Protein AF-0000000079771159 (afdb_homodimer)

Organism: Taenia asiatica (NCBI:txid60517)

Sequence (748 aa):
MLDTFNSPEKELNPPTFSMPVYAADVISSLQNLLVHDVRRKKVIKGAELDALKEFLTVVSKYLDLGQHYNSEIAWLKRKVDEKSEIQRQEWLDLLAEMTLSTDNVHYIACHGSKPHLRGYPCGLWIMFHAMTVNRYIQGEKPGRSSSIKWYIYLLFPFIADGTAPIAHALNRFVPRFFSCGFCAFHFAKMTSNVRLAGEDVYPDRPSDEPPFPLEVPDPSTLPAAPKSAREEVLWLNTAHNIVNKRLSGNPSEDPAAPKIVFPSPEQCRACWSEAARQKVAVDKFAATPDKTEELLAYLVHHYRPSSWRWDGVCVSFEDIFHVNLGVDTFSTTDMILVGVICVCCSAALAVLVALICCRWRRSRRGHLPLPTNAMLDTFNSPEKELNPPTFSMPVYAADVISSLQNLLVHDVRRKKVIKGAELDALKEFLTVVSKYLDLGQHYNSEIAWLKRKVDEKSEIQRQEWLDLLAEMTLSTDNVHYIACHGSKPHLRGYPCGLWIMFHAMTVNRYIQGEKPGRSSSIKWYIYLLFPFIADGTAPIAHALNRFVPRFFSCGFCAFHFAKMTSNVRLAGEDVYPDRPSDEPPFPLEVPDPSTLPAAPKSAREEVLWLNTAHNIVNKRLSGNPSEDPAAPKIVFPSPEQCRACWSEAARQKVAVDKFAATPDKTEELLAYLVHHYRPSSWRWDGVCVSFEDIFHVNLGVDTFSTTDMILVGVICVCCSAALAVLVALICCRWRRSRRGHLPLPTNA

pLDDT: mean 83.15, std 20.52, range [23.69, 98.81]

Secondary structure (DSSP, 8-state):
----------------PPPPPBHHHHHHHHHHIIIIIGGG-SEEEHHHHHHHHHHHHHHHHH---HHHHHHHHHHHHHHHHT-SEEEHHHHHHHHHT-HHHH-----STT--SSTTSSHHHHHHHHHHHHHHHHHHHHHH-TTS-HHHHHHHHHH-TTS-TT--HHHHHHHHHHHHH-S-HHHHHHHHHHTGGGPPTT--SS---TTS--SS---PPPGGGSPPPP-SHHHHHHHHHHHHHHHHHHHTTSTTS-TTS----SS-TTT-GGGS-HHHHHHHHH-TTS-----HHHHHHHHHHHH-GGG-B-TTS---HHHHHHHHHHTTS--HHHHHHHHHHHHHHHHHHHHHHHHHHHHHHHHHHT--------/----------------PPPPPBHHHHHHHHHHIIIIIGGG-SEEEHHHHHHHHHHHHHHHHH---HHHHHHHHHHHHHHHHT-SEEEHHHHHHHHHT-GGGT-----STT--SSTTSSHHHHHHHHHHHHHHHHHHHHHH-TTS-HHHHHHHHHH-TTS-TT--HHHHHHHHHHHHH-S-HHHHHHHHHHTGGGPPTT--SS---TTS--SS---PPPGGGSPPPP-SHHHHHHHHHHHHHHHHHHHTTSTTS-TTS----SS-TTT-GGGS-HHHHHHHHH-TTS-----HHHHHHHHHHHH-GGG-B-TTS---HHHHHHHHHHTTS--HHHHHHHHHHHHHHHHHHHHHHHHHHHHHHHHHHT--------

Nearest PDB structures (foldseek):
  3llk-assembly3_C  TM=8.743E-01  e=4.444E-15  Homo sapiens
  3llk-assembly2_B  TM=8.724E-01  e=1.607E-14  Homo sapiens
  4p2l-assembly1_A  TM=8.942E-01  e=4.766E-14  Rattus norvegicus
  4p2l-assembly1_B  TM=8.830E-01  e=6.103E-14  Rattus norvegicus
  3t58-assembly2_B  TM=8.802E-01  e=1.561E-13  Mus musculus

Foldseek 3Di:
DPPPPPPPPPPCPVPDADDFAALLLLLQLVLCLQVPQQLVDQKQADLRLVLVLLQLVLCLVQPPSDDQQSVLSVVLSVVSVVDRMAGSVNSVVSLVPHCSNVDDGDDDSQDFPDPLARRNVVSVLLRLLLRLLSVVVVVPQCVVPPVVVVVCCVVVVVVPLQALSSLASCLSHCLAGPPDVAVSLVSLQQSVQNYDPPDASHDDDPPDDYPDPDDRDDPVVHQHHGRHSLRSSVNSLVSVLVVLVVCFVPPSAGPVDGRARPPQCSHPVVQADPVQNVQCVVPRSRHHRDNSVSVSVSSSVRSHPLRYHHPPHDDDVVSSVCVVVPSVPCPPVNVVVVVVVVVVVVVVVVVVVVVVVVVVVVVVVPPPDDPPDD/DPPPPPPPPPPCPVPDADDFAALLLLLQLVLCLLVPQQLVDQKQADLRLVLVLLQLVLCLVQPPSDDQQSVLSVVLSVVSVPDRMAGSVNSVVSLVPHPSNVADGDDDSQDFPDPLARRNVVSVLLRLLLRLLSVVVVVPQCVVPPVVVVVCCVVVVVVPLQALSSLASCLSHCLAGPPDVAVSLVSLQQSVQNDDPPDASHDDDPPDDYPDPDDRDDPVVHPHHGRHSLRSSVNSLVSVLVVLVVCFVPPSAGPVDGRARPPQCSNPVVQADPVQNVQCVVPRSRHHRDNSVSVSVSSSVRSHPLRYHHPSHDDDVVSSVCVVVPSVPCPPVNVVVVVVVVVVVVVVVVVVVVVVVVVVVVVVVPPPDDPPDD

Structure (mmCIF, N/CA/C/O backbone):
data_AF-0000000079771159-model_v1
#
loop_
_entity.id
_entity.type
_entity.pdbx_description
1 polymer 'Sulfhydryl oxidase'
#
loop_
_atom_site.group_PDB
_atom_site.id
_atom_site.type_symbol
_atom_site.label_atom_id
_atom_site.label_alt_id
_atom_site.label_comp_id
_atom_site.label_asym_id
_atom_site.label_entity_id
_atom_site.label_seq_id
_atom_site.pdbx_PDB_ins_code
_atom_site.Cartn_x
_atom_site.Cartn_y
_atom_site.Cartn_z
_atom_site.occupancy
_atom_site.B_iso_or_equiv
_atom_site.auth_seq_id
_atom_site.auth_comp_id
_atom_site.auth_asym_id
_atom_site.auth_atom_id
_atom_site.pdbx_PDB_model_num
ATOM 1 N N . MET A 1 1 ? 36.312 -20.797 37.656 1 24.28 1 MET A N 1
ATOM 2 C CA . MET A 1 1 ? 36.031 -19.406 37.344 1 24.28 1 MET A CA 1
ATOM 3 C C . MET A 1 1 ? 35.219 -19.281 36.062 1 24.28 1 MET A C 1
ATOM 5 O O . MET A 1 1 ? 35.75 -19.391 34.969 1 24.28 1 MET A O 1
ATOM 9 N N . LEU A 1 2 ? 33.969 -19.766 35.969 1 25.58 2 LEU A N 1
ATOM 10 C CA . LEU A 1 2 ? 33 -20.141 34.938 1 25.58 2 LEU A CA 1
ATOM 11 C C . LEU A 1 2 ? 32.469 -18.922 34.219 1 25.58 2 LEU A C 1
ATOM 13 O O . LEU A 1 2 ? 31.797 -18.078 34.844 1 25.58 2 LEU A O 1
ATOM 17 N N . ASP A 1 3 ? 33.281 -18.297 33.281 1 25.89 3 ASP A N 1
ATOM 18 C CA . ASP A 1 3 ? 33.031 -17.094 32.5 1 25.89 3 ASP A CA 1
ATOM 19 C C . ASP A 1 3 ? 31.672 -17.141 31.828 1 25.89 3 ASP A C 1
ATOM 21 O O . ASP A 1 3 ? 31.391 -18.031 31.016 1 25.89 3 ASP A O 1
ATOM 25 N N . THR A 1 4 ? 30.609 -16.734 32.5 1 28.3 4 THR A N 1
ATOM 26 C CA . THR A 1 4 ? 29.219 -16.594 32.094 1 28.3 4 THR A CA 1
ATOM 27 C C . THR A 1 4 ? 29.094 -15.781 30.828 1 28.3 4 THR A C 1
ATOM 29 O O . THR A 1 4 ? 29.453 -14.602 30.797 1 28.3 4 THR A O 1
ATOM 32 N N . PHE A 1 5 ? 29.25 -16.375 29.625 1 27.58 5 PHE A N 1
ATOM 33 C CA . PHE A 1 5 ? 29.062 -15.812 28.281 1 27.58 5 PHE A CA 1
ATOM 34 C C . PHE A 1 5 ? 27.781 -14.977 28.219 1 27.58 5 PHE A C 1
ATOM 36 O O . PHE A 1 5 ? 26.672 -15.516 28.281 1 27.58 5 PHE A O 1
ATOM 43 N N . ASN A 1 6 ? 27.781 -13.75 28.812 1 28.94 6 ASN A N 1
ATOM 44 C CA . ASN A 1 6 ? 26.734 -12.742 28.672 1 28.94 6 ASN A CA 1
ATOM 45 C C . ASN A 1 6 ? 26.297 -12.594 27.219 1 28.94 6 ASN A C 1
ATOM 47 O O . ASN A 1 6 ? 27.109 -12.273 26.344 1 28.94 6 ASN A O 1
ATOM 51 N N . SER A 1 7 ? 25.391 -13.359 26.734 1 30.42 7 SER A N 1
ATOM 52 C CA . SER A 1 7 ? 24.75 -13.289 25.422 1 30.42 7 SER A CA 1
ATOM 53 C C . SER A 1 7 ? 24.453 -11.852 25.031 1 30.42 7 SER A C 1
ATOM 55 O O . SER A 1 7 ? 23.906 -11.086 25.812 1 30.42 7 SER A O 1
ATOM 57 N N . PRO A 1 8 ? 25.297 -11.211 24.156 1 30.75 8 PRO A N 1
ATOM 58 C CA . PRO A 1 8 ? 25 -9.836 23.75 1 30.75 8 PRO A CA 1
ATOM 59 C C . PRO A 1 8 ? 23.5 -9.578 23.562 1 30.75 8 PRO A C 1
ATOM 61 O O . PRO A 1 8 ? 22.766 -10.492 23.172 1 30.75 8 PRO A O 1
ATOM 64 N N . GLU A 1 9 ? 22.875 -8.883 24.375 1 30.31 9 GLU A N 1
ATOM 65 C CA . GLU A 1 9 ? 21.547 -8.32 24.125 1 30.31 9 GLU A CA 1
ATOM 66 C C . GLU A 1 9 ? 21.391 -7.918 22.672 1 30.31 9 GLU A C 1
ATOM 68 O O . GLU A 1 9 ? 22.062 -7 22.188 1 30.31 9 GLU A O 1
ATOM 73 N N . LYS A 1 10 ? 21.281 -8.891 21.734 1 32.94 10 LYS A N 1
ATOM 74 C CA . LYS A 1 10 ? 20.891 -8.539 20.375 1 32.94 10 LYS A CA 1
ATOM 75 C C . LYS A 1 10 ? 20.016 -7.289 20.359 1 32.94 10 LYS A C 1
ATOM 77 O O . LYS A 1 10 ? 18.906 -7.293 20.906 1 32.94 10 LYS A O 1
ATOM 82 N N . GLU A 1 11 ? 20.547 -6.164 20.594 1 35.03 11 GLU A N 1
ATOM 83 C CA . GLU A 1 11 ? 19.859 -4.91 20.281 1 35.03 11 GLU A CA 1
ATOM 84 C C . GLU A 1 11 ? 18.922 -5.082 19.078 1 35.03 11 GLU A C 1
ATOM 86 O O . GLU A 1 11 ? 19.359 -5.434 17.984 1 35.03 11 GLU A O 1
ATOM 91 N N . LEU A 1 12 ? 17.828 -5.672 19.172 1 34.78 12 LEU A N 1
ATOM 92 C CA . LEU A 1 12 ? 16.719 -5.75 18.219 1 34.78 12 LEU A CA 1
ATOM 93 C C . LEU A 1 12 ? 16.594 -4.445 17.438 1 34.78 12 LEU A C 1
ATOM 95 O O . LEU A 1 12 ? 15.945 -3.502 17.891 1 34.78 12 LEU A O 1
ATOM 99 N N . ASN A 1 13 ? 17.641 -3.799 17.047 1 37.81 13 ASN A N 1
ATOM 100 C CA . ASN A 1 13 ? 17.234 -2.762 16.109 1 37.81 13 ASN A CA 1
ATOM 101 C C . ASN A 1 13 ? 16.172 -3.271 15.141 1 37.81 13 ASN A C 1
ATOM 103 O O . ASN A 1 13 ? 16.453 -4.113 14.289 1 37.81 13 ASN A O 1
ATOM 107 N N . PRO A 1 14 ? 15.031 -3.609 15.555 1 43.16 14 PRO A N 1
ATOM 108 C CA . PRO A 1 14 ? 14.039 -4.105 14.602 1 43.16 14 PRO A CA 1
ATOM 109 C C . PRO A 1 14 ? 14.062 -3.348 13.273 1 43.16 14 PRO A C 1
ATOM 111 O O . PRO A 1 14 ? 14.078 -2.113 13.266 1 43.16 14 PRO A O 1
ATOM 114 N N . PRO A 1 15 ? 14.891 -3.756 12.273 1 51.75 15 PRO A N 1
ATOM 115 C CA . PRO A 1 15 ? 14.703 -3.09 10.984 1 51.75 15 PRO A CA 1
ATOM 116 C C . PRO A 1 15 ? 13.258 -2.664 10.75 1 51.75 15 PRO A C 1
ATOM 118 O O . PRO A 1 15 ? 12.336 -3.479 10.875 1 51.75 15 PRO A O 1
ATOM 121 N N . THR A 1 16 ? 12.852 -1.406 11.094 1 67.81 16 THR A N 1
ATOM 122 C CA . THR A 1 16 ? 11.469 -0.954 11.047 1 67.81 16 THR A CA 1
ATOM 123 C C . THR A 1 16 ? 10.992 -0.805 9.602 1 67.81 16 THR A C 1
ATOM 125 O O . THR A 1 16 ? 11.625 -0.101 8.805 1 67.81 16 THR A O 1
ATOM 128 N N . PHE A 1 17 ? 10.375 -1.832 8.984 1 82.88 17 PHE A N 1
ATOM 129 C CA . PHE A 1 17 ? 9.727 -1.731 7.68 1 82.88 17 PHE A CA 1
ATOM 130 C C . PHE A 1 17 ? 8.57 -0.74 7.723 1 82.88 17 PHE A C 1
ATOM 132 O O . PHE A 1 17 ? 7.996 -0.496 8.781 1 82.88 17 PHE A O 1
ATOM 139 N N . SER A 1 18 ? 8.43 -0.165 6.605 1 88.25 18 SER A N 1
ATOM 140 C CA . SER A 1 18 ? 7.402 0.867 6.531 1 88.25 18 SER A CA 1
ATOM 141 C C . SER A 1 18 ? 6.004 0.254 6.469 1 88.25 18 SER A C 1
ATOM 143 O O . SER A 1 18 ? 5.793 -0.747 5.781 1 88.25 18 SER A O 1
ATOM 145 N N . MET A 1 19 ? 5.172 0.746 7.254 1 91.31 19 MET A N 1
ATOM 146 C CA . MET A 1 19 ? 3.756 0.413 7.133 1 91.31 19 MET A CA 1
ATOM 147 C C . MET A 1 19 ? 3.068 1.319 6.117 1 91.31 19 MET A C 1
ATOM 149 O O . MET A 1 19 ? 3.461 2.475 5.945 1 91.31 19 MET A O 1
ATOM 153 N N . PRO A 1 20 ? 2.109 0.79 5.453 1 94.12 20 PRO A N 1
ATOM 154 C CA . PRO A 1 20 ? 1.35 1.646 4.539 1 94.12 20 PRO A CA 1
ATOM 155 C C . PRO A 1 20 ? 0.5 2.684 5.27 1 94.12 20 PRO A C 1
ATOM 157 O O . PRO A 1 20 ? 0.446 2.684 6.504 1 94.12 20 PRO A O 1
ATOM 160 N N . VAL A 1 21 ? -0.019 3.582 4.492 1 96.5 21 VAL A N 1
ATOM 161 C CA . VAL A 1 21 ? -1.002 4.5 5.055 1 96.5 21 VAL A CA 1
ATOM 162 C C . VAL A 1 21 ? -2.35 3.797 5.195 1 96.5 21 VAL A C 1
ATOM 164 O O . VAL A 1 21 ? -2.891 3.279 4.215 1 96.5 21 VAL A O 1
ATOM 167 N N . TYR A 1 22 ? -2.832 3.713 6.359 1 96 22 TYR A N 1
ATOM 168 C CA . TYR A 1 22 ? -4.191 3.242 6.609 1 96 22 TYR A CA 1
ATOM 169 C C . TYR A 1 22 ? -5.152 4.414 6.762 1 96 22 TYR A C 1
ATOM 171 O O . TYR A 1 22 ? -4.941 5.297 7.598 1 96 22 TYR A O 1
ATOM 179 N N . ALA A 1 23 ? -6.199 4.383 6.027 1 95.5 23 ALA A N 1
ATOM 180 C CA . ALA A 1 23 ? -7.219 5.426 6.121 1 95.5 23 ALA A CA 1
ATOM 181 C C . ALA A 1 23 ? -7.75 5.547 7.547 1 95.5 23 ALA A C 1
ATOM 183 O O . ALA A 1 23 ? -8.086 6.645 8 1 95.5 23 ALA A O 1
ATOM 184 N N . ALA A 1 24 ? -7.809 4.457 8.227 1 95.19 24 ALA A N 1
ATOM 185 C CA . ALA A 1 24 ? -8.297 4.434 9.602 1 95.19 24 ALA A CA 1
ATOM 186 C C . ALA A 1 24 ? -7.488 5.383 10.484 1 95.19 24 ALA A C 1
ATOM 188 O O . ALA A 1 24 ? -8.047 6.043 11.367 1 95.19 24 ALA A O 1
ATOM 189 N N . ASP A 1 25 ? -6.188 5.445 10.289 1 96.75 25 ASP A N 1
ATOM 190 C CA . ASP A 1 25 ? -5.324 6.324 11.07 1 96.75 25 ASP A CA 1
ATOM 191 C C . ASP A 1 25 ? -5.641 7.793 10.789 1 96.75 25 ASP A C 1
ATOM 193 O O . ASP A 1 25 ? -5.672 8.617 11.711 1 96.75 25 ASP A O 1
ATOM 197 N N . VAL A 1 26 ? -5.852 8.094 9.562 1 97.5 26 VAL A N 1
ATOM 198 C CA . VAL A 1 26 ? -6.148 9.461 9.133 1 97.5 26 VAL A CA 1
ATOM 199 C C . VAL A 1 26 ? -7.52 9.875 9.664 1 97.5 26 VAL A C 1
ATOM 201 O O . VAL A 1 26 ? -7.66 10.953 10.258 1 97.5 26 VAL A O 1
ATOM 204 N N . ILE A 1 27 ? -8.484 9 9.531 1 96.25 27 ILE A N 1
ATOM 205 C CA . ILE A 1 27 ? -9.852 9.297 9.945 1 96.25 27 ILE A CA 1
ATOM 206 C C . ILE A 1 27 ? -9.906 9.469 11.461 1 96.25 27 ILE A C 1
ATOM 208 O O . ILE A 1 27 ? -10.484 10.43 11.969 1 96.25 27 ILE A O 1
ATOM 212 N N . SER A 1 28 ? -9.289 8.531 12.156 1 96 28 SER A N 1
ATOM 213 C CA . SER A 1 28 ? -9.266 8.609 13.609 1 96 28 SER A CA 1
ATOM 214 C C . SER A 1 28 ? -8.633 9.906 14.094 1 96 28 SER A C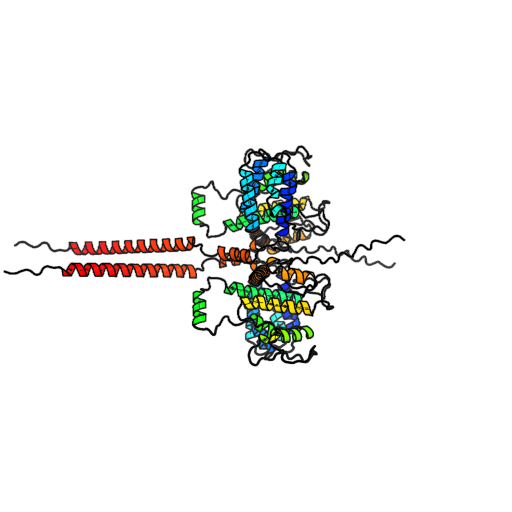 1
ATOM 216 O O . SER A 1 28 ? -9.125 10.539 15.031 1 96 28 SER A O 1
ATOM 218 N N . SER A 1 29 ? -7.574 10.312 13.484 1 97 29 SER A N 1
ATOM 219 C CA . SER A 1 29 ? -6.879 11.531 13.891 1 97 29 SER A CA 1
ATOM 220 C C . SER A 1 29 ? -7.676 12.773 13.523 1 97 29 SER A C 1
ATOM 222 O O . SER A 1 29 ? -7.703 13.75 14.273 1 97 29 SER A O 1
ATOM 224 N N . LEU A 1 30 ? -8.266 12.742 12.352 1 97.06 30 LEU A N 1
ATOM 225 C CA . LEU A 1 30 ? -9.125 13.859 11.969 1 97.06 30 LEU A CA 1
ATOM 226 C C . LEU A 1 30 ? -10.305 13.984 12.922 1 97.06 30 LEU A C 1
ATOM 228 O O . LEU A 1 30 ? -10.695 15.094 13.289 1 97.06 30 LEU A O 1
ATOM 232 N N . GLN A 1 31 ? -10.859 12.891 13.32 1 95.06 31 GLN A N 1
ATOM 233 C CA . GLN A 1 31 ? -11.93 12.875 14.312 1 95.06 31 GLN A CA 1
ATOM 234 C C . GLN A 1 31 ? -11.469 13.5 15.625 1 95.06 31 GLN A C 1
ATOM 236 O O . GLN A 1 31 ? -12.156 14.352 16.188 1 95.06 31 GLN A O 1
ATOM 241 N N . ASN A 1 32 ? -10.383 13.07 16.094 1 95.31 32 ASN A N 1
ATOM 242 C CA . ASN A 1 32 ? -9.852 13.594 17.344 1 95.31 32 ASN A CA 1
ATOM 243 C C . ASN A 1 32 ? -9.547 15.086 17.25 1 95.31 32 ASN A C 1
ATOM 245 O O . ASN A 1 32 ? -9.766 15.828 18.203 1 95.31 32 ASN A O 1
ATOM 249 N N . LEU A 1 33 ? -9.016 15.461 16.141 1 97.12 33 LEU A N 1
ATOM 250 C CA . LEU A 1 33 ? -8.703 16.875 15.906 1 97.12 33 LEU A CA 1
ATOM 251 C C . LEU A 1 33 ? -9.961 17.719 15.992 1 97.12 33 LEU A C 1
ATOM 253 O O . LEU A 1 33 ? -9.969 18.75 16.672 1 97.12 33 LEU A O 1
ATOM 257 N N . LEU A 1 34 ? -11 17.266 15.344 1 96.06 34 LEU A N 1
ATOM 258 C CA . LEU A 1 34 ? -12.242 18.047 15.273 1 96.06 34 LEU A CA 1
ATOM 259 C C . LEU A 1 34 ? -13.016 17.953 16.578 1 96.06 34 LEU A C 1
ATOM 261 O O . LEU A 1 34 ? -13.523 18.969 17.078 1 96.06 34 LEU A O 1
ATOM 265 N N . VAL A 1 35 ? -13.047 16.797 17.172 1 94.88 35 VAL A N 1
ATOM 266 C CA . VAL A 1 35 ? -13.922 16.547 18.312 1 94.88 35 VAL A CA 1
ATOM 267 C C . VAL A 1 35 ? -13.227 16.938 19.609 1 94.88 35 VAL A C 1
ATOM 269 O O . VAL A 1 35 ? -13.875 17.375 20.562 1 94.88 35 VAL A O 1
ATOM 272 N N . HIS A 1 36 ? -11.93 16.844 19.625 1 94.19 36 HIS A N 1
ATOM 273 C CA . HIS A 1 36 ? -11.242 17.078 20.891 1 94.19 36 HIS A CA 1
ATOM 274 C C . HIS A 1 36 ? -10.438 18.375 20.859 1 94.19 36 HIS A C 1
ATOM 276 O O . HIS A 1 36 ? -10.562 19.203 21.75 1 94.19 36 HIS A O 1
ATOM 282 N N . ASP A 1 37 ? -9.633 18.578 19.859 1 96.38 37 ASP A N 1
ATOM 283 C CA . ASP A 1 37 ? -8.727 19.719 19.859 1 96.38 37 ASP A CA 1
ATOM 284 C C . ASP A 1 37 ? -9.477 21.016 19.562 1 96.38 37 ASP A C 1
ATOM 286 O O . ASP A 1 37 ? -9.312 22.016 20.266 1 96.38 37 ASP A O 1
ATOM 290 N N . VAL A 1 38 ? -10.281 21.016 18.531 1 96.94 38 VAL A N 1
ATOM 291 C CA . VAL A 1 38 ? -11 22.219 18.156 1 96.94 38 VAL A CA 1
ATOM 292 C C . VAL A 1 38 ? -12.047 22.547 19.234 1 96.94 38 VAL A C 1
ATOM 294 O O . VAL A 1 38 ? -12.258 23.719 19.562 1 96.94 38 VAL A O 1
ATOM 297 N N . ARG A 1 39 ? -12.578 21.516 19.828 1 93.94 39 ARG A N 1
ATOM 298 C CA . ARG A 1 39 ? -13.633 21.656 20.812 1 93.94 39 ARG A CA 1
ATOM 299 C C . ARG A 1 39 ? -13.109 22.344 22.078 1 93.94 39 ARG A C 1
ATOM 301 O O . ARG A 1 39 ? -13.891 22.875 22.859 1 93.94 39 ARG A O 1
ATOM 308 N N . ARG A 1 40 ? -11.867 22.359 22.281 1 93.25 40 ARG A N 1
ATOM 309 C CA . ARG A 1 40 ? -11.289 22.906 23.516 1 93.25 40 ARG A CA 1
ATOM 310 C C . ARG A 1 40 ? -11.492 24.422 23.594 1 93.25 40 ARG A C 1
ATOM 312 O O . ARG A 1 40 ? -11.461 25 24.672 1 93.25 40 ARG A O 1
ATOM 319 N N . LYS A 1 41 ? -11.703 25.031 22.453 1 94.31 41 LYS A N 1
ATOM 320 C CA . LYS A 1 41 ? -11.93 26.484 22.406 1 94.31 41 LYS A CA 1
ATOM 321 C C . LYS A 1 41 ? -13.352 26.828 22.844 1 94.31 41 LYS A C 1
ATOM 323 O O . LYS A 1 41 ? -14.312 26.219 22.359 1 94.31 41 LYS A O 1
ATOM 328 N N . LYS A 1 42 ? -13.469 27.703 23.766 1 94.81 42 LYS A N 1
ATOM 329 C CA . LYS A 1 42 ? -14.805 28.156 24.172 1 94.81 42 LYS A CA 1
ATOM 330 C C . LYS A 1 42 ? -15.484 28.922 23.031 1 94.81 42 LYS A C 1
ATOM 332 O O . LYS A 1 42 ? -16.688 28.75 22.812 1 94.81 42 LYS A O 1
ATOM 337 N N . VAL A 1 43 ? -14.695 29.797 22.469 1 96.81 43 VAL A N 1
ATOM 338 C CA . VAL A 1 43 ? -15.148 30.578 21.328 1 96.81 43 VAL A CA 1
ATOM 339 C C . VAL A 1 43 ? -14.039 30.656 20.281 1 96.81 43 VAL A C 1
ATOM 341 O O . VAL A 1 43 ? -12.883 30.906 20.609 1 96.81 43 VAL A O 1
ATOM 344 N N . ILE A 1 44 ? -14.359 30.344 19.094 1 97.81 44 ILE A N 1
ATOM 345 C CA . ILE A 1 44 ? -13.43 30.438 17.969 1 97.81 44 ILE A CA 1
ATOM 346 C C . ILE A 1 44 ? -13.727 31.703 17.156 1 97.81 44 ILE A C 1
ATOM 348 O O . ILE A 1 44 ? -14.789 31.812 16.547 1 97.81 44 ILE A O 1
ATOM 352 N N . LYS A 1 45 ? -12.852 32.688 17.156 1 97 45 LYS A N 1
ATOM 353 C CA . LYS A 1 45 ? -13.047 33.938 16.453 1 97 45 LYS A CA 1
ATOM 354 C C . LYS A 1 45 ? -11.711 34.562 16.031 1 97 45 LYS A C 1
ATOM 356 O O . LYS A 1 45 ? -10.648 34.031 16.391 1 97 45 LYS A O 1
ATOM 361 N N . GLY A 1 46 ? -11.773 35.531 15.188 1 95.38 46 GLY A N 1
ATOM 362 C CA . GLY A 1 46 ? -10.578 36.25 14.773 1 95.38 46 GLY A CA 1
ATOM 363 C C . GLY A 1 46 ? -9.57 35.375 14.062 1 95.38 46 GLY A C 1
ATOM 364 O O . GLY A 1 46 ? -9.922 34.656 13.125 1 95.38 46 GLY A O 1
ATOM 365 N N . ALA A 1 47 ? -8.336 35.406 14.562 1 94.62 47 ALA A N 1
ATOM 366 C CA . ALA A 1 47 ? -7.238 34.688 13.914 1 94.62 47 ALA A CA 1
ATOM 367 C C . ALA A 1 47 ? -7.438 33.188 14.008 1 94.62 47 ALA A C 1
ATOM 369 O O . ALA A 1 47 ? -7.062 32.438 13.094 1 94.62 47 ALA A O 1
ATOM 370 N N . GLU A 1 48 ? -8.062 32.75 15.062 1 96.75 48 GLU A N 1
ATOM 371 C CA . GLU A 1 48 ? -8.328 31.328 15.227 1 96.75 48 GLU A CA 1
ATOM 372 C C . GLU A 1 48 ? -9.352 30.828 14.211 1 96.75 48 GLU A C 1
ATOM 374 O O . GLU A 1 48 ? -9.195 29.75 13.641 1 96.75 48 GLU A O 1
ATOM 379 N N . LEU A 1 49 ? -10.359 31.609 14.016 1 98 49 LEU A N 1
ATOM 380 C CA . LEU A 1 49 ? -11.367 31.234 13.039 1 98 49 LEU A CA 1
ATOM 381 C C . LEU A 1 49 ? -10.789 31.234 11.625 1 98 49 LEU A C 1
ATOM 383 O O . LEU A 1 49 ? -11.094 30.359 10.82 1 98 49 LEU A O 1
ATOM 387 N N . ASP A 1 50 ? -9.969 32.25 11.352 1 96.5 50 ASP A N 1
ATOM 388 C CA . ASP A 1 50 ? -9.312 32.312 10.047 1 96.5 50 ASP A CA 1
ATOM 389 C C . ASP A 1 50 ? -8.445 31.078 9.812 1 96.5 50 ASP A C 1
ATOM 391 O O . ASP A 1 50 ? -8.438 30.531 8.711 1 96.5 50 ASP A O 1
ATOM 395 N N . ALA A 1 51 ? -7.734 30.672 10.828 1 97.31 51 ALA A N 1
ATOM 396 C CA . ALA A 1 51 ? -6.883 29.484 10.742 1 97.31 51 ALA A CA 1
ATOM 397 C C . ALA A 1 51 ? -7.715 28.234 10.516 1 97.31 51 ALA A C 1
ATOM 399 O O . ALA A 1 51 ? -7.34 27.359 9.711 1 97.31 51 ALA A O 1
ATOM 400 N N . LEU A 1 52 ? -8.789 28.141 11.234 1 98.44 52 LEU A N 1
ATOM 401 C CA . LEU A 1 52 ? -9.68 27 11.086 1 98.44 52 LEU A CA 1
ATOM 402 C C . LEU A 1 52 ? -10.25 26.938 9.672 1 98.44 52 LEU A C 1
ATOM 404 O O . LEU A 1 52 ? -10.281 25.875 9.055 1 98.44 52 LEU A O 1
ATOM 408 N N . LYS A 1 53 ? -10.727 28.062 9.156 1 98 53 LYS A N 1
ATOM 409 C CA . LYS A 1 53 ? -11.266 28.141 7.805 1 98 53 LYS A CA 1
ATOM 410 C C . LYS A 1 53 ? -10.227 27.719 6.77 1 98 53 LYS A C 1
ATOM 412 O O . LYS A 1 53 ? -10.523 26.938 5.855 1 98 53 LYS A O 1
ATOM 417 N N . GLU A 1 54 ? -9.023 28.188 6.918 1 97 54 GLU A N 1
ATOM 418 C CA . GLU A 1 54 ? -7.945 27.859 5.992 1 97 54 GLU A CA 1
ATOM 419 C C . GLU A 1 54 ? -7.605 26.375 6.055 1 97 54 GLU A C 1
ATOM 421 O O . GLU A 1 54 ? -7.395 25.734 5.02 1 97 54 GLU A O 1
ATOM 426 N N . PHE A 1 55 ? -7.539 25.891 7.273 1 98.25 55 PHE A N 1
ATOM 427 C CA . PHE A 1 55 ? -7.23 24.469 7.465 1 98.25 55 PHE A CA 1
ATOM 428 C C . PHE A 1 55 ? -8.289 23.594 6.809 1 98.25 55 PHE A C 1
ATOM 430 O O . PHE A 1 55 ? -7.957 22.656 6.074 1 98.25 55 PHE A O 1
ATOM 437 N N . LEU A 1 56 ? -9.547 23.875 7.055 1 98.12 56 LEU A N 1
ATOM 438 C CA . LEU A 1 56 ? -10.625 23.078 6.465 1 98.12 56 LEU A CA 1
ATOM 439 C C . LEU A 1 56 ? -10.602 23.188 4.941 1 98.12 56 LEU A C 1
ATOM 441 O O . LEU A 1 56 ? -10.945 22.234 4.246 1 98.12 56 LEU A O 1
ATOM 445 N N . THR A 1 57 ? -10.133 24.297 4.426 1 97.31 57 THR A N 1
ATOM 446 C CA . THR A 1 57 ? -10.031 24.484 2.982 1 97.31 57 THR A CA 1
ATOM 447 C C . THR A 1 57 ? -9.008 23.516 2.385 1 97.31 57 THR A C 1
ATOM 449 O O . THR A 1 57 ? -9.289 22.844 1.398 1 97.31 57 THR A O 1
ATOM 452 N N . VAL A 1 58 ? -7.867 23.453 3.008 1 97 58 VAL A N 1
ATOM 453 C CA . VAL A 1 58 ? -6.836 22.578 2.441 1 97 58 VAL A CA 1
ATOM 454 C C . VAL A 1 58 ? -7.199 21.125 2.672 1 97 58 VAL A C 1
ATOM 456 O O . VAL A 1 58 ? -6.895 20.266 1.843 1 97 58 VAL A O 1
ATOM 459 N N . VAL A 1 59 ? -7.863 20.797 3.791 1 98 59 VAL A N 1
ATOM 460 C CA . VAL A 1 59 ? -8.312 19.422 4.031 1 98 59 VAL A CA 1
ATOM 461 C C . VAL A 1 59 ? -9.336 19.016 2.973 1 98 59 VAL A C 1
ATOM 463 O O . VAL A 1 59 ? -9.242 17.938 2.389 1 98 59 VAL A O 1
ATOM 466 N N . SER A 1 60 ? -10.266 19.875 2.746 1 96.38 60 SER A N 1
ATOM 467 C CA . SER A 1 60 ? -11.312 19.609 1.769 1 96.38 60 SER A CA 1
ATOM 468 C C . SER A 1 60 ? -10.734 19.438 0.369 1 96.38 60 SER A C 1
ATOM 470 O O . SER A 1 60 ? -11.211 18.594 -0.406 1 96.38 60 SER A O 1
ATOM 472 N N . LYS A 1 61 ? -9.703 20.109 0.064 1 94 61 LYS A N 1
ATOM 473 C CA . LYS A 1 61 ? -9.164 20.141 -1.291 1 94 61 LYS A CA 1
ATOM 474 C C . LYS A 1 61 ? -8.156 19.016 -1.505 1 94 61 LYS A C 1
ATOM 476 O O . LYS A 1 61 ? -8.078 18.438 -2.598 1 94 61 LYS A O 1
ATOM 481 N N . TYR A 1 62 ? -7.422 18.703 -0.419 1 96.06 62 TYR A N 1
ATOM 482 C CA . TYR A 1 62 ? -6.234 17.891 -0.7 1 96.06 62 TYR A CA 1
ATOM 483 C C . TYR A 1 62 ? -6.273 16.578 0.063 1 96.06 62 TYR A C 1
ATOM 485 O O . TYR A 1 62 ? -5.453 15.688 -0.178 1 96.06 62 TYR A O 1
ATOM 493 N N . LEU A 1 63 ? -7.168 16.391 1.021 1 96.56 63 LEU A N 1
ATOM 494 C CA . LEU A 1 63 ? -7.316 15.102 1.684 1 96.56 63 LEU A CA 1
ATOM 495 C C . LEU A 1 63 ? -8.352 14.234 0.968 1 96.56 63 LEU A C 1
ATOM 497 O O . LEU A 1 63 ? -9.523 14.609 0.88 1 96.56 63 LEU A O 1
ATOM 501 N N . ASP A 1 64 ? -7.941 13.133 0.493 1 91.75 64 ASP A N 1
ATOM 502 C CA . ASP A 1 64 ? -8.844 12.258 -0.241 1 91.75 64 ASP A CA 1
ATOM 503 C C . ASP A 1 64 ? -9.234 11.039 0.599 1 91.75 64 ASP A C 1
ATOM 505 O O . ASP A 1 64 ? -8.516 10.031 0.614 1 91.75 64 ASP A O 1
ATOM 509 N N . LEU A 1 65 ? -10.367 11.133 1.212 1 90.56 65 LEU A N 1
ATOM 510 C CA . LEU A 1 65 ? -10.875 10.055 2.057 1 90.56 65 LEU A CA 1
ATOM 511 C C . LEU A 1 65 ? -12.062 9.367 1.399 1 90.56 65 LEU A C 1
ATOM 513 O O . LEU A 1 65 ? -12.867 8.727 2.08 1 90.56 65 LEU A O 1
ATOM 517 N N . GLY A 1 66 ? -12.164 9.594 0.092 1 83.56 66 GLY A N 1
ATOM 518 C CA . GLY A 1 66 ? -13.328 9.047 -0.598 1 83.56 66 GLY A CA 1
ATOM 519 C C . GLY A 1 66 ? -14.492 10.016 -0.657 1 83.56 66 GLY A C 1
ATOM 520 O O . GLY A 1 66 ? -14.516 11.008 0.066 1 83.56 66 GLY A O 1
ATOM 521 N N . GLN A 1 67 ? -15.461 9.688 -1.41 1 83.5 67 GLN A N 1
ATOM 522 C CA . GLN A 1 67 ? -16.547 10.609 -1.727 1 83.5 67 GLN A CA 1
ATOM 523 C C . GLN A 1 67 ? -17.375 10.945 -0.483 1 83.5 67 GLN A C 1
ATOM 525 O O . GLN A 1 67 ? -17.703 12.102 -0.247 1 83.5 67 GLN A O 1
ATOM 530 N N . HIS A 1 68 ? -17.594 9.977 0.309 1 86.06 68 HIS A N 1
ATOM 531 C CA . HIS A 1 68 ? -18.469 10.156 1.459 1 86.06 68 HIS A CA 1
ATOM 532 C C . HIS A 1 68 ? -17.859 11.109 2.477 1 86.06 68 HIS A C 1
ATOM 534 O O . HIS A 1 68 ? -18.453 12.141 2.811 1 86.06 68 HIS A O 1
ATOM 540 N N . TYR A 1 69 ? -16.703 10.867 2.922 1 90.06 69 TYR A N 1
ATOM 541 C CA . TYR A 1 69 ? -16.047 11.711 3.914 1 90.06 69 TYR A CA 1
ATOM 542 C C . TYR A 1 69 ? -15.711 13.078 3.334 1 90.06 69 TYR A C 1
ATOM 544 O O . TYR A 1 69 ? -15.812 14.094 4.023 1 90.06 69 TYR A O 1
ATOM 552 N N . ASN A 1 70 ? -15.367 13.117 2.09 1 91.69 70 ASN A N 1
ATOM 553 C CA . ASN A 1 70 ? -15.023 14.383 1.46 1 91.69 70 ASN A CA 1
ATOM 554 C C . ASN A 1 70 ? -16.234 15.32 1.379 1 91.69 70 ASN A C 1
ATOM 556 O O . ASN A 1 70 ? -16.094 16.531 1.519 1 91.69 70 ASN A O 1
ATOM 560 N N . SER A 1 71 ? -17.375 14.719 1.154 1 93.62 71 SER A N 1
ATOM 561 C CA . SER A 1 71 ? -18.594 15.523 1.121 1 93.62 71 SER A CA 1
ATOM 562 C C . SER A 1 71 ? -18.891 16.109 2.492 1 93.62 71 SER A C 1
ATOM 564 O O . SER A 1 71 ? -19.359 17.25 2.594 1 93.62 71 SER A O 1
ATOM 566 N N . GLU A 1 72 ? -18.656 15.375 3.488 1 95.31 72 GLU A N 1
ATOM 567 C CA . GLU A 1 72 ? -18.875 15.852 4.852 1 95.31 72 GLU A CA 1
ATOM 568 C C . GLU A 1 72 ? -17.906 16.969 5.211 1 95.31 72 GLU A C 1
ATOM 570 O O . GLU A 1 72 ? -18.297 17.953 5.844 1 95.31 72 GLU A O 1
ATOM 575 N N . ILE A 1 73 ? -16.703 16.812 4.816 1 96.62 73 ILE A N 1
ATOM 576 C CA . ILE A 1 73 ? -15.688 17.828 5.086 1 96.62 73 ILE A CA 1
ATOM 577 C C . ILE A 1 73 ? -16.031 19.109 4.34 1 96.62 73 ILE A C 1
ATOM 579 O O . ILE A 1 73 ? -15.922 20.219 4.891 1 96.62 73 ILE A O 1
ATOM 583 N N . ALA A 1 74 ? -16.484 18.953 3.146 1 96.31 74 ALA A N 1
ATOM 584 C CA . ALA A 1 74 ? -16.906 20.109 2.357 1 96.31 74 ALA A CA 1
ATOM 585 C C . ALA A 1 74 ? -18.094 20.812 3.002 1 96.31 74 ALA A C 1
ATOM 587 O O . ALA A 1 74 ? -18.156 22.047 3.018 1 96.31 74 ALA A O 1
ATOM 588 N N . TRP A 1 75 ? -18.969 20.016 3.43 1 97.5 75 TRP A N 1
ATOM 589 C CA . TRP A 1 75 ? -20.125 20.562 4.125 1 97.5 75 TRP A CA 1
ATOM 590 C C . TRP A 1 75 ? -19.703 21.344 5.367 1 97.5 75 TRP A C 1
ATOM 592 O O . TRP A 1 75 ? -20.172 22.469 5.59 1 97.5 75 TRP A O 1
ATOM 602 N N . LEU A 1 76 ? -18.844 20.75 6.156 1 97.88 76 LEU A N 1
ATOM 603 C CA . LEU A 1 76 ? -18.359 21.422 7.363 1 97.88 76 LEU A CA 1
ATOM 604 C C . LEU A 1 76 ? -17.656 22.734 7.02 1 97.88 76 LEU A C 1
ATOM 606 O O . LEU A 1 76 ? -17.875 23.75 7.684 1 97.88 76 LEU A O 1
ATOM 610 N N . LYS A 1 77 ? -16.828 22.688 6.02 1 97.81 77 LYS A N 1
ATOM 611 C CA . LYS A 1 77 ? -16.125 23.891 5.559 1 97.81 77 LYS A CA 1
ATOM 612 C C . LYS A 1 77 ? -17.109 25 5.207 1 97.81 77 LYS A C 1
ATOM 614 O O . LYS A 1 77 ? -16.922 26.156 5.602 1 97.81 77 LYS A O 1
ATOM 619 N N . ARG A 1 78 ? -18.109 24.641 4.504 1 97.56 78 ARG A N 1
ATOM 620 C CA . ARG A 1 78 ? -19.109 25.625 4.098 1 97.56 78 ARG A CA 1
ATOM 621 C C . ARG A 1 78 ? -19.812 26.234 5.309 1 97.56 78 ARG A C 1
ATOM 623 O O . ARG A 1 78 ? -20 27.453 5.383 1 97.56 78 ARG A O 1
ATOM 630 N N . LYS A 1 79 ? -20.219 25.422 6.211 1 97.94 79 LYS A N 1
ATOM 631 C CA . LYS A 1 79 ? -20.891 25.906 7.414 1 97.94 79 LYS A CA 1
ATOM 632 C C . LYS A 1 79 ? -20 26.828 8.227 1 97.94 79 LYS A C 1
ATOM 634 O O . LYS A 1 79 ? -20.453 27.844 8.758 1 97.94 79 LYS A O 1
ATOM 639 N N . VAL A 1 80 ? -18.75 26.484 8.305 1 98.12 80 VAL A N 1
ATOM 640 C CA . VAL A 1 80 ? -17.797 27.266 9.078 1 98.12 80 VAL A CA 1
ATOM 641 C C . VAL A 1 80 ? -17.531 28.594 8.367 1 98.12 80 VAL A C 1
ATOM 643 O O . VAL A 1 80 ? -17.406 29.641 9.016 1 98.12 80 VAL A O 1
ATOM 646 N N . ASP A 1 81 ? -17.453 28.562 7.074 1 97.06 81 ASP A N 1
ATOM 647 C CA . ASP A 1 81 ? -17.188 29.75 6.277 1 97.06 81 ASP A CA 1
ATOM 648 C C . ASP A 1 81 ? -18.266 30.812 6.473 1 97.06 81 ASP A C 1
ATOM 650 O O . ASP A 1 81 ? -18.016 32 6.332 1 97.06 81 ASP A O 1
ATOM 654 N N . GLU A 1 82 ? -19.375 30.406 6.848 1 96.94 82 GLU A N 1
ATOM 655 C CA . GLU A 1 82 ? -20.516 31.297 7 1 96.94 82 GLU A CA 1
ATOM 656 C C . GLU A 1 82 ? -20.5 31.984 8.367 1 96.94 82 GLU A C 1
ATOM 658 O O . GLU A 1 82 ? -21.219 32.969 8.578 1 96.94 82 GLU A O 1
ATOM 663 N N . LYS A 1 83 ? -19.656 31.578 9.18 1 97.31 83 LYS A N 1
ATOM 664 C CA . LYS A 1 83 ? -19.688 32.031 10.562 1 97.31 83 LYS A CA 1
ATOM 665 C C . LYS A 1 83 ? -18.625 33.125 10.805 1 97.31 83 LYS A C 1
ATOM 667 O O . LYS A 1 83 ? -17.547 33.062 10.227 1 97.31 83 LYS A O 1
ATOM 672 N N . SER A 1 84 ? -18.984 34.062 11.664 1 97.19 84 SER A N 1
ATOM 673 C CA . SER A 1 84 ? -18.016 35.062 12.117 1 97.19 84 SER A CA 1
ATOM 674 C C . SER A 1 84 ? -17.406 34.656 13.453 1 97.19 84 SER A C 1
ATOM 676 O O . SER A 1 84 ? -16.344 35.156 13.836 1 97.19 84 SER A O 1
ATOM 678 N N . GLU A 1 85 ? -18.109 33.875 14.133 1 97.88 85 GLU A N 1
ATOM 679 C CA . GLU A 1 85 ? -17.672 33.25 15.391 1 97.88 85 GLU A CA 1
ATOM 680 C C . GLU A 1 85 ? -18.375 31.922 15.625 1 97.88 85 GLU A C 1
ATOM 682 O O . GLU A 1 85 ? -19.484 31.703 15.125 1 97.88 85 GLU A O 1
ATOM 687 N N . ILE A 1 86 ? -17.703 31.047 16.328 1 98.31 86 ILE A N 1
ATOM 688 C CA . ILE A 1 86 ? -18.281 29.734 16.609 1 98.31 86 ILE A CA 1
ATOM 689 C C . ILE A 1 86 ? -18.156 29.406 18.094 1 98.31 86 ILE A C 1
ATOM 691 O O . ILE A 1 86 ? -17.047 29.281 18.609 1 98.31 86 ILE A O 1
ATOM 695 N N . GLN A 1 87 ? -19.297 29.25 18.734 1 98.12 87 GLN A N 1
ATOM 696 C CA . GLN A 1 87 ? -19.297 28.797 20.125 1 98.12 87 GLN A CA 1
ATOM 697 C C . GLN A 1 87 ? -19.047 27.297 20.219 1 98.12 87 GLN A C 1
ATOM 699 O O . GLN A 1 87 ? -19.375 26.547 19.297 1 98.12 87 GLN A O 1
ATOM 704 N N . ARG A 1 88 ? -18.531 26.922 21.344 1 97.19 88 ARG A N 1
ATOM 705 C CA . ARG A 1 88 ? -18.219 25.516 21.547 1 97.19 88 ARG A CA 1
ATOM 706 C C . ARG A 1 88 ? -19.422 24.641 21.25 1 97.19 88 ARG A C 1
ATOM 708 O O . ARG A 1 88 ? -19.297 23.625 20.547 1 97.19 88 ARG A O 1
ATOM 715 N N . GLN A 1 89 ? -20.562 25.016 21.766 1 96.88 89 GLN A N 1
ATOM 716 C CA . GLN A 1 89 ? -21.75 24.219 21.562 1 96.88 89 GLN A CA 1
ATOM 717 C C . GLN A 1 89 ? -22.141 24.156 20.094 1 96.88 89 GLN A C 1
ATOM 719 O O . GLN A 1 89 ? -22.594 23.125 19.594 1 96.88 89 GLN A O 1
ATOM 724 N N . GLU A 1 90 ? -21.984 25.219 19.422 1 97.12 90 GLU A N 1
ATOM 725 C CA . GLU A 1 90 ? -22.281 25.266 18 1 97.12 90 GLU A CA 1
ATOM 726 C C . GLU A 1 90 ? -21.375 24.312 17.219 1 97.12 90 GLU A C 1
ATOM 728 O O . GLU A 1 90 ? -21.828 23.656 16.281 1 97.12 90 GLU A O 1
ATOM 733 N N . TRP A 1 91 ? -20.125 24.312 17.609 1 97.69 91 TRP A N 1
ATOM 734 C CA . TRP A 1 91 ? -19.156 23.422 16.969 1 97.69 91 TRP A CA 1
ATOM 735 C C . TRP A 1 91 ? -19.562 21.969 17.188 1 97.69 91 TRP A C 1
ATOM 737 O O . TRP A 1 91 ? -19.562 21.172 16.234 1 97.69 91 TRP A O 1
ATOM 747 N N . LEU A 1 92 ? -19.969 21.656 18.375 1 95.88 92 LEU A N 1
ATOM 748 C CA . LEU A 1 92 ? -20.391 20.297 18.703 1 95.88 92 LEU A CA 1
ATOM 749 C C . LEU A 1 92 ? -21.625 19.891 17.922 1 95.88 92 LEU A C 1
ATOM 751 O O . LEU A 1 92 ? -21.75 18.75 17.484 1 95.88 92 LEU A O 1
ATOM 755 N N . ASP A 1 93 ? -22.516 20.797 17.734 1 96.06 93 ASP A N 1
ATOM 756 C CA . ASP A 1 93 ? -23.734 20.531 16.969 1 96.06 93 ASP A CA 1
ATOM 757 C C . ASP A 1 93 ? -23.406 20.234 15.508 1 96.06 93 ASP A C 1
ATOM 759 O O . ASP A 1 93 ? -24.031 19.359 14.898 1 96.06 93 ASP A O 1
ATOM 763 N N . LEU A 1 94 ? -22.484 20.984 14.977 1 96.38 94 LEU A N 1
ATOM 764 C CA . LEU A 1 94 ? -22.062 20.734 13.602 1 96.38 94 LEU A CA 1
ATOM 765 C C . LEU A 1 94 ? -21.453 19.344 13.453 1 96.38 94 LEU A C 1
ATOM 767 O O . LEU A 1 94 ? -21.781 18.625 12.508 1 96.38 94 LEU A O 1
ATOM 771 N N . LEU A 1 95 ? -20.641 18.922 14.43 1 96 95 LEU A N 1
ATOM 772 C CA . LEU A 1 95 ? -19.953 17.641 14.367 1 96 95 LEU A CA 1
ATOM 773 C C . LEU A 1 95 ? -20.922 16.469 14.555 1 96 95 LEU A C 1
A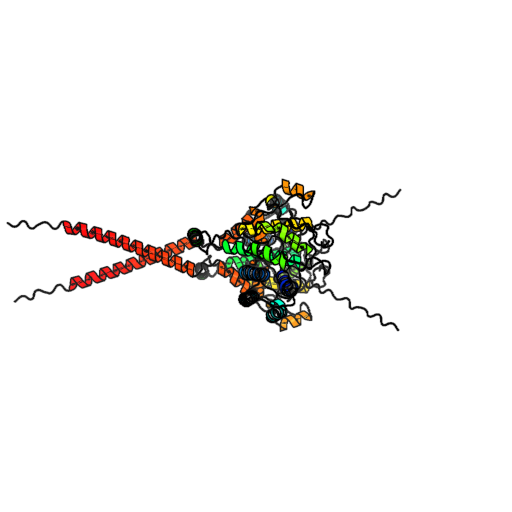TOM 775 O O . LEU A 1 95 ? -20.734 15.406 13.977 1 96 95 LEU A O 1
ATOM 779 N N . ALA A 1 96 ? -21.922 16.703 15.367 1 93.69 96 ALA A N 1
ATOM 780 C CA . ALA A 1 96 ? -22.906 15.648 15.641 1 93.69 96 ALA A CA 1
ATOM 781 C C . ALA A 1 96 ? -23.641 15.234 14.367 1 93.69 96 ALA A C 1
ATOM 783 O O . ALA A 1 96 ? -24.172 14.125 14.289 1 93.69 96 ALA A O 1
ATOM 784 N N . GLU A 1 97 ? -23.578 16.047 13.367 1 91.44 97 GLU A N 1
ATOM 785 C CA . GLU A 1 97 ? -24.281 15.789 12.109 1 91.44 97 GLU A CA 1
ATOM 786 C C . GLU A 1 97 ? -23.406 15.008 11.141 1 91.44 97 GLU A C 1
ATOM 788 O O . GLU A 1 97 ? -23.891 14.531 10.102 1 91.44 97 GLU A O 1
ATOM 793 N N . MET A 1 98 ? -22.188 14.742 11.555 1 92.62 98 MET A N 1
ATOM 794 C CA . MET A 1 98 ? -21.234 14.164 10.609 1 92.62 98 MET A CA 1
ATOM 795 C C . MET A 1 98 ? -20.891 12.719 10.992 1 92.62 98 MET A C 1
ATOM 797 O O . MET A 1 98 ? -20.5 12.453 12.125 1 92.62 98 MET A O 1
ATOM 801 N N . THR A 1 99 ? -20.906 11.789 10.055 1 87.25 99 THR A N 1
ATOM 802 C CA . THR A 1 99 ? -20.484 10.406 10.242 1 87.25 99 THR A CA 1
ATOM 803 C C . THR A 1 99 ? -19 10.328 10.57 1 87.25 99 THR A C 1
ATOM 805 O O . THR A 1 99 ? -18.578 9.484 11.359 1 87.25 99 THR A O 1
ATOM 808 N N . LEU A 1 100 ? -18.234 11.148 9.945 1 86.56 100 LEU A N 1
ATOM 809 C CA . LEU A 1 100 ? -16.797 11.219 10.156 1 86.56 100 LEU A CA 1
ATOM 810 C C . LEU A 1 100 ? -16.469 11.367 11.641 1 86.56 100 LEU A C 1
ATOM 812 O O . LEU A 1 100 ? -15.453 10.836 12.109 1 86.56 100 LEU A O 1
ATOM 816 N N . SER A 1 101 ? -17.359 12 12.305 1 82.44 101 SER A N 1
ATOM 817 C CA . SER A 1 101 ? -17.109 12.297 13.711 1 82.44 101 SER A CA 1
ATOM 818 C C . SER A 1 101 ? -17.594 11.164 14.609 1 82.44 101 SER A C 1
ATOM 820 O O . SER A 1 101 ? -17.156 11.039 15.758 1 82.44 101 SER A O 1
ATOM 822 N N . THR A 1 102 ? -18.422 10.312 14.102 1 80 102 THR A N 1
ATOM 823 C CA . THR A 1 102 ? -19.094 9.359 14.984 1 80 102 THR A CA 1
ATOM 824 C C . THR A 1 102 ? -18.641 7.938 14.68 1 80 102 THR A C 1
ATOM 826 O O . THR A 1 102 ? -18.891 7.023 15.469 1 80 102 THR A O 1
ATOM 829 N N . ASP A 1 103 ? -17.984 7.801 13.594 1 84.19 103 ASP A N 1
ATOM 830 C CA . ASP A 1 103 ? -17.531 6.473 13.203 1 84.19 103 ASP A CA 1
ATOM 831 C C . ASP A 1 103 ? -16.516 5.91 14.195 1 84.19 103 ASP A C 1
ATOM 833 O O . ASP A 1 103 ? -15.68 6.645 14.711 1 84.19 103 ASP A O 1
ATOM 837 N N . ASN A 1 104 ? -16.703 4.648 14.414 1 85.69 104 ASN A N 1
ATOM 838 C CA . ASN A 1 104 ? -15.75 3.971 15.297 1 85.69 104 ASN A CA 1
ATOM 839 C C . ASN A 1 104 ? -14.578 3.385 14.516 1 85.69 104 ASN A C 1
ATOM 841 O O . ASN A 1 104 ? -14.68 2.287 13.961 1 85.69 104 ASN A O 1
ATOM 845 N N . VAL A 1 105 ? -13.562 4.113 14.469 1 89.19 105 VAL A N 1
ATOM 846 C CA . VAL A 1 105 ? -12.359 3.717 13.742 1 89.19 105 VAL A CA 1
ATOM 847 C C . VAL A 1 105 ? -11.172 3.666 14.703 1 89.19 105 VAL A C 1
ATOM 849 O O . VAL A 1 105 ? -11.062 4.496 15.609 1 89.19 105 VAL A O 1
ATOM 852 N N . HIS A 1 106 ? -10.266 2.664 14.477 1 90.38 106 HIS A N 1
ATOM 853 C CA . HIS A 1 106 ? -9.125 2.465 15.359 1 90.38 106 HIS A CA 1
ATOM 854 C C . HIS A 1 106 ? -7.809 2.609 14.609 1 90.38 106 HIS A C 1
ATOM 856 O O . HIS A 1 106 ? -7.73 2.297 13.414 1 90.38 106 HIS A O 1
ATOM 862 N N . TYR A 1 107 ? -6.879 3.061 15.414 1 94.19 107 TYR A N 1
ATOM 863 C CA . TYR A 1 107 ? -5.551 3.193 14.828 1 94.19 107 TYR A CA 1
ATOM 864 C C . TYR A 1 107 ? -4.977 1.83 14.461 1 94.19 107 TYR A C 1
ATOM 866 O O . TYR A 1 107 ? -5.145 0.858 15.203 1 94.19 107 TYR A O 1
ATOM 874 N N . ILE A 1 108 ? -4.25 1.768 13.312 1 94.06 108 ILE A N 1
ATOM 875 C CA . ILE A 1 108 ? -3.633 0.522 12.867 1 94.06 108 ILE A CA 1
ATOM 876 C C . ILE A 1 108 ? -2.117 0.691 12.797 1 94.06 108 ILE A C 1
ATOM 878 O O . ILE A 1 108 ? -1.394 0.211 13.672 1 94.06 108 ILE A O 1
ATOM 882 N N . ALA A 1 109 ? -1.63 1.461 11.82 1 94.12 109 ALA A N 1
ATOM 883 C CA . ALA A 1 109 ? -0.194 1.715 11.734 1 94.12 109 ALA A CA 1
ATOM 884 C C . ALA A 1 109 ? 0.276 2.596 12.883 1 94.12 109 ALA A C 1
ATOM 886 O O . ALA A 1 109 ? 1.421 2.484 13.336 1 94.12 109 ALA A O 1
ATOM 887 N N . CYS A 1 110 ? -0.6 3.467 13.383 1 95.5 110 CYS A N 1
ATOM 888 C CA . CYS A 1 110 ? -0.275 4.398 14.453 1 95.5 110 CYS A CA 1
ATOM 889 C C . CYS A 1 110 ? -0.685 3.832 15.812 1 95.5 110 CYS A C 1
ATOM 891 O O . CYS A 1 110 ? -0.688 4.551 16.812 1 95.5 110 CYS A O 1
ATOM 893 N N . HIS A 1 111 ? -1.017 2.555 15.812 1 93.75 111 HIS A N 1
ATOM 894 C CA . HIS A 1 111 ? -1.348 1.929 17.094 1 93.75 111 HIS A CA 1
ATOM 895 C C . HIS A 1 111 ? -0.135 1.886 18.016 1 93.75 111 HIS A C 1
ATOM 897 O O . HIS A 1 111 ? 0.926 1.386 17.625 1 93.75 111 HIS A O 1
ATOM 903 N N . GLY A 1 112 ? -0.32 2.406 19.203 1 92.5 112 GLY A N 1
ATOM 904 C CA . GLY A 1 112 ? 0.779 2.445 20.156 1 92.5 112 GLY A CA 1
ATOM 905 C C . GLY A 1 112 ? 0.9 1.179 20.984 1 92.5 112 GLY A C 1
ATOM 906 O O . GLY A 1 112 ? -0.085 0.467 21.188 1 92.5 112 GLY A O 1
ATOM 907 N N . SER A 1 113 ? 2.146 0.91 21.422 1 91.94 113 SER A N 1
ATOM 908 C CA . SER A 1 113 ? 2.363 -0.217 22.328 1 91.94 113 SER A CA 1
ATOM 909 C C . SER A 1 113 ? 1.625 -0.018 23.641 1 91.94 113 SER A C 1
ATOM 911 O O . SER A 1 113 ? 1.362 -0.983 24.375 1 91.94 113 SER A O 1
ATOM 913 N N . LYS A 1 114 ? 1.377 1.185 23.922 1 92.06 114 LYS A N 1
ATOM 914 C CA . LYS A 1 114 ? 0.524 1.61 25.031 1 92.06 114 LYS A CA 1
ATOM 915 C C . LYS A 1 114 ? -0.535 2.604 24.562 1 92.06 114 LYS A C 1
ATOM 917 O O . LYS A 1 114 ? -0.352 3.277 23.547 1 92.06 114 LYS A O 1
ATOM 922 N N . PRO A 1 115 ? -1.659 2.717 25.219 1 88.94 115 PRO A N 1
ATOM 923 C CA . PRO A 1 115 ? -2.787 3.527 24.766 1 88.94 115 PRO A CA 1
ATOM 924 C C . PRO A 1 115 ? -2.42 4.996 24.578 1 88.94 115 PRO A C 1
ATOM 926 O O . PRO A 1 115 ? -3.025 5.688 23.75 1 88.94 115 PRO A O 1
ATOM 929 N N . HIS A 1 116 ? -1.443 5.477 25.328 1 90.06 116 HIS A N 1
ATOM 930 C CA . HIS A 1 116 ? -1.172 6.906 25.266 1 90.06 116 HIS A CA 1
ATOM 931 C C . HIS A 1 116 ? -0.04 7.219 24.297 1 90.06 116 HIS A C 1
ATOM 933 O O . HIS A 1 116 ? 0.339 8.383 24.141 1 90.06 116 HIS A O 1
ATOM 939 N N . LEU A 1 117 ? 0.423 6.203 23.656 1 92.69 117 LEU A N 1
ATOM 940 C CA . LEU A 1 117 ? 1.548 6.402 22.75 1 92.69 117 LEU A CA 1
ATOM 941 C C . LEU A 1 117 ? 1.086 6.367 21.297 1 92.69 117 LEU A C 1
ATOM 943 O O . LEU A 1 117 ? 0.163 5.625 20.953 1 92.69 117 LEU A O 1
ATOM 947 N N . ARG A 1 118 ? 1.859 7.223 20.328 1 93.62 118 ARG A N 1
ATOM 948 C CA . ARG A 1 118 ? 1.63 7.309 18.891 1 93.62 118 ARG A CA 1
ATOM 949 C C . ARG A 1 118 ? 0.209 7.773 18.578 1 93.62 118 ARG A C 1
ATOM 951 O O . ARG A 1 118 ? -0.162 8.898 18.906 1 93.62 118 ARG A O 1
ATOM 958 N N . GLY A 1 119 ? -0.629 7.031 18.203 1 94.88 119 GLY A N 1
ATOM 959 C CA . GLY A 1 119 ? -2.039 7.328 18.016 1 94.88 119 GLY A CA 1
ATOM 960 C C . GLY A 1 119 ? -2.273 8.633 17.281 1 94.88 119 GLY A C 1
ATOM 961 O O . GLY A 1 119 ? -1.884 8.773 16.109 1 94.88 119 GLY A O 1
ATOM 962 N N . TYR A 1 120 ? -2.832 9.609 18.016 1 96.12 120 TYR A N 1
ATOM 963 C CA . TYR A 1 120 ? -3.404 10.828 17.453 1 96.12 120 TYR A CA 1
ATOM 964 C C . TYR A 1 120 ? -2.34 11.648 16.75 1 96.12 120 TYR A C 1
ATOM 966 O O . TYR A 1 120 ? -2.465 11.938 15.547 1 96.12 120 TYR A O 1
ATOM 974 N N . PRO A 1 121 ? -1.196 12 17.344 1 96.69 121 PRO A N 1
ATOM 975 C CA . PRO A 1 121 ? -0.202 12.812 16.641 1 96.69 121 PRO A CA 1
ATOM 976 C C . PRO A 1 121 ? 0.408 12.094 15.438 1 96.69 121 PRO A C 1
ATOM 978 O O . PRO A 1 121 ? 0.707 12.719 14.422 1 96.69 121 PRO A O 1
ATOM 981 N N . CYS A 1 122 ? 0.564 10.789 15.57 1 96.75 122 CYS A N 1
ATOM 982 C CA . CYS A 1 122 ? 1.07 9.977 14.469 1 96.75 122 CYS A CA 1
ATOM 983 C C . CYS A 1 122 ? 0.157 10.078 13.25 1 96.75 122 CYS A C 1
ATOM 985 O O . CYS A 1 122 ? 0.62 10.352 12.141 1 96.75 122 CYS A O 1
ATOM 987 N N . GLY A 1 123 ? -1.106 9.883 13.453 1 97.81 123 GLY A N 1
ATOM 988 C CA . GLY A 1 123 ? -2.08 9.961 12.375 1 97.81 123 GLY A CA 1
ATOM 989 C C . GLY A 1 123 ? -2.188 11.352 11.773 1 97.81 123 GLY A C 1
ATOM 990 O O . GLY A 1 123 ? -2.451 11.5 10.578 1 97.81 123 GLY A O 1
ATOM 991 N N . LEU A 1 124 ? -1.969 12.383 12.539 1 98.06 124 LEU A N 1
ATOM 992 C CA . LEU A 1 124 ? -1.993 13.75 12.047 1 98.06 124 LEU A CA 1
ATOM 993 C C . LEU A 1 124 ? -0.867 13.992 11.047 1 98.06 124 LEU A C 1
ATOM 995 O O . LEU A 1 124 ? -1.09 14.57 9.977 1 98.06 124 LEU A O 1
ATOM 999 N N . TRP A 1 125 ? 0.338 13.539 11.414 1 98.5 125 TRP A N 1
ATOM 1000 C CA . TRP A 1 125 ? 1.469 13.695 10.5 1 98.5 125 TRP A CA 1
ATOM 1001 C C . TRP A 1 125 ? 1.214 12.969 9.188 1 98.5 125 TRP A C 1
ATOM 1003 O O . TRP A 1 125 ? 1.49 13.508 8.109 1 98.5 125 TRP A O 1
ATOM 1013 N N . ILE A 1 126 ? 0.655 11.734 9.297 1 98.5 126 ILE A N 1
ATOM 1014 C CA . ILE A 1 126 ? 0.334 10.984 8.094 1 98.5 126 ILE A CA 1
ATOM 1015 C C . ILE A 1 126 ? -0.646 11.773 7.23 1 98.5 126 ILE A C 1
ATOM 1017 O O . ILE A 1 126 ? -0.479 11.867 6.012 1 98.5 126 ILE A O 1
ATOM 1021 N N . MET A 1 127 ? -1.624 12.352 7.84 1 98.5 127 MET A N 1
ATOM 1022 C CA . MET A 1 127 ? -2.621 13.156 7.141 1 98.5 127 MET A CA 1
ATOM 1023 C C . MET A 1 127 ? -1.968 14.328 6.422 1 98.5 127 MET A C 1
ATOM 1025 O O . MET A 1 127 ? -2.268 14.602 5.258 1 98.5 127 MET A O 1
ATOM 1029 N N . PHE A 1 128 ? -1.059 15.031 7.113 1 98.81 128 PHE A N 1
ATOM 1030 C CA . PHE A 1 128 ? -0.379 16.188 6.531 1 98.81 128 PHE A CA 1
ATOM 1031 C C . PHE A 1 128 ? 0.435 15.773 5.312 1 98.81 128 PHE A C 1
ATOM 1033 O O . PHE A 1 128 ? 0.376 16.422 4.27 1 98.81 128 PHE A O 1
ATOM 1040 N N . HIS A 1 129 ? 1.146 14.68 5.465 1 98.75 129 HIS A N 1
ATOM 1041 C CA . HIS A 1 129 ? 1.942 14.18 4.348 1 98.75 129 HIS A CA 1
ATOM 1042 C C . HIS A 1 129 ? 1.058 13.797 3.166 1 98.75 129 HIS A C 1
ATOM 1044 O O . HIS A 1 129 ? 1.366 14.133 2.021 1 98.75 129 HIS A O 1
ATOM 1050 N N . ALA A 1 130 ? 0.017 13.117 3.455 1 98.5 130 ALA A N 1
ATOM 1051 C CA . ALA A 1 130 ? -0.907 12.688 2.41 1 98.5 130 ALA A CA 1
ATOM 1052 C C . ALA A 1 130 ? -1.459 13.883 1.638 1 98.5 130 ALA A C 1
ATOM 1054 O O . ALA A 1 130 ? -1.584 13.836 0.412 1 98.5 130 ALA A O 1
ATOM 1055 N N . MET A 1 131 ? -1.771 14.93 2.301 1 98.25 131 MET A N 1
ATOM 1056 C CA . MET A 1 131 ? -2.318 16.125 1.665 1 98.25 131 MET A CA 1
ATOM 1057 C C . MET A 1 131 ? -1.291 16.766 0.742 1 98.25 131 MET A C 1
ATOM 1059 O O . MET A 1 131 ? -1.612 17.141 -0.389 1 98.25 131 MET A O 1
ATOM 1063 N N . THR A 1 132 ? -0.049 16.922 1.232 1 98.19 132 THR A N 1
ATOM 1064 C CA . THR A 1 132 ? 0.97 17.562 0.398 1 98.19 132 THR A CA 1
ATOM 1065 C C . THR A 1 132 ? 1.248 16.719 -0.842 1 98.19 132 THR A C 1
ATOM 1067 O O . THR A 1 132 ? 1.407 17.25 -1.94 1 98.19 132 THR A O 1
ATOM 1070 N N . VAL A 1 133 ? 1.274 15.445 -0.67 1 97.5 133 VAL A N 1
ATOM 1071 C CA . VAL A 1 133 ? 1.539 14.539 -1.782 1 97.5 133 VAL A CA 1
ATOM 1072 C C . VAL A 1 133 ? 0.377 14.578 -2.771 1 97.5 133 VAL A C 1
ATOM 1074 O O . VAL A 1 133 ? 0.589 14.617 -3.986 1 97.5 133 VAL A O 1
ATOM 1077 N N . ASN A 1 134 ? -0.801 14.555 -2.281 1 96.06 134 ASN A N 1
ATOM 1078 C CA . ASN A 1 134 ? -1.948 14.633 -3.18 1 96.06 134 ASN A CA 1
ATOM 1079 C C . ASN A 1 134 ? -1.964 15.945 -3.957 1 96.06 134 ASN A C 1
ATOM 1081 O O . ASN A 1 134 ? -2.299 15.961 -5.145 1 96.06 134 ASN A O 1
ATOM 1085 N N . ARG A 1 135 ? -1.629 17 -3.303 1 95.06 135 ARG A N 1
ATOM 1086 C CA . ARG A 1 135 ? -1.519 18.281 -4.004 1 95.06 135 ARG A CA 1
ATOM 1087 C C . ARG A 1 135 ? -0.495 18.188 -5.133 1 95.06 135 ARG A C 1
ATOM 1089 O O . ARG A 1 135 ? -0.744 18.672 -6.242 1 95.06 135 ARG A O 1
ATOM 1096 N N . TYR A 1 136 ? 0.627 17.672 -4.824 1 94.06 136 TYR A N 1
ATOM 1097 C CA . TYR A 1 136 ? 1.675 17.5 -5.824 1 94.06 136 TYR A CA 1
ATOM 1098 C C . TYR A 1 136 ? 1.162 16.703 -7.016 1 94.06 136 TYR A C 1
ATOM 1100 O O . TYR A 1 136 ? 1.362 17.094 -8.164 1 94.06 136 TYR A O 1
ATOM 1108 N N . ILE A 1 137 ? 0.5 15.609 -6.738 1 90.81 137 ILE A N 1
ATOM 1109 C CA . ILE A 1 137 ? -0.024 14.734 -7.777 1 90.81 137 ILE A CA 1
ATOM 1110 C C . ILE A 1 137 ? -1.059 15.484 -8.617 1 90.81 137 ILE A C 1
ATOM 1112 O O . ILE A 1 137 ? -1.068 15.375 -9.844 1 90.81 137 ILE A O 1
ATOM 1116 N N . GLN A 1 138 ? -1.896 16.203 -8.016 1 85.5 138 GLN A N 1
ATOM 1117 C CA . GLN A 1 138 ? -2.93 16.969 -8.703 1 85.5 138 GLN A CA 1
ATOM 1118 C C . GLN A 1 138 ? -2.314 18 -9.641 1 85.5 138 GLN A C 1
ATOM 1120 O O . GLN A 1 138 ? -2.883 18.312 -10.695 1 85.5 138 GLN A O 1
ATOM 1125 N N . GLY A 1 139 ? -1.262 18.562 -9.234 1 79.31 139 GLY A N 1
ATOM 1126 C CA . GLY A 1 139 ? -0.589 19.562 -10.047 1 79.31 139 GLY A CA 1
ATOM 1127 C C . GLY A 1 139 ? 0.155 18.969 -11.227 1 79.31 139 GLY A C 1
ATOM 1128 O O . GLY A 1 139 ? 0.423 19.656 -12.211 1 79.31 139 GLY A O 1
ATOM 1129 N N . GLU A 1 140 ? 0.592 17.719 -11.141 1 66.5 140 GLU A N 1
ATOM 1130 C CA . GLU A 1 140 ? 1.373 17.047 -12.18 1 66.5 140 GLU A CA 1
ATOM 1131 C C . GLU A 1 140 ? 0.466 16.406 -13.219 1 66.5 140 GLU A C 1
ATOM 1133 O O . GLU A 1 140 ? 0.926 16.016 -14.297 1 66.5 140 GLU A O 1
ATOM 1138 N N . LYS A 1 141 ? -0.731 16.266 -12.977 1 56.91 141 LYS A N 1
ATOM 1139 C CA . LYS A 1 141 ? -1.625 15.648 -13.953 1 56.91 141 LYS A CA 1
ATOM 1140 C C . LYS A 1 141 ? -1.752 16.516 -15.203 1 56.91 141 LYS A C 1
ATOM 1142 O O . LYS A 1 141 ? -1.98 17.719 -15.102 1 56.91 141 LYS A O 1
ATOM 1147 N N . PRO A 1 142 ? -1.115 15.984 -16.422 1 46.53 142 PRO A N 1
ATOM 1148 C CA . PRO A 1 142 ? -1.092 16.75 -17.672 1 46.53 142 PRO A CA 1
ATOM 1149 C C . PRO A 1 142 ? -2.428 17.422 -17.984 1 46.53 142 PRO A C 1
ATOM 1151 O O . PRO A 1 142 ? -2.467 18.422 -18.688 1 46.53 142 PRO A O 1
ATOM 1154 N N . GLY A 1 143 ? -3.449 16.641 -17.844 1 41.78 143 GLY A N 1
ATOM 1155 C CA . GLY A 1 143 ? -4.641 17.203 -18.453 1 41.78 143 GLY A CA 1
ATOM 1156 C C . GLY A 1 143 ? -4.848 18.672 -18.125 1 41.78 143 GLY A C 1
ATOM 1157 O O . GLY A 1 143 ? -5.852 19.266 -18.516 1 41.78 143 GLY A O 1
ATOM 1158 N N . ARG A 1 144 ? -4.562 18.938 -16.859 1 42.06 144 ARG A N 1
ATOM 1159 C CA . ARG A 1 144 ? -4.672 20.375 -16.672 1 42.06 144 ARG A CA 1
ATOM 1160 C C . ARG A 1 144 ? -3.59 21.125 -17.438 1 42.06 144 ARG A C 1
ATOM 1162 O O . ARG A 1 144 ? -2.398 20.875 -17.25 1 42.06 144 ARG A O 1
ATOM 1169 N N . SER A 1 145 ? -3.811 21.406 -18.531 1 38.81 145 SER A N 1
ATOM 1170 C CA . SER A 1 145 ? -3.016 21.906 -19.641 1 38.81 145 SER A CA 1
ATOM 1171 C C . SER A 1 145 ? -1.867 22.781 -19.156 1 38.81 145 SER A C 1
ATOM 1173 O O . SER A 1 145 ? -2.094 23.812 -18.516 1 38.81 145 SER A O 1
ATOM 1175 N N . SER A 1 146 ? -0.711 22.141 -18.938 1 43.88 146 SER A N 1
ATOM 1176 C CA . SER A 1 146 ? 0.511 22.922 -18.812 1 43.88 146 SER A CA 1
ATOM 1177 C C . SER A 1 146 ? 0.367 24.266 -19.516 1 43.88 146 SER A C 1
ATOM 1179 O O . SER A 1 146 ? 0.858 25.297 -19.016 1 43.88 146 SER A O 1
ATOM 1181 N N . SER A 1 147 ? -0.291 24.078 -20.547 1 43.41 147 SER A N 1
ATOM 1182 C CA . SER A 1 147 ? -0.455 25.297 -21.328 1 43.41 147 SER A CA 1
ATOM 1183 C C . SER A 1 147 ? -1.352 26.297 -20.594 1 43.41 147 SER A C 1
ATOM 1185 O O . SER A 1 147 ? -1.046 27.484 -20.531 1 43.41 147 SER A O 1
ATOM 1187 N N . ILE A 1 148 ? -2.4 25.703 -20.094 1 46.19 148 ILE A N 1
ATOM 1188 C CA . ILE A 1 148 ? -3.295 26.641 -19.422 1 46.19 148 ILE A CA 1
ATOM 1189 C C . ILE A 1 148 ? -2.658 27.141 -18.141 1 46.19 148 ILE A C 1
ATOM 1191 O O . ILE A 1 148 ? -2.777 28.312 -17.781 1 46.19 148 ILE A O 1
ATOM 1195 N N . LYS A 1 149 ? -1.962 26.234 -17.484 1 52.31 149 LYS A N 1
ATOM 1196 C CA . LYS A 1 149 ? -1.227 26.672 -16.297 1 52.31 149 LYS A CA 1
ATOM 1197 C C . LYS A 1 149 ? -0.164 27.703 -16.656 1 52.31 149 LYS A C 1
ATOM 1199 O O . LYS A 1 149 ? 0.017 28.688 -15.945 1 52.31 149 LYS A O 1
ATOM 1204 N N . TRP A 1 150 ? 0.354 27.281 -17.766 1 50.41 150 TRP A N 1
ATOM 1205 C CA . TRP A 1 150 ? 1.339 28.234 -18.25 1 50.41 150 TRP A CA 1
ATOM 1206 C C . TRP A 1 150 ? 0.687 29.594 -18.562 1 50.41 150 TRP A C 1
ATOM 1208 O O . TRP A 1 150 ? 1.219 30.641 -18.188 1 50.41 150 TRP A O 1
ATOM 1218 N N . TYR A 1 151 ? -0.444 29.5 -19.094 1 49.09 151 TYR A N 1
ATOM 1219 C CA . TYR A 1 151 ? -1.155 30.734 -19.422 1 49.09 151 TYR A CA 1
ATOM 1220 C C . TYR A 1 151 ? -1.66 31.438 -18.172 1 49.09 151 TYR A C 1
ATOM 1222 O O . TYR A 1 151 ? -1.569 32.656 -18.062 1 49.09 151 TYR A O 1
ATOM 1230 N N . ILE A 1 152 ? -2.16 30.703 -17.312 1 49.53 152 ILE A N 1
ATOM 1231 C CA . ILE A 1 152 ? -2.654 31.312 -16.078 1 49.53 152 ILE A CA 1
ATOM 1232 C C . ILE A 1 152 ? -1.482 31.875 -15.273 1 49.53 152 ILE A C 1
ATOM 1234 O O . ILE A 1 152 ? -1.566 33 -14.734 1 49.53 152 ILE A O 1
ATOM 1238 N N . TYR A 1 153 ? -0.453 31.047 -15.266 1 52.91 153 TYR A N 1
ATOM 1239 C CA . TYR A 1 153 ? 0.74 31.578 -14.609 1 52.91 153 TYR A CA 1
ATOM 1240 C C . TYR A 1 153 ? 1.224 32.844 -15.289 1 52.91 153 TYR A C 1
ATOM 1242 O O . TYR A 1 153 ? 1.702 33.781 -14.633 1 52.91 153 TYR A O 1
ATOM 1250 N N . LEU A 1 154 ? 1.111 32.781 -16.578 1 55 154 LEU A N 1
ATOM 1251 C CA . LEU A 1 154 ? 1.524 33.938 -17.359 1 55 154 LEU A CA 1
ATOM 1252 C C . LEU A 1 154 ? 0.61 35.125 -17.078 1 55 154 LEU A C 1
ATOM 1254 O O . LEU A 1 154 ? 1.077 36.25 -16.984 1 55 154 LEU A O 1
ATOM 1258 N N . LEU A 1 155 ? -0.62 34.875 -17.031 1 54.12 155 LEU A N 1
ATOM 1259 C CA . LEU A 1 155 ? -1.592 35.938 -16.891 1 54.12 155 LEU A CA 1
ATOM 1260 C C . LEU A 1 155 ? -1.744 36.344 -15.43 1 54.12 155 LEU A C 1
ATOM 1262 O O . LEU A 1 155 ? -2.004 37.531 -15.133 1 54.12 155 LEU A O 1
ATOM 1266 N N . PHE A 1 156 ? -1.745 35.406 -14.672 1 47.38 156 PHE A N 1
ATOM 1267 C CA . PHE A 1 156 ? -1.929 35.719 -13.258 1 47.38 156 PHE A CA 1
ATOM 1268 C C . PHE A 1 156 ? -0.771 35.156 -12.438 1 47.38 156 PHE A C 1
ATOM 1270 O O . PHE A 1 156 ? -0.945 34.188 -11.68 1 47.38 156 PHE A O 1
ATOM 1277 N N . PRO A 1 157 ? 0.316 35.812 -12.758 1 45.84 157 PRO A N 1
ATOM 1278 C CA . PRO A 1 157 ? 1.533 35.312 -12.117 1 45.84 157 PRO A CA 1
ATOM 1279 C C . PRO A 1 157 ? 1.411 35.219 -10.602 1 45.84 157 PRO A C 1
ATOM 1281 O O . PRO A 1 157 ? 2.15 34.469 -9.961 1 45.84 157 PRO A O 1
ATOM 1284 N N . PHE A 1 158 ? 0.535 36.062 -10.266 1 43.38 158 PHE A N 1
ATOM 1285 C CA . PHE A 1 158 ? 0.379 36.094 -8.812 1 43.38 158 PHE A CA 1
ATOM 1286 C C . PHE A 1 158 ? -0.389 34.906 -8.305 1 43.38 158 PHE A C 1
ATOM 1288 O O . PHE A 1 158 ? -0.427 34.625 -7.102 1 43.38 158 PHE A O 1
ATOM 1295 N N . ILE A 1 159 ? -1.229 34.531 -9.109 1 45 159 ILE A N 1
ATOM 1296 C CA . ILE A 1 159 ? -1.887 33.281 -8.719 1 45 159 ILE A CA 1
ATOM 1297 C C . ILE A 1 159 ? -0.865 32.156 -8.68 1 45 159 ILE A C 1
ATOM 1299 O O . ILE A 1 159 ? -0.634 31.469 -9.68 1 45 159 ILE A O 1
ATOM 1303 N N . ALA A 1 160 ? 0.297 32.562 -8.695 1 44.19 160 ALA A N 1
ATOM 1304 C CA . ALA A 1 160 ? 1.453 31.688 -8.641 1 44.19 160 ALA A CA 1
ATOM 1305 C C . ALA A 1 160 ? 1.185 30.484 -7.73 1 44.19 160 ALA A C 1
ATOM 1307 O O . ALA A 1 160 ? 0.63 30.641 -6.641 1 44.19 160 ALA A O 1
ATOM 1308 N N . ASP A 1 161 ? 1.024 29.406 -8.219 1 49.84 161 ASP A N 1
ATOM 1309 C CA . ASP A 1 161 ? 1.234 28.109 -7.586 1 49.84 161 ASP A CA 1
ATOM 1310 C C . ASP A 1 161 ? 2.256 28.203 -6.457 1 49.84 161 ASP A C 1
ATOM 1312 O O . ASP A 1 161 ? 2.691 27.188 -5.918 1 49.84 161 ASP A O 1
ATOM 1316 N N . GLY A 1 162 ? 2.871 29.469 -6.398 1 53.75 162 GLY A N 1
ATOM 1317 C CA . GLY A 1 162 ? 4.008 29.703 -5.52 1 53.75 162 GLY A CA 1
ATOM 1318 C C . GLY A 1 162 ? 3.646 29.656 -4.047 1 53.75 162 GLY A C 1
ATOM 1319 O O . GLY A 1 162 ? 4.504 29.859 -3.186 1 53.75 162 GLY A O 1
ATOM 1320 N N . THR A 1 163 ? 2.303 29.359 -3.785 1 71.69 163 THR A N 1
ATOM 1321 C CA . THR A 1 163 ? 1.908 29.391 -2.381 1 71.69 163 THR A CA 1
ATOM 1322 C C . THR A 1 163 ? 1.939 27.984 -1.788 1 71.69 163 THR A C 1
ATOM 1324 O O . THR A 1 163 ? 1.805 27 -2.512 1 71.69 163 THR A O 1
ATOM 1327 N N . ALA A 1 164 ? 2.643 27.828 -0.705 1 88.19 164 ALA A N 1
ATOM 1328 C CA . ALA A 1 164 ? 2.619 26.641 0.147 1 88.19 164 ALA A CA 1
ATOM 1329 C C . ALA A 1 164 ? 1.403 26.656 1.067 1 88.19 164 ALA A C 1
ATOM 1331 O O . ALA A 1 164 ? 1.54 26.797 2.285 1 88.19 164 ALA A O 1
ATOM 1332 N N . PRO A 1 165 ? 0.139 26.438 0.299 1 94.12 165 PRO A N 1
ATOM 1333 C CA . PRO A 1 165 ? -1.085 26.609 1.084 1 94.12 165 PRO A CA 1
ATOM 1334 C C . PRO A 1 165 ? -1.188 25.641 2.252 1 94.12 165 PRO A C 1
ATOM 1336 O O . PRO A 1 165 ? -1.729 25.984 3.305 1 94.12 165 PRO A O 1
ATOM 1339 N N . ILE A 1 166 ? -0.697 24.453 2.072 1 97.75 166 ILE A N 1
ATOM 1340 C CA . ILE A 1 166 ? -0.799 23.469 3.146 1 97.75 166 ILE A CA 1
ATOM 1341 C C . ILE A 1 166 ? 0.15 23.844 4.281 1 97.75 166 ILE A C 1
ATOM 1343 O O . ILE A 1 166 ? -0.238 23.844 5.453 1 97.75 166 ILE A O 1
ATOM 1347 N N . ALA A 1 167 ? 1.361 24.234 3.938 1 97.81 167 ALA A N 1
ATOM 1348 C CA . ALA A 1 167 ? 2.33 24.656 4.949 1 97.81 167 ALA A CA 1
ATOM 1349 C C . ALA A 1 167 ? 1.807 25.844 5.75 1 97.81 167 ALA A C 1
ATOM 1351 O O . ALA A 1 167 ? 1.904 25.859 6.98 1 97.81 167 ALA A O 1
ATOM 1352 N N . HIS A 1 168 ? 1.246 26.766 5.039 1 96.75 168 HIS A N 1
ATOM 1353 C CA . HIS A 1 168 ? 0.723 27.953 5.711 1 96.75 168 HIS A CA 1
ATOM 1354 C C . HIS A 1 168 ? -0.461 27.594 6.605 1 96.75 168 HIS A C 1
ATOM 1356 O O . HIS A 1 168 ? -0.549 28.078 7.738 1 96.75 168 HIS A O 1
ATOM 1362 N N . ALA A 1 169 ? -1.347 26.766 6.102 1 97.75 169 ALA A N 1
ATOM 1363 C CA . ALA A 1 169 ? -2.5 26.344 6.891 1 97.75 169 ALA A CA 1
ATOM 1364 C C . ALA A 1 169 ? -2.059 25.609 8.156 1 97.75 169 ALA A C 1
ATOM 1366 O O . ALA A 1 169 ? -2.619 25.844 9.234 1 97.75 169 ALA A O 1
ATOM 1367 N N . LEU A 1 170 ? -1.077 24.766 8.047 1 98.38 170 LEU A N 1
ATOM 1368 C CA . LEU A 1 170 ? -0.581 24.031 9.195 1 98.38 170 LEU A CA 1
ATOM 1369 C C . LEU A 1 170 ? 0.066 24.969 10.211 1 98.38 170 LEU A C 1
ATOM 1371 O O . LEU A 1 170 ? -0.145 24.812 11.414 1 98.38 170 LEU A O 1
ATOM 1375 N N . ASN A 1 171 ? 0.843 25.906 9.719 1 97.19 171 ASN A N 1
ATOM 1376 C CA . ASN A 1 171 ? 1.511 26.875 10.594 1 97.19 171 ASN A CA 1
ATOM 1377 C C . ASN A 1 171 ? 0.507 27.672 11.414 1 97.19 171 ASN A C 1
ATOM 1379 O O . ASN A 1 171 ? 0.778 28.016 12.562 1 97.19 171 ASN A O 1
ATOM 1383 N N . ARG A 1 172 ? -0.632 27.953 10.867 1 96.81 172 ARG A N 1
ATOM 1384 C CA . ARG A 1 172 ? -1.636 28.766 11.555 1 96.81 172 ARG A CA 1
ATOM 1385 C C . ARG A 1 172 ? -2.508 27.891 12.453 1 96.81 172 ARG A C 1
ATOM 1387 O O . ARG A 1 172 ? -2.834 28.281 13.578 1 96.81 172 ARG A O 1
ATOM 1394 N N . PHE A 1 173 ? -2.82 26.75 12.008 1 98.19 173 PHE A N 1
ATOM 1395 C CA . PHE A 1 173 ? -3.834 25.922 12.656 1 98.19 173 PHE A CA 1
ATOM 1396 C C . PHE A 1 173 ? -3.236 25.141 13.82 1 98.19 173 PHE A C 1
ATOM 1398 O O . PHE A 1 173 ? -3.762 25.188 14.938 1 98.19 173 PHE A O 1
ATOM 1405 N N . VAL A 1 174 ? -2.17 24.422 13.633 1 98.31 174 VAL A N 1
ATOM 1406 C CA . VAL A 1 174 ? -1.635 23.469 14.594 1 98.31 174 VAL A CA 1
ATOM 1407 C C . VAL A 1 174 ? -1.265 24.188 15.883 1 98.31 174 VAL A C 1
ATOM 1409 O O . VAL A 1 174 ? -1.691 23.781 16.969 1 98.31 174 VAL A O 1
ATOM 1412 N N . PRO A 1 175 ? -0.577 25.344 15.852 1 97.81 175 PRO A N 1
ATOM 1413 C CA . PRO A 1 175 ? -0.211 26.016 17.109 1 97.81 175 PRO A CA 1
ATOM 1414 C C . PRO A 1 175 ? -1.427 26.484 17.906 1 97.81 175 PRO A C 1
ATOM 1416 O O . PRO A 1 175 ? -1.362 26.578 19.125 1 97.81 175 PRO A O 1
ATOM 1419 N N . ARG A 1 176 ? -2.506 26.688 17.219 1 97 176 ARG A N 1
ATOM 1420 C CA . ARG A 1 176 ? -3.672 27.281 17.875 1 97 176 ARG A CA 1
ATOM 1421 C C . ARG A 1 176 ? -4.594 26.203 18.438 1 97 176 ARG A C 1
ATOM 1423 O O . ARG A 1 176 ? -5.273 26.422 19.438 1 97 176 ARG A O 1
ATOM 1430 N N . PHE A 1 177 ? -4.586 25.047 17.797 1 97.56 177 PHE A N 1
ATOM 1431 C CA . PHE A 1 177 ? -5.672 24.125 18.125 1 97.56 177 PHE A CA 1
ATOM 1432 C C . PHE A 1 177 ? -5.125 22.812 18.688 1 97.56 177 PHE A C 1
ATOM 1434 O O . PHE A 1 177 ? -5.848 22.062 19.344 1 97.56 177 PHE A O 1
ATOM 1441 N N . PHE A 1 178 ? -3.867 22.469 18.375 1 97.12 178 PHE A N 1
ATOM 1442 C CA . PHE A 1 178 ? -3.314 21.219 18.875 1 97.12 178 PHE A CA 1
ATOM 1443 C C . PHE A 1 178 ? -3.32 21.188 20.391 1 97.12 178 PHE A C 1
ATOM 1445 O O . PHE A 1 178 ? -2.922 22.172 21.047 1 97.12 178 PHE A O 1
ATOM 1452 N N . SER A 1 179 ? -3.66 20.172 21 1 94.56 179 SER A N 1
ATOM 1453 C CA . SER A 1 179 ? -3.9 20.078 22.438 1 94.56 179 SER A CA 1
ATOM 1454 C C . SER A 1 179 ? -2.592 20.125 23.219 1 94.56 179 SER A C 1
ATOM 1456 O O . SER A 1 179 ? -2.57 20.562 24.375 1 94.56 179 SER A O 1
ATOM 1458 N N . CYS A 1 180 ? -1.531 19.703 22.625 1 93.75 180 CYS A N 1
ATOM 1459 C CA . CYS A 1 180 ? -0.236 19.734 23.297 1 93.75 180 CYS A CA 1
ATOM 1460 C C . CYS A 1 180 ? 0.408 21.109 23.156 1 93.75 180 CYS A C 1
ATOM 1462 O O . CYS A 1 180 ? 1.022 21.422 22.141 1 93.75 180 CYS A O 1
ATOM 1464 N N . GLY A 1 181 ? 0.312 21.875 24.25 1 94.19 181 GLY A N 1
ATOM 1465 C CA . GLY A 1 181 ? 0.859 23.219 24.234 1 94.19 181 GLY A CA 1
ATOM 1466 C C . GLY A 1 181 ? 2.344 23.266 23.938 1 94.19 181 GLY A C 1
ATOM 1467 O O . GLY A 1 181 ? 2.791 24.047 23.094 1 94.19 181 GLY A O 1
ATOM 1468 N N . PHE A 1 182 ? 3.096 22.359 24.609 1 94.06 182 PHE A N 1
ATOM 1469 C CA . PHE A 1 182 ? 4.531 22.234 24.391 1 94.06 182 PHE A CA 1
ATOM 1470 C C . PHE A 1 182 ? 4.832 22 22.906 1 94.06 182 PHE A C 1
ATOM 1472 O O . PHE A 1 182 ? 5.707 22.656 22.344 1 94.06 182 PHE A O 1
ATOM 1479 N N . CYS A 1 183 ? 4.102 21.141 22.219 1 95.5 183 CYS A N 1
ATOM 1480 C CA . CYS A 1 183 ? 4.27 20.812 20.812 1 95.5 183 CYS A CA 1
ATOM 1481 C C . CYS A 1 183 ? 3.863 21.969 19.922 1 95.5 183 CYS A C 1
ATOM 1483 O O . CYS A 1 183 ? 4.52 22.25 18.906 1 95.5 183 CYS A O 1
ATOM 1485 N N . ALA A 1 184 ? 2.846 22.641 20.359 1 97.06 184 ALA A N 1
ATOM 1486 C CA . ALA A 1 184 ? 2.303 23.766 19.578 1 97.06 184 ALA A CA 1
ATOM 1487 C C . ALA A 1 184 ? 3.332 24.875 19.422 1 97.06 184 ALA A C 1
ATOM 1489 O O . ALA A 1 184 ? 3.559 25.375 18.328 1 97.06 184 ALA A O 1
ATOM 1490 N N . PHE A 1 185 ? 3.967 25.25 20.516 1 97.38 185 PHE A N 1
ATOM 1491 C CA . PHE A 1 185 ? 4.949 26.328 20.484 1 97.38 185 PHE A CA 1
ATOM 1492 C C . PHE A 1 185 ? 6.16 25.938 19.656 1 97.38 185 PHE A C 1
ATOM 1494 O O . PHE A 1 185 ? 6.695 26.75 18.891 1 97.38 185 PHE A O 1
ATOM 1501 N N . HIS A 1 186 ? 6.59 24.703 19.766 1 96.75 186 HIS A N 1
ATOM 1502 C CA . HIS A 1 186 ? 7.715 24.219 18.969 1 96.75 186 HIS A CA 1
ATOM 1503 C C . HIS A 1 186 ? 7.367 24.219 17.484 1 96.75 186 HIS A C 1
ATOM 1505 O O . HIS A 1 186 ? 8.195 24.594 16.641 1 96.75 186 HIS A O 1
ATOM 1511 N N . PHE A 1 187 ? 6.184 23.75 17.172 1 97.88 187 PHE A N 1
ATOM 1512 C CA . PHE A 1 187 ? 5.75 23.719 15.773 1 97.88 187 PHE A CA 1
ATOM 1513 C C . PHE A 1 187 ? 5.688 25.125 15.195 1 97.88 187 PHE A C 1
ATOM 1515 O O . PHE A 1 187 ? 6.109 25.344 14.062 1 97.88 187 PHE A O 1
ATOM 1522 N N . ALA A 1 188 ? 5.156 26.062 15.992 1 97.69 188 ALA A N 1
ATOM 1523 C CA . ALA A 1 188 ? 5.09 27.469 15.578 1 97.69 188 ALA A CA 1
ATOM 1524 C C . ALA A 1 188 ? 6.484 28.016 15.258 1 97.69 188 ALA A C 1
ATOM 1526 O O . ALA A 1 188 ? 6.691 28.625 14.219 1 97.69 188 ALA A O 1
ATOM 1527 N N . LYS A 1 189 ? 7.375 27.75 16.094 1 97.31 189 LYS A N 1
ATOM 1528 C CA . LYS A 1 189 ? 8.742 28.25 15.945 1 97.31 189 LYS A CA 1
ATOM 1529 C C . LYS A 1 189 ? 9.391 27.672 14.68 1 97.31 189 LYS A C 1
ATOM 1531 O O . LYS A 1 189 ? 9.906 28.422 13.852 1 97.31 189 LYS A O 1
ATOM 1536 N N . MET A 1 190 ? 9.281 26.406 14.492 1 96.62 190 MET A N 1
ATOM 1537 C CA . MET A 1 190 ? 9.969 25.688 13.422 1 96.62 190 MET A CA 1
ATOM 1538 C C . MET A 1 190 ? 9.406 26.062 12.062 1 96.62 190 MET A C 1
ATOM 1540 O O . MET A 1 190 ? 10.109 26.016 11.055 1 96.62 190 MET A O 1
ATOM 1544 N N . THR A 1 191 ? 8.117 26.406 12.008 1 96.75 191 THR A N 1
ATOM 1545 C CA . THR A 1 191 ? 7.457 26.656 10.727 1 96.75 191 THR A CA 1
ATOM 1546 C C . THR A 1 191 ? 7.23 28.141 10.508 1 96.75 191 THR A C 1
ATOM 1548 O O . THR A 1 191 ? 6.465 28.531 9.633 1 96.75 191 THR A O 1
ATOM 1551 N N . SER A 1 192 ? 7.852 29.031 11.211 1 95.44 192 SER A N 1
ATOM 1552 C CA . SER A 1 192 ? 7.582 30.469 11.227 1 95.44 192 SER A CA 1
ATOM 1553 C C . SER A 1 192 ? 7.93 31.109 9.891 1 95.44 192 SER A C 1
ATOM 1555 O O . SER A 1 192 ? 7.445 32.188 9.57 1 95.44 192 SER A O 1
ATOM 1557 N N . ASN A 1 193 ? 8.719 30.484 9.117 1 92.38 193 ASN A N 1
ATOM 1558 C CA . ASN A 1 193 ? 9.141 31.062 7.844 1 92.38 193 ASN A CA 1
ATOM 1559 C C . ASN A 1 193 ? 8.047 30.953 6.785 1 92.38 193 ASN A C 1
ATOM 1561 O O . ASN A 1 193 ? 8.164 31.531 5.707 1 92.38 193 ASN A O 1
ATOM 1565 N N . VAL A 1 194 ? 7.004 30.25 7.074 1 94.5 194 VAL A N 1
ATOM 1566 C CA . VAL A 1 194 ? 5.938 30.094 6.09 1 94.5 194 VAL A CA 1
ATOM 1567 C C . VAL A 1 194 ? 4.855 31.141 6.324 1 94.5 194 VAL A C 1
ATOM 1569 O O . VAL A 1 194 ? 3.922 31.266 5.527 1 94.5 194 VAL A O 1
ATOM 1572 N N . ARG A 1 195 ? 5.023 31.953 7.305 1 92.69 195 ARG A N 1
ATOM 1573 C CA . ARG A 1 195 ? 4.043 32.969 7.672 1 92.69 195 ARG A CA 1
ATOM 1574 C C . ARG A 1 195 ? 3.975 34.062 6.613 1 92.69 195 ARG A C 1
ATOM 1576 O O . ARG A 1 195 ? 4.949 34.312 5.895 1 92.69 195 ARG A O 1
ATOM 1583 N N . LEU A 1 196 ? 2.855 34.656 6.551 1 90.88 196 LEU A N 1
ATOM 1584 C CA . LEU A 1 196 ? 2.689 35.844 5.73 1 90.88 196 LEU A CA 1
ATOM 1585 C C . LEU A 1 196 ? 3.027 37.094 6.52 1 90.88 196 LEU A C 1
ATOM 1587 O O . LEU A 1 196 ? 3.166 37.062 7.746 1 90.88 196 LEU A O 1
ATOM 1591 N N . ALA A 1 197 ? 3.129 38.188 5.793 1 89.44 197 ALA A N 1
ATOM 1592 C CA . ALA A 1 197 ? 3.457 39.469 6.418 1 89.44 197 ALA A CA 1
ATOM 1593 C C . ALA A 1 197 ? 2.396 39.875 7.441 1 89.44 197 ALA A C 1
ATOM 1595 O O . ALA A 1 197 ? 1.197 39.781 7.168 1 89.44 197 ALA A O 1
ATOM 1596 N N . GLY A 1 198 ? 2.875 40.25 8.609 1 89.94 198 GLY A N 1
ATOM 1597 C CA . GLY A 1 198 ? 1.972 40.75 9.625 1 89.94 198 GLY A CA 1
ATOM 1598 C C . GLY A 1 198 ? 1.473 39.688 10.578 1 89.94 198 GLY A C 1
ATOM 1599 O O . GLY A 1 198 ? 0.824 40 11.578 1 89.94 198 GLY A O 1
ATOM 1600 N N . GLU A 1 199 ? 1.825 38.406 10.344 1 93.19 199 GLU A N 1
ATOM 1601 C CA . GLU A 1 199 ? 1.352 37.312 11.195 1 93.19 199 GLU A CA 1
ATOM 1602 C C . GLU A 1 199 ? 2.311 37.062 12.359 1 93.19 199 GLU A C 1
ATOM 1604 O O . GLU A 1 199 ? 3.529 37.156 12.195 1 93.19 199 GLU A O 1
ATOM 1609 N N . ASP A 1 200 ? 1.72 36.781 13.477 1 93.69 200 ASP A N 1
ATOM 1610 C CA . ASP A 1 200 ? 2.518 36.5 14.672 1 93.69 200 ASP A CA 1
ATOM 1611 C C . ASP A 1 200 ? 3.193 35.125 14.562 1 93.69 200 ASP A C 1
ATOM 1613 O O . ASP A 1 200 ? 2.654 34.219 13.945 1 93.69 200 ASP A O 1
ATOM 1617 N N . VAL A 1 201 ? 4.336 35.031 15.188 1 95.81 201 VAL A N 1
ATOM 1618 C CA . VAL A 1 201 ? 5.078 33.781 15.188 1 95.81 201 VAL A CA 1
ATOM 1619 C C . VAL A 1 201 ? 4.383 32.781 16.094 1 95.81 201 VAL A C 1
ATOM 1621 O O . VAL A 1 201 ? 4.234 31.594 15.727 1 95.81 201 VAL A O 1
ATOM 1624 N N . TYR A 1 202 ? 3.984 33.219 17.266 1 96.56 202 TYR A N 1
ATOM 1625 C CA . TYR A 1 202 ? 3.463 32.312 18.281 1 96.56 202 TYR A CA 1
ATOM 1626 C C . TYR A 1 202 ? 1.973 32.531 18.5 1 96.56 202 TYR A C 1
ATOM 1628 O O . TYR A 1 202 ? 1.478 33.656 18.328 1 96.56 202 TYR A O 1
ATOM 1636 N N . PRO A 1 203 ? 1.308 31.5 18.875 1 91.38 203 PRO A N 1
ATOM 1637 C CA . PRO A 1 203 ? -0.127 31.609 19.141 1 91.38 203 PRO A CA 1
ATOM 1638 C C . PRO A 1 20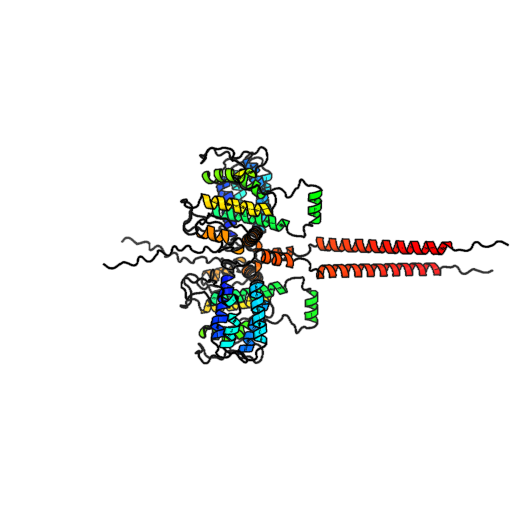3 ? -0.423 32.25 20.484 1 91.38 203 PRO A C 1
ATOM 1640 O O . PRO A 1 203 ? 0.466 32.375 21.344 1 91.38 203 PRO A O 1
ATOM 1643 N N . ASP A 1 204 ? -1.669 32.75 20.609 1 91.19 204 ASP A N 1
ATOM 1644 C CA . ASP A 1 204 ? -2.162 33.188 21.906 1 91.19 204 ASP A CA 1
ATOM 1645 C C . ASP A 1 204 ? -2.736 32 22.703 1 91.19 204 ASP A C 1
ATOM 1647 O O . ASP A 1 204 ? -3.854 31.562 22.438 1 91.19 204 ASP A O 1
ATOM 1651 N N . ARG A 1 205 ? -1.932 31.516 23.641 1 92.94 205 ARG A N 1
ATOM 1652 C CA . ARG A 1 205 ? -2.322 30.406 24.516 1 92.94 205 ARG A CA 1
ATOM 1653 C C . ARG A 1 205 ? -2.08 30.75 25.984 1 92.94 205 ARG A C 1
ATOM 1655 O O . ARG A 1 205 ? -1.11 30.281 26.578 1 92.94 205 ARG A O 1
ATOM 1662 N N . PRO A 1 206 ? -3.061 31.438 26.516 1 89.81 206 PRO A N 1
ATOM 1663 C CA . PRO A 1 206 ? -2.83 31.953 27.875 1 89.81 206 PRO A CA 1
ATOM 1664 C C . PRO A 1 206 ? -2.756 30.844 28.922 1 89.81 206 PRO A C 1
ATOM 1666 O O . PRO A 1 206 ? -2.139 31.031 29.969 1 89.81 206 PRO A O 1
ATOM 1669 N N . SER A 1 207 ? -3.326 29.734 28.609 1 89.56 207 SER A N 1
ATOM 1670 C CA . SER A 1 207 ? -3.367 28.656 29.594 1 89.56 207 SER A CA 1
ATOM 1671 C C . SER A 1 207 ? -2.105 27.797 29.531 1 89.56 207 SER A C 1
ATOM 1673 O O . SER A 1 207 ? -1.872 26.953 30.406 1 89.56 207 SER A O 1
ATOM 1675 N N . ASP A 1 208 ? -1.25 28.031 28.516 1 93.88 208 ASP A N 1
ATOM 1676 C CA . ASP A 1 208 ? -0.054 27.219 28.328 1 93.88 208 ASP A CA 1
ATOM 1677 C C . ASP A 1 208 ? 1.21 28.016 28.656 1 93.88 208 ASP A C 1
ATOM 1679 O O . ASP A 1 208 ? 1.305 29.203 28.328 1 93.88 208 ASP A O 1
ATOM 1683 N N . GLU A 1 209 ? 2.115 27.406 29.359 1 94 209 GLU A N 1
ATOM 1684 C CA . GLU A 1 209 ? 3.434 27.984 29.562 1 94 209 GLU A CA 1
ATOM 1685 C C . GLU A 1 209 ? 4.363 27.688 28.391 1 94 209 GLU A C 1
ATOM 1687 O O . GLU A 1 209 ? 4.586 26.531 28.062 1 94 209 GLU A O 1
ATOM 1692 N N . PRO A 1 210 ? 4.883 28.75 27.781 1 95.06 210 PRO A N 1
ATOM 1693 C CA . PRO A 1 210 ? 5.801 28.484 26.672 1 95.06 210 PRO A CA 1
ATOM 1694 C C . PRO A 1 210 ? 7.062 27.75 27.109 1 95.06 210 PRO A C 1
ATOM 1696 O O . PRO A 1 210 ? 7.586 28 28.188 1 95.06 210 PRO A O 1
ATOM 1699 N N . PRO A 1 211 ? 7.523 26.859 26.312 1 94.94 211 PRO A N 1
ATOM 1700 C CA . PRO A 1 211 ? 8.68 26.047 26.688 1 94.94 211 PRO A CA 1
ATOM 1701 C C . PRO A 1 211 ? 10.008 26.781 26.484 1 94.94 211 PRO A C 1
ATOM 1703 O O . PRO A 1 211 ? 11.055 26.297 26.922 1 94.94 211 PRO A O 1
ATOM 1706 N N . PHE A 1 212 ? 10.031 27.938 25.844 1 95.5 212 PHE A N 1
ATOM 1707 C CA . PHE A 1 212 ? 11.195 28.781 25.594 1 95.5 212 PHE A CA 1
ATOM 1708 C C . PHE A 1 212 ? 10.789 30.234 25.453 1 95.5 212 PHE A C 1
ATOM 1710 O O . PHE A 1 212 ? 9.602 30.547 25.344 1 95.5 212 PHE A O 1
ATOM 1717 N N . PRO A 1 213 ? 11.828 31.125 25.578 1 95.38 213 PRO A N 1
ATOM 1718 C CA . PRO A 1 213 ? 11.484 32.531 25.344 1 95.38 213 PRO A CA 1
ATOM 1719 C C . PRO A 1 213 ? 10.914 32.781 23.953 1 95.38 213 PRO A C 1
ATOM 1721 O O . PRO A 1 213 ? 11.438 32.25 22.969 1 95.38 213 PRO A O 1
ATOM 1724 N N . LEU A 1 214 ? 9.883 33.5 23.938 1 95.94 214 LEU A N 1
ATOM 1725 C CA . LEU A 1 214 ? 9.188 33.75 22.672 1 95.94 214 LEU A CA 1
ATOM 1726 C C . LEU A 1 214 ? 9.875 34.844 21.859 1 95.94 214 LEU A C 1
ATOM 1728 O O . LEU A 1 214 ? 9.445 36 21.859 1 95.94 214 LEU A O 1
ATOM 1732 N N . GLU A 1 215 ? 10.875 34.469 21.219 1 95.19 215 GLU A N 1
ATOM 1733 C CA . GLU A 1 215 ? 11.617 35.344 20.312 1 95.19 215 GLU A CA 1
ATOM 1734 C C . GLU A 1 215 ? 11.438 34.906 18.859 1 95.19 215 GLU A C 1
ATOM 1736 O O . GLU A 1 215 ? 11.188 33.75 18.578 1 95.19 215 GLU A O 1
ATOM 1741 N N . VAL A 1 216 ? 11.492 35.875 18.062 1 93.88 216 VAL A N 1
ATOM 1742 C CA . VAL A 1 216 ? 11.43 35.562 16.641 1 93.88 216 VAL A CA 1
ATOM 1743 C C . VAL A 1 216 ? 12.664 34.781 16.234 1 93.88 216 VAL A C 1
ATOM 1745 O O . VAL A 1 216 ? 13.797 35.219 16.422 1 93.88 216 VAL A O 1
ATOM 1748 N N . PRO A 1 217 ? 12.477 33.656 15.703 1 94.88 217 PRO A N 1
ATOM 1749 C CA . PRO A 1 217 ? 13.641 32.812 15.352 1 94.88 217 PRO A CA 1
ATOM 1750 C C . PRO A 1 217 ? 14.406 33.375 14.156 1 94.88 217 PRO A C 1
ATOM 1752 O O . PRO A 1 217 ? 13.82 34.031 13.289 1 94.88 217 PRO A O 1
ATOM 1755 N N . ASP A 1 218 ? 15.703 33.031 14.125 1 93.56 218 ASP A N 1
ATOM 1756 C CA . ASP A 1 218 ? 16.531 33.312 12.961 1 93.56 218 ASP A CA 1
ATOM 1757 C C . ASP A 1 218 ? 16.109 32.469 11.766 1 93.56 218 ASP A C 1
ATOM 1759 O O . ASP A 1 218 ? 16.203 31.234 11.805 1 93.56 218 ASP A O 1
ATOM 1763 N N . PRO A 1 219 ? 15.711 33.094 10.719 1 90.31 219 PRO A N 1
ATOM 1764 C CA . PRO A 1 219 ? 15.219 32.375 9.555 1 90.31 219 PRO A CA 1
ATOM 1765 C C . PRO A 1 219 ? 16.25 31.406 8.992 1 90.31 219 PRO A C 1
ATOM 1767 O O . PRO A 1 219 ? 15.891 30.375 8.414 1 90.31 219 PRO A O 1
ATOM 1770 N N . SER A 1 220 ? 17.5 31.688 9.188 1 91.38 220 SER A N 1
ATOM 1771 C CA . SER A 1 220 ? 18.578 30.859 8.633 1 91.38 220 SER A CA 1
ATOM 1772 C C . SER A 1 220 ? 18.656 29.516 9.328 1 91.38 220 SER A C 1
ATOM 1774 O O . SER A 1 220 ? 19.25 28.562 8.805 1 91.38 220 SER A O 1
ATOM 1776 N N . THR A 1 221 ? 17.969 29.359 10.461 1 91.44 221 THR A N 1
ATOM 1777 C CA . THR A 1 221 ? 18.016 28.125 11.242 1 91.44 221 THR A CA 1
ATOM 1778 C C . THR A 1 221 ? 16.812 27.25 10.945 1 91.44 221 THR A C 1
ATOM 1780 O O . THR A 1 221 ? 16.703 26.141 11.453 1 91.44 221 THR A O 1
ATOM 1783 N N . LEU A 1 222 ? 15.914 27.797 10.141 1 94 222 LEU A N 1
ATOM 1784 C CA . LEU A 1 222 ? 14.656 27.125 9.859 1 94 222 LEU A CA 1
ATOM 1785 C C . LEU A 1 222 ? 14.672 26.484 8.469 1 94 222 LEU A C 1
ATOM 1787 O O . LEU A 1 222 ? 15.453 26.906 7.609 1 94 222 LEU A O 1
ATOM 1791 N N . PRO A 1 223 ? 13.836 25.438 8.305 1 91.38 223 PRO A N 1
ATOM 1792 C CA . PRO A 1 223 ? 13.695 24.938 6.934 1 91.38 223 PRO A CA 1
ATOM 1793 C C . PRO A 1 223 ? 13.203 26.016 5.969 1 91.38 223 PRO A C 1
ATOM 1795 O O . PRO A 1 223 ? 12.305 26.781 6.305 1 91.38 223 PRO A O 1
ATOM 1798 N N . ALA A 1 224 ? 13.75 26.047 4.82 1 91.56 224 ALA A N 1
ATOM 1799 C CA . ALA A 1 224 ? 13.344 27.031 3.83 1 91.56 224 ALA A CA 1
ATOM 1800 C C . ALA A 1 224 ? 11.859 26.906 3.498 1 91.56 224 ALA A C 1
ATOM 1802 O O . ALA A 1 224 ? 11.352 25.781 3.346 1 91.56 224 ALA A O 1
ATOM 1803 N N . ALA A 1 225 ? 11.211 28 3.418 1 93.44 225 ALA A N 1
ATOM 1804 C CA . ALA A 1 225 ? 9.789 27.984 3.086 1 93.44 225 ALA A CA 1
ATOM 1805 C C . ALA A 1 225 ? 9.555 27.406 1.692 1 93.44 225 ALA A C 1
ATOM 1807 O O . ALA A 1 225 ? 10.234 27.781 0.737 1 93.44 225 ALA A O 1
ATOM 1808 N N . PRO A 1 226 ? 8.633 26.5 1.59 1 95.5 226 PRO A N 1
ATOM 1809 C CA . PRO A 1 226 ? 8.359 25.922 0.273 1 95.5 226 PRO A CA 1
ATOM 1810 C C . PRO A 1 226 ? 7.656 26.891 -0.669 1 95.5 226 PRO A C 1
ATOM 1812 O O . PRO A 1 226 ? 6.801 27.656 -0.233 1 95.5 226 PRO A O 1
ATOM 1815 N N . LYS A 1 227 ? 7.977 26.766 -1.934 1 91 227 LYS A N 1
ATOM 1816 C CA . LYS A 1 227 ? 7.43 27.688 -2.934 1 91 227 LYS A CA 1
ATOM 1817 C C . LYS A 1 227 ? 6.645 26.922 -4 1 91 227 LYS A C 1
ATOM 1819 O O . LYS A 1 227 ? 6.191 27.516 -4.98 1 91 227 LYS A O 1
ATOM 1824 N N . SER A 1 228 ? 6.551 25.656 -3.896 1 91.44 228 SER A N 1
ATOM 1825 C CA . SER A 1 228 ? 5.836 24.812 -4.84 1 91.44 228 SER A CA 1
ATOM 1826 C C . SER A 1 228 ? 5.277 23.562 -4.148 1 91.44 228 SER A C 1
ATOM 1828 O O . SER A 1 228 ? 5.617 23.281 -2.996 1 91.44 228 SER A O 1
ATOM 1830 N N . ALA A 1 229 ? 4.41 22.938 -4.875 1 94.5 229 ALA A N 1
ATOM 1831 C CA . ALA A 1 229 ? 3.869 21.688 -4.348 1 94.5 229 ALA A CA 1
ATOM 1832 C C . ALA A 1 229 ? 4.98 20.688 -4.078 1 94.5 229 ALA A C 1
ATOM 1834 O O . ALA A 1 229 ? 4.965 19.984 -3.062 1 94.5 229 ALA A O 1
ATOM 1835 N N . ARG A 1 230 ? 5.883 20.656 -4.996 1 94.44 230 ARG A N 1
ATOM 1836 C CA . ARG A 1 230 ? 7.055 19.797 -4.855 1 94.44 230 ARG A CA 1
ATOM 1837 C C . ARG A 1 230 ? 7.816 20.125 -3.572 1 94.44 230 ARG A C 1
ATOM 1839 O O . ARG A 1 230 ? 8.125 19.219 -2.785 1 94.44 230 ARG A O 1
ATOM 1846 N N . GLU A 1 231 ? 8.07 21.328 -3.373 1 96 231 GLU A N 1
ATOM 1847 C CA . GLU A 1 231 ? 8.836 21.766 -2.213 1 96 231 GLU A CA 1
ATOM 1848 C C . GLU A 1 231 ? 8.055 21.547 -0.92 1 96 231 GLU A C 1
ATOM 1850 O O . GLU A 1 231 ? 8.648 21.297 0.134 1 96 231 GLU A O 1
ATOM 1855 N N . GLU A 1 232 ? 6.777 21.641 -0.974 1 97.19 232 GLU A N 1
ATOM 1856 C CA . GLU A 1 232 ? 5.953 21.438 0.215 1 97.19 232 GLU A CA 1
ATOM 1857 C C . GLU A 1 232 ? 6.062 20.016 0.735 1 97.19 232 GLU A C 1
ATOM 1859 O O . GLU A 1 232 ? 6.078 19.781 1.946 1 97.19 232 GLU A O 1
ATOM 1864 N N . VAL A 1 233 ? 6.09 19.031 -0.207 1 98.31 233 VAL A N 1
ATOM 1865 C CA . VAL A 1 233 ? 6.262 17.641 0.172 1 98.31 233 VAL A CA 1
ATOM 1866 C C . VAL A 1 233 ? 7.586 17.453 0.908 1 98.31 233 VAL A C 1
ATOM 1868 O O . VAL A 1 233 ? 7.629 16.859 1.985 1 98.31 233 VAL A O 1
ATOM 1871 N N . LEU A 1 234 ? 8.609 18.016 0.387 1 98.19 234 LEU A N 1
ATOM 1872 C CA . LEU A 1 234 ? 9.953 17.859 0.944 1 98.19 234 LEU A CA 1
ATOM 1873 C C . LEU A 1 234 ? 10.094 18.656 2.242 1 98.19 234 LEU A C 1
ATOM 1875 O O . LEU A 1 234 ? 10.719 18.188 3.193 1 98.19 234 LEU A O 1
ATOM 1879 N N . TRP A 1 235 ? 9.523 19.828 2.273 1 97.88 235 TRP A N 1
ATOM 1880 C CA . TRP A 1 235 ? 9.547 20.688 3.457 1 97.88 235 TRP A CA 1
ATOM 1881 C C . TRP A 1 235 ? 8.914 19.969 4.648 1 97.88 235 TRP A C 1
ATOM 1883 O O . TRP A 1 235 ? 9.469 19.984 5.75 1 97.88 235 TRP A O 1
ATOM 1893 N N . LEU A 1 236 ? 7.773 19.359 4.402 1 98.5 236 LEU A N 1
ATOM 1894 C CA . LEU A 1 236 ? 7.086 18.703 5.504 1 98.5 236 LEU A CA 1
ATOM 1895 C C . LEU A 1 236 ? 7.898 17.516 6.012 1 98.5 236 LEU A C 1
ATOM 1897 O O . LEU A 1 236 ? 7.902 17.219 7.211 1 98.5 236 LEU A O 1
ATOM 1901 N N . ASN A 1 237 ? 8.523 16.781 5.066 1 98.44 237 ASN A N 1
ATOM 1902 C CA . ASN A 1 237 ? 9.406 15.695 5.492 1 98.44 237 ASN A CA 1
ATOM 1903 C C . ASN A 1 237 ? 10.547 16.203 6.363 1 98.44 237 ASN A C 1
ATOM 1905 O O . ASN A 1 237 ? 10.891 15.578 7.367 1 98.44 237 ASN A O 1
ATOM 1909 N N . THR A 1 238 ? 11.109 17.297 6 1 97.75 238 THR A N 1
ATOM 1910 C CA . THR A 1 238 ? 12.172 17.922 6.785 1 97.75 238 THR A CA 1
ATOM 1911 C C . THR A 1 238 ? 11.664 18.328 8.164 1 97.75 238 THR A C 1
ATOM 1913 O O . THR A 1 238 ? 12.289 18.016 9.18 1 97.75 238 THR A O 1
ATOM 1916 N N . ALA A 1 239 ? 10.555 19.016 8.195 1 97.44 239 ALA A N 1
ATOM 1917 C CA . ALA A 1 239 ? 9.953 19.453 9.453 1 97.44 239 ALA A CA 1
ATOM 1918 C C . ALA A 1 239 ? 9.672 18.266 10.367 1 97.44 239 ALA A C 1
ATOM 1920 O O . ALA A 1 239 ? 9.953 18.312 11.562 1 97.44 239 ALA A O 1
ATOM 1921 N N . HIS A 1 240 ? 9.133 17.219 9.75 1 98 240 HIS A N 1
ATOM 1922 C CA . HIS A 1 240 ? 8.805 16.031 10.523 1 98 240 HIS A CA 1
ATOM 1923 C C . HIS A 1 240 ? 10.055 15.391 11.117 1 98 240 HIS A C 1
ATOM 1925 O O . HIS A 1 240 ? 10.039 14.922 12.258 1 98 240 HIS A O 1
ATOM 1931 N N . ASN A 1 241 ? 11.109 15.336 10.367 1 97.44 241 ASN A N 1
ATOM 1932 C CA . ASN A 1 241 ? 12.344 14.742 10.859 1 97.44 241 ASN A CA 1
ATOM 1933 C C . ASN A 1 241 ? 12.984 15.594 11.945 1 97.44 241 ASN A C 1
ATOM 1935 O O . ASN A 1 241 ? 13.633 15.062 12.859 1 97.44 241 ASN A O 1
ATOM 1939 N N . ILE A 1 242 ? 12.828 16.922 11.898 1 96.88 242 ILE A N 1
ATOM 1940 C CA . ILE A 1 242 ? 13.273 17.781 12.977 1 96.88 242 ILE A CA 1
ATOM 1941 C C . ILE A 1 242 ? 12.531 17.438 14.266 1 96.88 242 ILE A C 1
ATOM 1943 O O . ILE A 1 242 ? 13.148 17.328 15.328 1 96.88 242 ILE A O 1
ATOM 1947 N N . VAL A 1 243 ? 11.25 17.234 14.125 1 96.94 243 VAL A N 1
ATOM 1948 C CA . VAL A 1 243 ? 10.438 16.875 15.281 1 96.94 243 VAL A CA 1
ATOM 1949 C C . VAL A 1 243 ? 10.859 15.508 15.812 1 96.94 243 VAL A C 1
ATOM 1951 O O . VAL A 1 243 ? 10.977 15.312 17.016 1 96.94 243 VAL A O 1
ATOM 1954 N N . ASN A 1 244 ? 11.078 14.523 14.859 1 96.75 244 ASN A N 1
ATOM 1955 C CA . ASN A 1 244 ? 11.555 13.203 15.266 1 96.75 244 ASN A CA 1
ATOM 1956 C C . ASN A 1 244 ? 12.844 13.297 16.078 1 96.75 244 ASN A C 1
ATOM 1958 O O . ASN A 1 244 ? 12.984 12.648 17.109 1 96.75 244 ASN A O 1
ATOM 1962 N N . LYS A 1 245 ? 13.758 14.055 15.594 1 96.38 245 LYS A N 1
ATOM 1963 C CA . LYS A 1 245 ? 15.039 14.219 16.281 1 96.38 245 LYS A CA 1
ATOM 1964 C C . LYS A 1 245 ? 14.844 14.828 17.672 1 96.38 245 LYS A C 1
ATOM 1966 O O . LYS A 1 245 ? 15.406 14.336 18.641 1 96.38 245 LYS A O 1
ATOM 1971 N N . ARG A 1 246 ? 14.07 15.844 17.797 1 95.12 246 ARG A N 1
ATOM 1972 C CA . ARG A 1 246 ? 13.859 16.547 19.062 1 95.12 246 ARG A CA 1
ATOM 1973 C C . ARG A 1 246 ? 13.203 15.625 20.094 1 95.12 246 ARG A C 1
ATOM 1975 O O . ARG A 1 246 ? 13.516 15.695 21.281 1 95.12 246 ARG A O 1
ATOM 1982 N N . LEU A 1 247 ? 12.227 14.836 19.656 1 95.56 247 LEU A N 1
ATOM 1983 C CA . LEU A 1 247 ? 11.422 14.047 20.578 1 95.56 247 LEU A CA 1
ATOM 1984 C C . LEU A 1 247 ? 12.07 12.695 20.844 1 95.56 247 LEU A C 1
ATOM 1986 O O . LEU A 1 247 ? 11.586 11.922 21.672 1 95.56 247 LEU A O 1
ATOM 1990 N N . SER A 1 248 ? 13.125 12.359 20.078 1 95.19 248 SER A N 1
ATOM 1991 C CA . SER A 1 248 ? 13.836 11.102 20.328 1 95.19 248 SER A CA 1
ATOM 1992 C C . SER A 1 248 ? 14.312 11.016 21.781 1 95.19 248 SER A C 1
ATOM 1994 O O . SER A 1 248 ? 14.906 11.961 22.297 1 95.19 248 SER A O 1
ATOM 1996 N N . GLY A 1 249 ? 14.039 9.93 22.453 1 93 249 GLY A N 1
ATOM 1997 C CA . GLY A 1 249 ? 14.453 9.727 23.828 1 93 249 GLY A CA 1
ATOM 1998 C C . GLY A 1 249 ? 13.461 10.297 24.828 1 93 249 GLY A C 1
ATOM 1999 O O . GLY A 1 249 ? 13.594 10.055 26.031 1 93 249 GLY A O 1
ATOM 2000 N N . ASN A 1 250 ? 12.477 11.109 24.312 1 92.62 250 ASN A N 1
ATOM 2001 C CA . ASN A 1 250 ? 11.438 11.641 25.188 1 92.62 250 ASN A CA 1
ATOM 2002 C C . ASN A 1 250 ? 10.523 10.531 25.703 1 92.62 250 ASN A C 1
ATOM 2004 O O . ASN A 1 250 ? 10.344 9.508 25.047 1 92.62 250 ASN A O 1
ATOM 2008 N N . PRO A 1 251 ? 9.93 10.719 26.844 1 90 251 PRO A N 1
ATOM 2009 C CA . PRO A 1 251 ? 9.031 9.711 27.406 1 90 251 PRO A CA 1
ATOM 2010 C C . PRO A 1 251 ? 7.84 9.414 26.5 1 90 251 PRO A C 1
ATOM 2012 O O . PRO A 1 251 ? 7.223 8.352 26.625 1 90 251 PRO A O 1
ATOM 2015 N N . SER A 1 252 ? 7.484 10.344 25.641 1 90 252 SER A N 1
ATOM 2016 C CA . SER A 1 252 ? 6.352 10.156 24.734 1 90 252 SER A CA 1
ATOM 2017 C C . SER A 1 252 ? 6.715 9.25 23.562 1 90 252 SER A C 1
ATOM 2019 O O . SER A 1 252 ? 5.844 8.836 22.797 1 90 252 SER A O 1
ATOM 2021 N N . GLU A 1 253 ? 7.957 8.891 23.469 1 93.12 253 GLU A N 1
ATOM 2022 C CA . GLU A 1 253 ? 8.383 7.992 22.391 1 93.12 253 GLU A CA 1
ATOM 2023 C C . GLU A 1 253 ? 7.969 6.555 22.688 1 93.12 253 GLU A C 1
ATOM 2025 O O . GLU A 1 253 ? 8.133 6.074 23.812 1 93.12 253 GLU A O 1
ATOM 2030 N N . ASP A 1 254 ? 7.422 5.996 21.734 1 92.5 254 ASP A N 1
ATOM 2031 C CA . ASP A 1 254 ? 7.043 4.59 21.844 1 92.5 254 ASP A CA 1
ATOM 2032 C C . ASP A 1 254 ? 8.258 3.682 21.656 1 92.5 254 ASP A C 1
ATOM 2034 O O . ASP A 1 254 ? 8.891 3.701 20.594 1 92.5 254 ASP A O 1
ATOM 2038 N N . PRO A 1 255 ? 8.578 2.871 22.594 1 91.12 255 PRO A N 1
ATOM 2039 C CA . PRO A 1 255 ? 9.734 1.982 22.469 1 91.12 255 PRO A CA 1
ATOM 2040 C C . PRO A 1 255 ? 9.594 0.995 21.312 1 91.12 255 PRO A C 1
ATOM 2042 O O . PRO A 1 255 ? 10.594 0.563 20.734 1 91.12 255 PRO A O 1
ATOM 2045 N N . ALA A 1 256 ? 8.375 0.666 20.953 1 89.31 256 ALA A N 1
ATOM 2046 C CA . ALA A 1 256 ? 8.141 -0.282 19.875 1 89.31 256 ALA A CA 1
ATOM 2047 C C . ALA A 1 256 ? 8.258 0.398 18.516 1 89.31 256 ALA A C 1
ATOM 2049 O O . ALA A 1 256 ? 8.32 -0.272 17.484 1 89.31 256 ALA A O 1
ATOM 2050 N N . ALA A 1 257 ? 8.297 1.698 18.484 1 91 257 ALA A N 1
ATOM 2051 C CA . ALA A 1 257 ? 8.445 2.488 17.266 1 91 257 ALA A CA 1
ATOM 2052 C C . ALA A 1 257 ? 9.352 3.695 17.5 1 91 257 ALA A C 1
ATOM 2054 O O . ALA A 1 257 ? 8.898 4.84 17.453 1 91 257 ALA A O 1
ATOM 2055 N N . PRO A 1 258 ? 10.547 3.428 17.672 1 92.31 258 PRO A N 1
ATOM 2056 C CA . PRO A 1 258 ? 11.469 4.523 17.984 1 92.31 258 PRO A CA 1
ATOM 2057 C C . PRO A 1 258 ? 11.516 5.578 16.875 1 92.31 258 PRO A C 1
ATOM 2059 O O . PRO A 1 258 ? 11.328 5.258 15.703 1 92.31 258 PRO A O 1
ATOM 2062 N N . LYS A 1 259 ? 11.734 6.762 17.266 1 93.88 259 LYS A N 1
ATOM 2063 C CA . LYS A 1 259 ? 11.867 7.859 16.312 1 93.88 259 LYS A CA 1
ATOM 2064 C C . LYS A 1 259 ? 13.18 7.758 15.539 1 93.88 259 LYS A C 1
ATOM 2066 O O . LYS A 1 259 ? 14.25 7.617 16.141 1 93.88 259 LYS A O 1
ATOM 2071 N N . ILE A 1 260 ? 13.109 7.785 14.289 1 94.31 260 ILE A N 1
ATOM 2072 C CA . ILE A 1 260 ? 14.258 7.746 13.391 1 94.31 260 ILE A CA 1
ATOM 2073 C C . ILE A 1 260 ? 14.039 8.703 12.219 1 94.31 260 ILE A C 1
ATOM 2075 O O . ILE A 1 260 ? 12.938 9.242 12.055 1 94.31 260 ILE A O 1
ATOM 2079 N N . VAL A 1 261 ? 15.102 8.945 11.523 1 96.69 261 VAL A N 1
ATOM 2080 C CA . VAL A 1 261 ? 14.953 9.711 10.289 1 96.69 261 VAL A CA 1
ATOM 2081 C C . VAL A 1 261 ? 14.117 8.914 9.289 1 96.69 261 VAL A C 1
ATOM 2083 O O . VAL A 1 261 ? 14.305 7.711 9.133 1 96.69 261 VAL A O 1
ATOM 2086 N N . PHE A 1 262 ? 13.172 9.586 8.703 1 96.5 262 PHE A N 1
ATOM 2087 C CA . PHE A 1 262 ? 12.312 8.953 7.719 1 96.5 262 PHE A CA 1
ATOM 2088 C C . PHE A 1 262 ? 12.531 9.547 6.336 1 96.5 262 PHE A C 1
ATOM 2090 O O . PHE A 1 262 ? 12.539 10.773 6.176 1 96.5 262 PHE A O 1
ATOM 2097 N N . PRO A 1 263 ? 12.633 8.789 5.316 1 96.75 263 PRO A N 1
ATOM 2098 C CA . PRO A 1 263 ? 12.766 7.332 5.387 1 96.75 263 PRO A CA 1
ATOM 2099 C C . PRO A 1 263 ? 14.18 6.891 5.777 1 96.75 263 PRO A C 1
ATOM 2101 O O . PRO A 1 263 ? 15.148 7.609 5.512 1 96.75 263 PRO A O 1
ATOM 2104 N N . SER A 1 264 ? 14.227 5.742 6.441 1 95.12 264 SER A N 1
ATOM 2105 C CA . SER A 1 264 ? 15.516 5.133 6.738 1 95.12 264 SER A CA 1
ATOM 2106 C C . SER A 1 264 ? 16.141 4.504 5.492 1 95.12 264 SER A C 1
ATOM 2108 O O . SER A 1 264 ? 15.453 4.309 4.488 1 95.12 264 SER A O 1
ATOM 2110 N N . PRO A 1 265 ? 17.422 4.156 5.57 1 93.5 265 PRO A N 1
ATOM 2111 C CA . PRO A 1 265 ? 18.047 3.48 4.434 1 93.5 265 PRO A CA 1
ATOM 2112 C C . PRO A 1 265 ? 17.391 2.145 4.102 1 93.5 265 PRO A C 1
ATOM 2114 O O . PRO A 1 265 ? 17.391 1.726 2.941 1 93.5 265 PRO A O 1
ATOM 2117 N N . GLU A 1 266 ? 16.812 1.509 5.031 1 90.31 266 GLU A N 1
ATOM 2118 C CA . GLU A 1 266 ? 16.109 0.245 4.805 1 90.31 266 GLU A CA 1
ATOM 2119 C C . GLU A 1 266 ? 14.805 0.464 4.055 1 90.31 266 GLU A C 1
ATOM 2121 O O . GLU A 1 266 ? 14.391 -0.38 3.258 1 90.31 266 GLU A O 1
ATOM 2126 N N . GLN A 1 267 ? 14.188 1.601 4.301 1 93.44 267 GLN A N 1
ATOM 2127 C CA . GLN A 1 267 ? 12.906 1.927 3.676 1 93.44 267 GLN A CA 1
ATOM 2128 C C . GLN A 1 267 ? 13.109 2.443 2.254 1 93.44 267 GLN A C 1
ATOM 2130 O O . GLN A 1 267 ? 12.336 2.115 1.353 1 93.44 267 GLN A O 1
ATOM 2135 N N . CYS A 1 268 ? 14.156 3.213 2.143 1 94.19 268 CYS A N 1
ATOM 2136 C CA . CYS A 1 268 ? 14.5 3.768 0.837 1 94.19 268 CYS A CA 1
ATOM 2137 C C . CYS A 1 268 ? 16.016 3.926 0.693 1 94.19 268 CYS A C 1
ATOM 2139 O O . CYS A 1 268 ? 16.547 5.008 0.936 1 94.19 268 CYS A O 1
ATOM 2141 N N . ARG A 1 269 ? 16.594 2.951 0.244 1 92 269 ARG A N 1
ATOM 2142 C CA . ARG A 1 269 ? 18.047 2.977 0.082 1 92 269 ARG A CA 1
ATOM 2143 C C . ARG A 1 269 ? 18.469 4.004 -0.968 1 92 269 ARG A C 1
ATOM 2145 O O . ARG A 1 269 ? 19.469 4.691 -0.805 1 92 269 ARG A O 1
ATOM 2152 N N . ALA A 1 270 ? 17.703 4.09 -2.027 1 93.44 270 ALA A N 1
ATOM 2153 C CA . ALA A 1 270 ? 18.031 4.965 -3.15 1 93.44 270 ALA A CA 1
ATOM 2154 C C . ALA A 1 270 ? 17.953 6.434 -2.74 1 93.44 270 ALA A C 1
ATOM 2156 O O . ALA A 1 270 ? 18.469 7.309 -3.439 1 93.44 270 ALA A O 1
ATOM 2157 N N . CYS A 1 271 ? 17.344 6.691 -1.59 1 96.75 271 CYS A N 1
ATOM 2158 C CA . CYS A 1 271 ? 17.156 8.062 -1.127 1 96.75 271 CYS A CA 1
ATOM 2159 C C . CYS A 1 271 ? 18.438 8.578 -0.459 1 96.75 271 CYS A C 1
ATOM 2161 O O . CYS A 1 271 ? 18.531 9.766 -0.15 1 96.75 271 CYS A O 1
ATOM 2163 N N . TRP A 1 272 ? 19.406 7.664 -0.307 1 97.06 272 TRP A N 1
ATOM 2164 C CA . TRP A 1 272 ? 20.594 7.98 0.473 1 97.06 272 TRP A CA 1
ATOM 2165 C C . TRP A 1 272 ? 21.859 7.762 -0.352 1 97.06 272 TRP A C 1
ATOM 2167 O O . TRP A 1 272 ? 21.969 6.773 -1.082 1 97.06 272 TRP A O 1
ATOM 2177 N N . SER A 1 273 ? 22.734 8.695 -0.251 1 97.25 273 SER A N 1
ATOM 2178 C CA . SER A 1 273 ? 24.078 8.43 -0.745 1 97.25 273 SER A CA 1
ATOM 2179 C C . SER A 1 273 ? 24.828 7.453 0.166 1 97.25 273 SER A C 1
ATOM 2181 O O . SER A 1 273 ? 24.422 7.242 1.312 1 97.25 273 SER A O 1
ATOM 2183 N N . GLU A 1 274 ? 25.859 6.883 -0.385 1 95.94 274 GLU A N 1
ATOM 2184 C CA . GLU A 1 274 ? 26.656 5.961 0.416 1 95.94 274 GLU A CA 1
ATOM 2185 C C . GLU A 1 274 ? 27.219 6.652 1.648 1 95.94 274 GLU A C 1
ATOM 2187 O O . GLU A 1 274 ? 27.219 6.086 2.742 1 95.94 274 GLU A O 1
ATOM 2192 N N . ALA A 1 275 ? 27.688 7.793 1.469 1 97.25 275 ALA A N 1
ATOM 2193 C CA . ALA A 1 275 ? 28.266 8.57 2.562 1 97.25 275 ALA A CA 1
ATOM 2194 C C . ALA A 1 275 ? 27.234 8.836 3.654 1 97.25 275 ALA A C 1
ATOM 2196 O O . ALA A 1 275 ? 27.531 8.711 4.844 1 97.25 275 ALA A O 1
ATOM 2197 N N . ALA A 1 276 ? 26.062 9.234 3.293 1 97.5 276 ALA A N 1
ATOM 2198 C CA . ALA A 1 276 ? 25 9.523 4.262 1 97.5 276 ALA A CA 1
ATOM 2199 C C . ALA A 1 276 ? 24.578 8.258 5.008 1 97.5 276 ALA A C 1
ATOM 2201 O O . ALA A 1 276 ? 24.297 8.305 6.207 1 97.5 276 ALA A O 1
ATOM 2202 N N . ARG A 1 277 ? 24.531 7.168 4.273 1 95.88 277 ARG A N 1
ATOM 2203 C CA . ARG A 1 277 ? 24.156 5.895 4.891 1 95.88 277 ARG A CA 1
ATOM 2204 C C . ARG A 1 277 ? 25.172 5.496 5.961 1 95.88 277 ARG A C 1
ATOM 2206 O O . ARG A 1 277 ? 24.797 4.977 7.016 1 95.88 277 ARG A O 1
ATOM 2213 N N . GLN A 1 278 ? 26.391 5.719 5.711 1 96.31 278 GLN A N 1
ATOM 2214 C CA . GLN A 1 278 ? 27.438 5.387 6.668 1 96.31 278 GLN A CA 1
ATOM 2215 C C . GLN A 1 278 ? 27.312 6.234 7.934 1 96.31 278 GLN A C 1
ATOM 2217 O O . GLN A 1 278 ? 27.516 5.734 9.039 1 96.31 278 GLN A O 1
ATOM 2222 N N . LYS A 1 279 ? 26.969 7.449 7.758 1 96.62 279 LYS A N 1
ATOM 2223 C CA . LYS A 1 279 ? 26.812 8.352 8.898 1 96.62 279 LYS A CA 1
ATOM 2224 C C . LYS A 1 279 ? 25.656 7.922 9.789 1 96.62 279 LYS A C 1
ATOM 2226 O O . LYS A 1 279 ? 25.797 7.883 11.016 1 96.62 279 LYS A O 1
ATOM 2231 N N . VAL A 1 280 ? 24.547 7.625 9.172 1 94.94 280 VAL A N 1
ATOM 2232 C CA . VAL A 1 280 ? 23.344 7.312 9.938 1 94.94 280 VAL A CA 1
ATOM 2233 C C . VAL A 1 280 ? 23.5 5.938 10.586 1 94.94 280 VAL A C 1
ATOM 2235 O O . VAL A 1 280 ? 22.844 5.648 11.594 1 94.94 280 VAL A O 1
ATOM 2238 N N . ALA A 1 281 ? 24.359 5.09 10.039 1 93.25 281 ALA A N 1
ATOM 2239 C CA . ALA A 1 281 ? 24.641 3.791 10.648 1 93.25 281 ALA A CA 1
ATOM 2240 C C . ALA A 1 281 ? 25.281 3.953 12.023 1 93.25 281 ALA A C 1
ATOM 2242 O O . ALA A 1 281 ? 25.125 3.098 12.898 1 93.25 281 ALA A O 1
ATOM 2243 N N . VAL A 1 282 ? 25.953 5.07 12.273 1 93.94 282 VAL A N 1
ATOM 2244 C CA . VAL A 1 282 ? 26.641 5.352 13.523 1 93.94 282 VAL A CA 1
ATOM 2245 C C . VAL A 1 282 ? 25.719 6.109 14.469 1 93.94 282 VAL A C 1
ATOM 2247 O O . VAL A 1 282 ? 25.609 5.777 15.648 1 93.94 282 VAL A O 1
ATOM 2250 N N . ASP A 1 283 ? 25.062 7.121 13.945 1 94.25 283 ASP A N 1
ATOM 2251 C CA . ASP A 1 283 ? 24.078 7.945 14.648 1 94.25 283 ASP A CA 1
ATOM 2252 C C . ASP A 1 283 ? 22.828 8.156 13.805 1 94.25 283 ASP A C 1
ATOM 2254 O O . ASP A 1 283 ? 22.891 8.781 12.742 1 94.25 283 ASP A O 1
ATOM 2258 N N . LYS A 1 284 ? 21.719 7.727 14.367 1 93.62 284 LYS A N 1
ATOM 2259 C CA . LYS A 1 284 ? 20.484 7.641 13.594 1 93.62 284 LYS A CA 1
ATOM 2260 C C . LYS A 1 284 ? 20.016 9.023 13.148 1 93.62 284 LYS A C 1
ATOM 2262 O O . LYS A 1 284 ? 19.125 9.141 12.312 1 93.62 284 LYS A O 1
ATOM 2267 N N . PHE A 1 285 ? 20.609 10.117 13.664 1 96 285 PHE A N 1
ATOM 2268 C CA . PHE A 1 285 ? 20.188 11.453 13.258 1 96 285 PHE A CA 1
ATOM 2269 C C . PHE A 1 285 ? 21.359 12.242 12.695 1 96 285 PHE A C 1
ATOM 2271 O O . PHE A 1 285 ? 21.281 13.469 12.562 1 96 285 PHE A O 1
ATOM 2278 N N . ALA A 1 286 ? 22.438 11.547 12.344 1 96.56 286 ALA A N 1
ATOM 2279 C CA . ALA A 1 286 ? 23.672 12.211 11.898 1 96.56 286 ALA A CA 1
ATOM 2280 C C . ALA A 1 286 ? 23.531 12.695 10.453 1 96.56 286 ALA A C 1
ATOM 2282 O O . ALA A 1 286 ? 24.328 13.516 10 1 96.56 286 ALA A O 1
ATOM 2283 N N . ALA A 1 287 ? 22.562 12.156 9.742 1 96.94 287 ALA A N 1
ATOM 2284 C CA . ALA A 1 287 ? 22.312 12.555 8.359 1 96.94 287 ALA A CA 1
ATOM 2285 C C . ALA A 1 287 ? 20.844 12.406 8.008 1 96.94 287 ALA A C 1
ATOM 2287 O O . ALA A 1 287 ? 20.062 11.836 8.773 1 96.94 287 ALA A O 1
ATOM 2288 N N . THR A 1 288 ? 20.484 13.016 6.871 1 96.75 288 THR A N 1
ATOM 2289 C CA . THR A 1 288 ? 19.156 12.875 6.277 1 96.75 288 THR A CA 1
ATOM 2290 C C . THR A 1 288 ? 19.266 12.414 4.824 1 96.75 288 THR A C 1
ATOM 2292 O O . THR A 1 288 ? 20.328 12.484 4.223 1 96.75 288 THR A O 1
ATOM 2295 N N . PRO A 1 289 ? 18.203 11.82 4.324 1 97.38 289 PRO A N 1
ATOM 2296 C CA . PRO A 1 289 ? 18.25 11.453 2.906 1 97.38 289 PRO A CA 1
ATOM 2297 C C . PRO A 1 289 ? 18.688 12.617 2.012 1 97.38 289 PRO A C 1
ATOM 2299 O O . PRO A 1 289 ? 18.156 13.719 2.129 1 97.38 289 PRO A O 1
ATOM 2302 N N . ASP A 1 290 ? 19.656 12.344 1.082 1 97.69 290 ASP A N 1
ATOM 2303 C CA . ASP A 1 290 ? 20.266 13.445 0.347 1 97.69 290 ASP A CA 1
ATOM 2304 C C . ASP A 1 290 ? 20.078 13.273 -1.158 1 97.69 290 ASP A C 1
ATOM 2306 O O . ASP A 1 290 ? 20.625 14.055 -1.949 1 97.69 290 ASP A O 1
ATOM 2310 N N . LYS A 1 291 ? 19.375 12.289 -1.562 1 97.25 291 LYS A N 1
ATOM 2311 C CA . LYS A 1 291 ? 18.969 12.18 -2.957 1 97.25 291 LYS A CA 1
ATOM 2312 C C . LYS A 1 291 ? 17.531 12.68 -3.143 1 97.25 291 LYS A C 1
ATOM 2314 O O . LYS A 1 291 ? 16.578 11.898 -3.088 1 97.25 291 LYS A O 1
ATOM 2319 N N . THR A 1 292 ? 17.422 13.891 -3.51 1 96.88 292 THR A N 1
ATOM 2320 C CA . THR A 1 292 ? 16.172 14.648 -3.404 1 96.88 292 THR A CA 1
ATOM 2321 C C . THR A 1 292 ? 15.109 14.062 -4.324 1 96.88 292 THR A C 1
ATOM 2323 O O . THR A 1 292 ? 13.953 13.891 -3.922 1 96.88 292 THR A O 1
ATOM 2326 N N . GLU A 1 293 ? 15.516 13.734 -5.547 1 95.69 293 GLU A N 1
ATOM 2327 C CA . GLU A 1 293 ? 14.539 13.227 -6.516 1 95.69 293 GLU A CA 1
ATOM 2328 C C . GLU A 1 293 ? 14.008 11.859 -6.102 1 95.69 293 GLU A C 1
ATOM 2330 O O . GLU A 1 293 ? 12.812 11.586 -6.227 1 95.69 293 GLU A O 1
ATOM 2335 N N . GLU A 1 294 ? 14.867 11.008 -5.547 1 96.12 294 GLU A N 1
ATOM 2336 C CA . GLU A 1 294 ? 14.461 9.703 -5.043 1 96.12 294 GLU A CA 1
ATOM 2337 C C . GLU A 1 294 ? 13.586 9.836 -3.805 1 96.12 294 GLU A C 1
ATOM 2339 O O . GLU A 1 294 ? 12.609 9.094 -3.643 1 96.12 294 GLU A O 1
ATOM 2344 N N . LEU A 1 295 ? 13.969 10.781 -2.988 1 97.75 295 LEU A N 1
ATOM 2345 C CA . LEU A 1 295 ? 13.188 11.023 -1.779 1 97.75 295 LEU A CA 1
ATOM 2346 C C . LEU A 1 295 ? 11.773 11.477 -2.127 1 97.75 295 LEU A C 1
ATOM 2348 O O . LEU A 1 295 ? 10.805 10.969 -1.569 1 97.75 295 LEU A O 1
ATOM 2352 N N . LEU A 1 296 ? 11.703 12.438 -3.059 1 97.38 296 LEU A N 1
ATOM 2353 C CA . LEU A 1 296 ? 10.391 12.914 -3.484 1 97.38 296 LEU A CA 1
ATOM 2354 C C . LEU A 1 296 ? 9.555 11.766 -4.047 1 97.38 296 LEU A C 1
ATOM 2356 O O . LEU A 1 296 ? 8.391 11.602 -3.67 1 97.38 296 LEU A O 1
ATOM 2360 N N . ALA A 1 297 ? 10.156 11.008 -4.898 1 95.19 297 ALA A N 1
ATOM 2361 C CA . ALA A 1 297 ? 9.453 9.891 -5.527 1 95.19 297 ALA A CA 1
ATOM 2362 C C . ALA A 1 297 ? 8.992 8.875 -4.488 1 95.19 297 ALA A C 1
ATOM 2364 O O . ALA A 1 297 ? 7.887 8.336 -4.586 1 95.19 297 ALA A O 1
ATOM 2365 N N . TYR A 1 298 ? 9.875 8.656 -3.496 1 96.44 298 TYR A N 1
ATOM 2366 C CA . TYR A 1 298 ? 9.523 7.73 -2.424 1 96.44 298 TYR A CA 1
ATOM 2367 C C . TYR A 1 298 ? 8.336 8.242 -1.625 1 96.44 298 TYR A C 1
ATOM 2369 O O . TYR A 1 298 ? 7.41 7.484 -1.323 1 96.44 298 TYR A O 1
ATOM 2377 N N . LEU A 1 299 ? 8.352 9.477 -1.265 1 98 299 LEU A N 1
ATOM 2378 C CA . LEU A 1 299 ? 7.285 10.062 -0.459 1 98 299 LEU A CA 1
ATOM 2379 C C . LEU A 1 299 ? 5.961 10.039 -1.215 1 98 299 LEU A C 1
ATOM 2381 O O . LEU A 1 299 ? 4.91 9.773 -0.628 1 98 299 LEU A O 1
ATOM 2385 N N . VAL A 1 300 ? 6.039 10.352 -2.461 1 96.5 300 VAL A N 1
ATOM 2386 C CA . VAL A 1 300 ? 4.836 10.305 -3.281 1 96.5 300 VAL A CA 1
ATOM 2387 C C . VAL A 1 300 ? 4.301 8.875 -3.338 1 96.5 300 VAL A C 1
ATOM 2389 O O . VAL A 1 300 ? 3.107 8.648 -3.133 1 96.5 300 VAL A O 1
ATOM 2392 N N . HIS A 1 301 ? 5.164 7.922 -3.545 1 94.31 301 HIS A N 1
ATOM 2393 C CA . HIS A 1 301 ? 4.781 6.516 -3.592 1 94.31 301 HIS A CA 1
ATOM 2394 C C . HIS A 1 301 ? 4.16 6.07 -2.271 1 94.31 301 HIS A C 1
ATOM 2396 O O . HIS A 1 301 ? 3.186 5.312 -2.264 1 94.31 301 HIS A O 1
ATOM 2402 N N . HIS A 1 302 ? 4.645 6.578 -1.217 1 96.12 302 HIS A N 1
ATOM 2403 C CA . HIS A 1 302 ? 4.27 6.137 0.12 1 96.12 302 HIS A CA 1
ATOM 2404 C C . HIS A 1 302 ? 2.922 6.719 0.534 1 96.12 302 HIS A C 1
ATOM 2406 O O . HIS A 1 302 ? 2.096 6.023 1.132 1 96.12 302 HIS A O 1
ATOM 2412 N N . TYR A 1 303 ? 2.682 7.961 0.202 1 96.88 303 TYR A N 1
ATOM 2413 C CA . TYR A 1 303 ? 1.562 8.664 0.815 1 96.88 303 TYR A CA 1
ATOM 2414 C C . TYR A 1 303 ? 0.428 8.859 -0.183 1 96.88 303 TYR A C 1
ATOM 2416 O O . TYR A 1 303 ? -0.648 9.344 0.177 1 96.88 303 TYR A O 1
ATOM 2424 N N . ARG A 1 304 ? 0.6 8.547 -1.435 1 94.44 304 ARG A N 1
ATOM 2425 C CA . ARG A 1 304 ? -0.44 8.781 -2.43 1 94.44 304 ARG A CA 1
ATOM 2426 C C . ARG A 1 304 ? -1.727 8.047 -2.062 1 94.44 304 ARG A C 1
ATOM 2428 O O . ARG A 1 304 ? -1.687 6.91 -1.594 1 94.44 304 ARG A O 1
ATOM 2435 N N . PRO A 1 305 ? -2.848 8.648 -2.279 1 91.69 305 PRO A N 1
ATOM 2436 C CA . PRO A 1 305 ? -4.133 8.078 -1.859 1 91.69 305 PRO A CA 1
ATOM 2437 C C . PRO A 1 305 ? -4.418 6.73 -2.51 1 91.69 305 PRO A C 1
ATOM 2439 O O . PRO A 1 305 ? -5.031 5.859 -1.888 1 91.69 305 PRO A O 1
ATOM 2442 N N . SER A 1 306 ? -3.971 6.516 -3.688 1 89.25 306 SER A N 1
ATOM 2443 C CA . SER A 1 306 ? -4.281 5.297 -4.43 1 89.25 306 SER A CA 1
ATOM 2444 C C . SER A 1 306 ? -3.646 4.078 -3.773 1 89.25 306 SER A C 1
ATOM 2446 O O . SER A 1 306 ? -3.986 2.939 -4.109 1 89.25 306 SER A O 1
ATOM 2448 N N . SER A 1 307 ? -2.789 4.301 -2.834 1 90.62 307 SER A N 1
ATOM 2449 C CA . SER A 1 307 ? -2.082 3.174 -2.232 1 90.62 307 SER A CA 1
ATOM 2450 C C . SER A 1 307 ? -2.541 2.938 -0.798 1 90.62 307 SER A C 1
ATOM 2452 O O . SER A 1 307 ? -1.974 2.102 -0.09 1 90.62 307 SER A O 1
ATOM 2454 N N . TRP A 1 308 ? -3.49 3.656 -0.348 1 94.62 308 TRP A N 1
ATOM 2455 C CA . TRP A 1 308 ? -3.938 3.547 1.037 1 94.62 308 TRP A CA 1
ATOM 2456 C C . TRP A 1 308 ? -4.609 2.201 1.289 1 94.62 308 TRP A C 1
ATOM 2458 O O . TRP A 1 308 ? -5.133 1.579 0.361 1 94.62 308 TRP A O 1
ATOM 2468 N N . ARG A 1 309 ? -4.559 1.796 2.504 1 94.12 309 ARG A N 1
ATOM 2469 C CA . ARG A 1 309 ? -5.32 0.646 2.982 1 94.12 309 ARG A CA 1
ATOM 2470 C C . ARG A 1 309 ? -6.578 1.092 3.723 1 94.12 309 ARG A C 1
ATOM 2472 O O . ARG A 1 309 ? -6.555 2.082 4.457 1 94.12 309 ARG A O 1
ATOM 2479 N N . TRP A 1 310 ? -7.621 0.321 3.609 1 93 310 TRP A N 1
ATOM 2480 C CA . TRP A 1 310 ? -8.914 0.78 4.098 1 93 310 TRP A CA 1
ATOM 2481 C C . TRP A 1 310 ? -9.492 -0.2 5.113 1 93 310 TRP A C 1
ATOM 2483 O O . TRP A 1 310 ? -10.711 -0.274 5.289 1 93 310 TRP A O 1
ATOM 2493 N N . ASP A 1 311 ? -8.625 -0.927 5.738 1 92.19 311 ASP A N 1
ATOM 2494 C CA . ASP A 1 311 ? -9.047 -1.85 6.789 1 92.19 311 ASP A CA 1
ATOM 2495 C C . ASP A 1 311 ? -9.859 -1.126 7.863 1 92.19 311 ASP A C 1
ATOM 2497 O O . ASP A 1 311 ? -9.469 -0.05 8.32 1 92.19 311 ASP A O 1
ATOM 2501 N N . GLY A 1 312 ? -10.984 -1.705 8.258 1 88.62 312 GLY A N 1
ATOM 2502 C CA . GLY A 1 312 ? -11.797 -1.152 9.328 1 88.62 312 GLY A CA 1
ATOM 2503 C C . GLY A 1 312 ? -12.672 0.007 8.875 1 88.62 312 GLY A C 1
ATOM 2504 O O . GLY A 1 312 ? -13.414 0.578 9.68 1 88.62 312 GLY A O 1
ATOM 2505 N N . VAL A 1 313 ? -12.531 0.416 7.676 1 89.75 313 VAL A N 1
ATOM 2506 C CA . VAL A 1 313 ? -13.312 1.512 7.121 1 89.75 313 VAL A CA 1
ATOM 2507 C C . VAL A 1 313 ? -14.195 0.992 5.988 1 89.75 313 VAL A C 1
ATOM 2509 O O . VAL A 1 313 ? -13.734 0.242 5.125 1 89.75 313 VAL A O 1
ATOM 2512 N N . CYS A 1 314 ? -15.391 1.291 6.043 1 83.38 314 CYS A N 1
ATOM 2513 C CA . CYS A 1 314 ? -16.312 0.805 5.027 1 83.38 314 CYS A CA 1
ATOM 2514 C C . CYS A 1 314 ? -16.266 1.688 3.785 1 83.38 314 CYS A C 1
ATOM 2516 O O . CYS A 1 314 ? -16.734 2.826 3.811 1 83.38 314 CYS A O 1
ATOM 2518 N N . VAL A 1 315 ? -15.672 1.194 2.758 1 84.69 315 VAL A N 1
ATOM 2519 C CA . VAL A 1 315 ? -15.609 1.903 1.484 1 84.69 315 VAL A CA 1
ATOM 2520 C C . VAL A 1 315 ? -15.922 0.941 0.341 1 84.69 315 VAL A C 1
ATOM 2522 O O . VAL A 1 315 ? -15.805 -0.276 0.496 1 84.69 315 VAL A O 1
ATOM 2525 N N . SER A 1 316 ? -16.438 1.511 -0.658 1 85.31 316 SER A N 1
ATOM 2526 C CA . SER A 1 316 ? -16.609 0.732 -1.881 1 85.31 316 SER A CA 1
ATOM 2527 C C . SER A 1 316 ? -15.336 0.735 -2.719 1 85.31 316 SER A C 1
ATOM 2529 O O . SER A 1 316 ? -14.898 1.788 -3.184 1 85.31 316 SER A O 1
ATOM 2531 N N . PHE A 1 317 ? -14.805 -0.399 -2.98 1 86.81 317 PHE A N 1
ATOM 2532 C CA . PHE A 1 317 ? -13.594 -0.49 -3.789 1 86.81 317 PHE A CA 1
ATOM 2533 C C . PHE A 1 317 ? -13.914 -0.302 -5.266 1 86.81 317 PHE A C 1
ATOM 2535 O O . PHE A 1 317 ? -13.055 0.128 -6.043 1 86.81 317 PHE A O 1
ATOM 2542 N N . GLU A 1 318 ? -15.086 -0.595 -5.637 1 83.06 318 GLU A N 1
ATOM 2543 C CA . GLU A 1 318 ? -15.516 -0.308 -7.004 1 83.06 318 GLU A CA 1
ATOM 2544 C C . GLU A 1 318 ? -15.453 1.187 -7.301 1 83.06 318 GLU A C 1
ATOM 2546 O O . GLU A 1 318 ? -15.016 1.593 -8.375 1 83.06 318 GLU A O 1
ATOM 2551 N N . ASP A 1 319 ? -15.867 1.894 -6.312 1 78.44 319 ASP A N 1
ATOM 2552 C CA . ASP A 1 319 ? -15.836 3.346 -6.465 1 78.44 319 ASP A CA 1
ATOM 2553 C C . ASP A 1 319 ? -14.398 3.857 -6.523 1 78.44 319 ASP A C 1
ATOM 2555 O O . ASP A 1 319 ? -14.078 4.742 -7.32 1 78.44 319 ASP A O 1
ATOM 2559 N N . ILE A 1 320 ? -13.562 3.277 -5.746 1 77.19 320 ILE A N 1
ATOM 2560 C CA . ILE A 1 320 ? -12.156 3.662 -5.707 1 77.19 320 ILE A CA 1
ATOM 2561 C C . ILE A 1 320 ? -11.484 3.307 -7.031 1 77.19 320 ILE A C 1
ATOM 2563 O O . ILE A 1 320 ? -10.688 4.086 -7.559 1 77.19 320 ILE A O 1
ATOM 2567 N N . PHE A 1 321 ? -11.789 2.168 -7.543 1 73.81 321 PHE A N 1
ATOM 2568 C CA . PHE A 1 321 ? -11.242 1.667 -8.797 1 73.81 321 PHE A CA 1
ATOM 2569 C C . PHE A 1 321 ? -11.641 2.564 -9.961 1 73.81 321 PHE A C 1
ATOM 2571 O O . PHE A 1 321 ? -10.805 2.893 -10.812 1 73.81 321 PHE A O 1
ATOM 2578 N N . HIS A 1 322 ? -12.828 2.926 -10.016 1 62.47 322 HIS A N 1
ATOM 2579 C CA . HIS A 1 322 ? -13.336 3.734 -11.117 1 62.47 322 HIS A CA 1
ATOM 2580 C C . HIS A 1 322 ? -12.742 5.137 -11.094 1 62.47 322 HIS A C 1
ATOM 2582 O O . HIS A 1 322 ? -12.508 5.738 -12.141 1 62.47 322 HIS A O 1
ATOM 2588 N N . VAL A 1 323 ? -12.484 5.586 -9.961 1 55.97 323 VAL A N 1
ATOM 2589 C CA . VAL A 1 323 ? -11.867 6.906 -9.852 1 55.97 323 VAL A CA 1
ATOM 2590 C C . VAL A 1 323 ? -10.422 6.844 -10.344 1 55.97 323 VAL A C 1
ATOM 2592 O O . VAL A 1 323 ? -9.945 7.77 -11 1 55.97 323 VAL A O 1
ATOM 2595 N N . ASN A 1 324 ? -9.812 5.754 -10.07 1 57.38 324 ASN A N 1
ATOM 2596 C CA . ASN A 1 324 ? -8.414 5.586 -10.438 1 57.38 324 ASN A CA 1
ATOM 2597 C C . ASN A 1 324 ? -8.25 5.348 -11.938 1 57.38 324 ASN A C 1
ATOM 2599 O O . ASN A 1 324 ? -7.254 5.766 -12.531 1 57.38 324 ASN A O 1
ATOM 2603 N N . LEU A 1 325 ? -9.148 4.578 -12.57 1 48.38 325 LEU A N 1
ATOM 2604 C CA . LEU A 1 325 ? -9.133 4.352 -14.016 1 48.38 325 LEU A CA 1
ATOM 2605 C C . LEU A 1 325 ? -9.539 5.613 -14.766 1 48.38 325 LEU A C 1
ATOM 2607 O O . LEU A 1 325 ? -9.133 5.809 -15.914 1 48.38 325 LEU A O 1
ATOM 2611 N N . GLY A 1 326 ? -10.508 6.371 -14.312 1 42 326 GLY A N 1
ATOM 2612 C CA . GLY A 1 326 ? -11.039 7.543 -14.992 1 42 326 GLY A CA 1
ATOM 2613 C C . GLY A 1 326 ? -10 8.633 -15.203 1 42 326 GLY A C 1
ATOM 2614 O O . GLY A 1 326 ? -10.25 9.602 -15.922 1 42 326 GLY A O 1
ATOM 2615 N N . VAL A 1 327 ? -9.102 8.82 -14.312 1 38.66 327 VAL A N 1
ATOM 2616 C CA . VAL A 1 327 ? -8.32 10.039 -14.516 1 38.66 327 VAL A CA 1
ATOM 2617 C C . VAL A 1 327 ? -7.574 9.961 -15.844 1 38.66 327 VAL A C 1
ATOM 2619 O O . VAL A 1 327 ? -7.293 10.984 -16.469 1 38.66 327 VAL A O 1
ATOM 2622 N N . ASP A 1 328 ? -6.898 8.852 -16.109 1 38 328 ASP A N 1
ATOM 2623 C CA . ASP A 1 328 ? -5.969 9.008 -17.219 1 38 328 ASP A CA 1
ATOM 2624 C C . ASP A 1 328 ? -6.715 9.133 -18.547 1 38 328 ASP A C 1
ATOM 2626 O O . ASP A 1 328 ? -6.121 8.969 -19.609 1 38 328 ASP A O 1
ATOM 2630 N N . THR A 1 329 ? -7.965 8.938 -18.609 1 37.22 329 THR A N 1
ATOM 2631 C CA . THR A 1 329 ? -8.648 9.031 -19.891 1 37.22 329 THR A CA 1
ATOM 2632 C C . THR A 1 329 ? -8.711 10.477 -20.359 1 37.22 329 THR A C 1
ATOM 2634 O O . THR A 1 329 ? -8.781 11.398 -19.547 1 37.22 329 THR A O 1
ATOM 2637 N N . PHE A 1 330 ? -8.172 10.758 -21.438 1 38.25 330 PHE A N 1
ATOM 2638 C CA . PHE A 1 330 ? -8.445 12.047 -22.062 1 38.25 330 PHE A CA 1
ATOM 2639 C C . PHE A 1 330 ? -9.844 12.539 -21.703 1 38.25 330 PHE A C 1
ATOM 2641 O O . PHE A 1 330 ? -10.82 11.797 -21.844 1 38.25 330 PHE A O 1
ATOM 2648 N N . SER A 1 331 ? -9.875 13.383 -20.859 1 40.94 331 SER A N 1
ATOM 2649 C CA . SER A 1 331 ? -11.18 13.961 -20.547 1 40.94 331 SER A CA 1
ATOM 2650 C C . SER A 1 331 ? -11.984 14.25 -21.812 1 40.94 331 SER A C 1
ATOM 2652 O O . SER A 1 331 ? -11.414 14.375 -22.891 1 40.94 331 SER A O 1
ATOM 2654 N N . THR A 1 332 ? -13.164 14 -21.734 1 41.88 332 THR A N 1
ATOM 2655 C CA . THR A 1 332 ? -14.062 14.445 -22.797 1 41.88 332 THR A CA 1
ATOM 2656 C C . THR A 1 332 ? -13.641 15.812 -23.328 1 41.88 332 THR A C 1
ATOM 2658 O O . THR A 1 332 ? -13.719 16.062 -24.531 1 41.88 332 THR A O 1
ATOM 2661 N N . THR A 1 333 ? -13.086 16.531 -22.453 1 43.91 333 THR A N 1
ATOM 2662 C CA . THR A 1 333 ? -12.672 17.859 -22.875 1 43.91 333 THR A CA 1
ATOM 2663 C C . THR A 1 333 ? -11.43 17.797 -23.75 1 43.91 333 THR A C 1
ATOM 2665 O O . THR A 1 333 ? -11.297 18.562 -24.719 1 43.91 333 THR A O 1
ATOM 2668 N N . ASP A 1 334 ? -10.617 16.828 -23.375 1 49.19 334 ASP A N 1
ATOM 2669 C CA . ASP A 1 334 ? -9.422 16.672 -24.188 1 49.19 334 ASP A CA 1
ATOM 2670 C C . ASP A 1 334 ? -9.773 16.141 -25.578 1 49.19 334 ASP A C 1
ATOM 2672 O O . ASP A 1 334 ? -9.234 16.609 -26.594 1 49.19 334 ASP A O 1
ATOM 2676 N N . MET A 1 335 ? -10.648 15.297 -25.594 1 47.75 335 MET A N 1
ATOM 2677 C CA . MET A 1 335 ? -11.141 14.781 -26.859 1 47.75 335 MET A CA 1
ATOM 2678 C C . MET A 1 335 ? -11.82 15.875 -27.672 1 47.75 335 MET A C 1
ATOM 2680 O O . MET A 1 335 ? -11.641 15.961 -28.891 1 47.75 335 MET A O 1
ATOM 2684 N N . ILE A 1 336 ? -12.508 16.719 -26.984 1 50.66 336 ILE A N 1
ATOM 2685 C CA . ILE A 1 336 ? -13.164 17.844 -27.625 1 50.66 336 ILE A CA 1
ATOM 2686 C C . ILE A 1 336 ? -12.117 18.828 -28.156 1 50.66 336 ILE A C 1
ATOM 2688 O O . ILE A 1 336 ? -12.227 19.328 -29.281 1 50.66 336 ILE A O 1
ATOM 2692 N N . LEU A 1 337 ? -11.141 18.906 -27.422 1 52.94 337 LEU A N 1
ATOM 2693 C CA . LEU A 1 337 ? -10.102 19.859 -27.812 1 52.94 337 LEU A CA 1
ATOM 2694 C C . LEU A 1 337 ? -9.328 19.344 -29.031 1 52.94 337 LEU A C 1
ATOM 2696 O O . LEU A 1 337 ? -9.055 20.109 -29.953 1 52.94 337 LEU A O 1
ATOM 2700 N N . VAL A 1 338 ? -9.078 18.109 -28.984 1 58.28 338 VAL A N 1
ATOM 2701 C CA . VAL A 1 338 ? -8.406 17.516 -30.141 1 58.28 338 VAL A CA 1
ATOM 2702 C C . VAL A 1 338 ? -9.32 17.578 -31.359 1 58.28 338 VAL A C 1
ATOM 2704 O O . VAL A 1 338 ? -8.867 17.875 -32.469 1 58.28 338 VAL A O 1
ATOM 2707 N N . GLY A 1 339 ? -10.578 17.406 -31.125 1 54.66 339 GLY A N 1
ATOM 2708 C CA . GLY A 1 339 ? -11.562 17.562 -32.188 1 54.66 339 GLY A CA 1
ATOM 2709 C C . GLY A 1 339 ? -11.625 18.969 -32.75 1 54.66 339 GLY A C 1
ATOM 2710 O O . GLY A 1 339 ? -11.633 19.156 -33.969 1 54.66 339 GLY A O 1
ATOM 2711 N N . VAL A 1 340 ? -11.57 19.891 -31.812 1 59.34 340 VAL A N 1
ATOM 2712 C CA . VAL A 1 340 ? -11.664 21.281 -32.219 1 59.34 340 VAL A CA 1
ATOM 2713 C C . VAL A 1 340 ? -10.398 21.688 -32.969 1 59.34 340 VAL A C 1
ATOM 2715 O O . VAL A 1 340 ? -10.469 22.344 -34.031 1 59.34 340 VAL A O 1
ATOM 2718 N N . ILE A 1 341 ? -9.328 21.188 -32.562 1 59.56 341 ILE A N 1
ATOM 2719 C CA . ILE A 1 341 ? -8.062 21.516 -33.219 1 59.56 341 ILE A CA 1
ATOM 2720 C C . ILE A 1 341 ? -8.016 20.859 -34.594 1 59.56 341 ILE A C 1
ATOM 2722 O O . ILE A 1 341 ? -7.621 21.5 -35.562 1 59.56 341 ILE A O 1
ATOM 2726 N N . CYS A 1 342 ? -8.539 19.75 -34.625 1 59.78 342 CYS A N 1
ATOM 2727 C CA . CYS A 1 342 ? -8.562 19.062 -35.906 1 59.78 342 CYS A CA 1
ATOM 2728 C C . CYS A 1 342 ? -9.5 19.75 -36.875 1 59.78 342 CYS A C 1
ATOM 2730 O O . CYS A 1 342 ? -9.18 19.891 -38.062 1 59.78 342 CYS A O 1
ATOM 2732 N N . VAL A 1 343 ? -10.578 20.219 -36.375 1 61.41 343 VAL A N 1
ATOM 2733 C CA . VAL A 1 343 ? -11.547 20.938 -37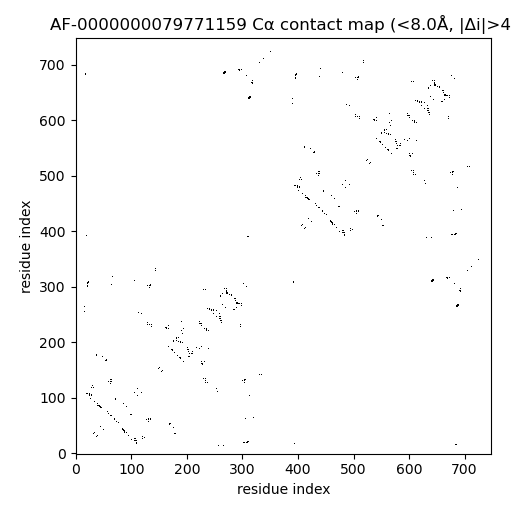.188 1 61.41 343 VAL A CA 1
ATOM 2734 C C . VAL A 1 343 ? -10.969 22.281 -37.656 1 61.41 343 VAL A C 1
ATOM 2736 O O . VAL A 1 343 ? -11.094 22.656 -38.812 1 61.41 343 VAL A O 1
ATOM 2739 N N . CYS A 1 344 ? -10.312 22.859 -36.75 1 61.09 344 CYS A N 1
ATOM 2740 C CA . CYS A 1 344 ? -9.727 24.156 -37.062 1 61.09 344 CYS A CA 1
ATOM 2741 C C . CYS A 1 344 ? -8.586 24.016 -38.062 1 61.09 344 CYS A C 1
ATOM 2743 O O . CYS A 1 344 ? -8.469 24.812 -39 1 61.09 344 CYS A O 1
ATOM 2745 N N . CYS A 1 345 ? -7.898 23.016 -37.906 1 62.56 345 CYS A N 1
ATOM 2746 C CA . CYS A 1 345 ? -6.793 22.781 -38.844 1 62.56 345 CYS A CA 1
ATOM 2747 C C . CYS A 1 345 ? -7.305 22.391 -40.219 1 62.56 345 CYS A C 1
ATOM 2749 O O . CYS A 1 345 ? -6.781 22.844 -41.25 1 62.56 345 CYS A O 1
ATOM 2751 N N . SER A 1 346 ? -8.305 21.641 -40.156 1 63.38 346 SER A N 1
ATOM 2752 C CA . SER A 1 346 ? -8.922 21.266 -41.438 1 63.38 346 SER A CA 1
ATOM 2753 C C . SER A 1 346 ? -9.562 22.453 -42.125 1 63.38 346 SER A C 1
ATOM 2755 O O . SER A 1 346 ? -9.461 22.594 -43.344 1 63.38 346 SER A O 1
ATOM 2757 N N . ALA A 1 347 ? -10.141 23.266 -41.344 1 65.38 347 ALA A N 1
ATOM 2758 C CA . ALA A 1 347 ? -10.742 24.5 -41.875 1 65.38 347 ALA A CA 1
ATOM 2759 C C . ALA A 1 347 ? -9.664 25.438 -42.406 1 65.38 347 ALA A C 1
ATOM 2761 O O . ALA A 1 347 ? -9.836 26.031 -43.469 1 65.38 347 ALA A O 1
ATOM 2762 N N . ALA A 1 348 ? -8.625 25.484 -41.719 1 68.31 348 ALA A N 1
ATOM 2763 C CA . ALA A 1 348 ? -7.512 26.328 -42.156 1 68.31 348 ALA A CA 1
ATOM 2764 C C . ALA A 1 348 ? -6.902 25.797 -43.469 1 68.31 348 ALA A C 1
ATOM 2766 O O . ALA A 1 348 ? -6.59 26.562 -44.375 1 68.31 348 ALA A O 1
ATOM 2767 N N . LEU A 1 349 ? -6.895 24.562 -43.531 1 68.81 349 LEU A N 1
ATOM 2768 C CA . LEU A 1 349 ? -6.383 23.953 -44.75 1 68.81 349 LEU A CA 1
ATOM 2769 C C . LEU A 1 349 ? -7.344 24.156 -45.938 1 68.81 349 LEU A C 1
ATOM 2771 O O . LEU A 1 349 ? -6.914 24.438 -47.062 1 68.81 349 LEU A O 1
ATOM 2775 N N . ALA A 1 350 ? -8.539 24.109 -45.625 1 69.38 350 ALA A N 1
ATOM 2776 C CA . ALA A 1 350 ? -9.555 24.359 -46.656 1 69.38 350 ALA A CA 1
ATOM 2777 C C . ALA A 1 350 ? -9.492 25.812 -47.156 1 69.38 350 ALA A C 1
ATOM 2779 O O . ALA A 1 350 ? -9.594 26.062 -48.344 1 69.38 350 ALA A O 1
ATOM 2780 N N . VAL A 1 351 ? -9.273 26.641 -46.25 1 70.25 351 VAL A N 1
ATOM 2781 C CA . VAL A 1 351 ? -9.156 28.047 -46.594 1 70.25 351 VAL A CA 1
ATOM 2782 C C . VAL A 1 351 ? -7.887 28.281 -47.438 1 70.25 351 VAL A C 1
ATOM 2784 O O . VAL A 1 351 ? -7.91 29 -48.438 1 70.25 351 VAL A O 1
ATOM 2787 N N . LEU A 1 352 ? -6.953 27.594 -47.062 1 69.56 352 LEU A N 1
ATOM 2788 C CA . LEU A 1 352 ? -5.699 27.703 -47.812 1 69.56 352 LEU A CA 1
ATOM 2789 C C . LEU A 1 352 ? -5.844 27.141 -49.219 1 69.56 352 LEU A C 1
ATOM 2791 O O . LEU A 1 352 ? -5.371 27.75 -50.188 1 69.56 352 LEU A O 1
ATOM 2795 N N . VAL A 1 353 ? -6.551 26.156 -49.312 1 70.56 353 VAL A N 1
ATOM 2796 C CA . VAL A 1 353 ? -6.793 25.562 -50.625 1 70.56 353 VAL A CA 1
ATOM 2797 C C . VAL A 1 353 ? -7.684 26.484 -51.438 1 70.56 353 VAL A C 1
ATOM 2799 O O . VAL A 1 353 ? -7.43 26.703 -52.625 1 70.56 353 VAL A O 1
ATOM 2802 N N . ALA A 1 354 ? -8.625 27.062 -50.812 1 69.12 354 ALA A N 1
ATOM 2803 C CA . ALA A 1 354 ? -9.516 28 -51.5 1 69.12 354 ALA A CA 1
ATOM 2804 C C . ALA A 1 354 ? -8.758 29.234 -51.938 1 69.12 354 ALA A C 1
ATOM 2806 O O . ALA A 1 354 ? -8.961 29.719 -53.062 1 69.12 354 ALA A O 1
ATOM 2807 N N . LEU A 1 355 ? -7.887 29.562 -51.188 1 69.88 355 LEU A N 1
ATOM 2808 C CA . LEU A 1 355 ? -7.094 30.734 -51.531 1 69.88 355 LEU A CA 1
ATOM 2809 C C . LEU A 1 355 ? -6.133 30.422 -52.688 1 69.88 355 LEU A C 1
ATOM 2811 O O . LEU A 1 355 ? -5.949 31.25 -53.562 1 69.88 355 LEU A O 1
ATOM 2815 N N . ILE A 1 356 ? -5.758 29.297 -52.688 1 69.06 356 ILE A N 1
ATOM 2816 C CA . ILE A 1 356 ? -4.863 28.859 -53.781 1 69.06 356 ILE A CA 1
ATOM 2817 C C . ILE A 1 356 ? -5.652 28.703 -55.062 1 69.06 356 ILE A C 1
ATOM 2819 O O . ILE A 1 356 ? -5.203 29.125 -56.125 1 69.06 356 ILE A O 1
ATOM 2823 N N . CYS A 1 357 ? -6.777 28.203 -54.938 1 64.44 357 CYS A N 1
ATOM 2824 C CA . CYS A 1 357 ? -7.625 28.031 -56.094 1 64.44 357 CYS A CA 1
ATOM 2825 C C . CYS A 1 357 ? -8.094 29.375 -56.656 1 64.44 357 CYS A C 1
ATOM 2827 O O . CYS A 1 357 ? -8.172 29.562 -57.875 1 64.44 357 CYS A O 1
ATOM 2829 N N . CYS A 1 358 ? -8.375 30.281 -55.844 1 62.22 358 CYS A N 1
ATOM 2830 C CA . CYS A 1 358 ? -8.789 31.609 -56.25 1 62.22 358 CYS A CA 1
ATOM 2831 C C . CYS A 1 358 ? -7.629 32.375 -56.906 1 62.22 358 CYS A C 1
ATOM 2833 O O . CYS A 1 358 ? -7.824 33.094 -57.875 1 62.22 358 CYS A O 1
ATOM 2835 N N . ARG A 1 359 ? -6.562 32.125 -56.469 1 59.66 359 ARG A N 1
ATOM 2836 C CA . ARG A 1 359 ? -5.398 32.75 -57.062 1 59.66 359 ARG A CA 1
ATOM 2837 C C . ARG A 1 359 ? -5.07 32.156 -58.406 1 59.66 359 ARG A C 1
ATOM 2839 O O . ARG A 1 359 ? -4.684 32.875 -59.344 1 59.66 359 ARG A O 1
ATOM 2846 N N . TRP A 1 360 ? -5.359 30.969 -58.594 1 58.91 360 TRP A N 1
ATOM 2847 C CA . TRP A 1 360 ? -5.113 30.297 -59.875 1 58.91 360 TRP A CA 1
ATOM 2848 C C . TRP A 1 360 ? -6.152 30.703 -60.906 1 58.91 360 TRP A C 1
ATOM 2850 O O . TRP A 1 360 ? -5.824 30.891 -62.094 1 58.91 360 TRP A O 1
ATOM 2860 N N . ARG A 1 361 ? -7.363 31.016 -60.562 1 56.5 361 ARG A N 1
ATOM 2861 C CA . ARG A 1 361 ? -8.398 31.484 -61.469 1 56.5 361 ARG A CA 1
ATOM 2862 C C . ARG A 1 361 ? -8.141 32.906 -61.906 1 56.5 361 ARG A C 1
ATOM 2864 O O . ARG A 1 361 ? -8.383 33.281 -63.062 1 56.5 361 ARG A O 1
ATOM 2871 N N . ARG A 1 362 ? -7.668 33.75 -61.094 1 57 362 ARG A N 1
ATOM 2872 C CA . ARG A 1 362 ? -7.391 35.125 -61.469 1 57 362 ARG A CA 1
ATOM 2873 C C . ARG A 1 362 ? -6.23 35.188 -62.469 1 57 362 ARG A C 1
ATOM 2875 O O . ARG A 1 362 ? -6.219 36.062 -63.344 1 57 362 ARG A O 1
ATOM 2882 N N . SER A 1 363 ? -5.395 34.312 -62.5 1 55.75 363 SER A N 1
ATOM 2883 C CA . SER A 1 363 ? -4.277 34.344 -63.438 1 55.75 363 SER A CA 1
ATOM 2884 C C . SER A 1 363 ? -4.703 33.875 -64.812 1 55.75 363 SER A C 1
ATOM 2886 O O . SER A 1 363 ? -4.211 34.406 -65.812 1 55.75 363 SER A O 1
ATOM 2888 N N . ARG A 1 364 ? -5.801 33.156 -64.938 1 54.59 364 ARG A N 1
ATOM 2889 C CA . ARG A 1 364 ? -6.238 32.719 -66.25 1 54.59 364 ARG A CA 1
ATOM 2890 C C . ARG A 1 364 ? -7.16 33.75 -66.938 1 54.59 364 ARG A C 1
ATOM 2892 O O . ARG A 1 364 ? -7.344 33.719 -68.125 1 54.59 364 ARG A O 1
ATOM 2899 N N . ARG A 1 365 ? -7.879 34.531 -66.25 1 50.5 365 ARG A N 1
ATOM 2900 C CA . ARG A 1 365 ? -8.789 35.5 -66.812 1 50.5 365 ARG A CA 1
ATOM 2901 C C . ARG A 1 365 ? -8.023 36.656 -67.438 1 50.5 365 ARG A C 1
ATOM 2903 O O . ARG A 1 365 ? -8.578 37.406 -68.25 1 50.5 365 ARG A O 1
ATOM 2910 N N . GLY A 1 366 ? -6.867 36.906 -67.062 1 49.84 366 GLY A N 1
ATOM 2911 C CA . GLY A 1 366 ? -6.219 38.094 -67.625 1 49.84 366 GLY A CA 1
ATOM 2912 C C . GLY A 1 366 ? -5.816 37.969 -69.062 1 49.84 366 GLY A C 1
ATOM 2913 O O . GLY A 1 366 ? -5.336 38.906 -69.688 1 49.84 366 GLY A O 1
ATOM 2914 N N . HIS A 1 367 ? -5.703 36.75 -69.625 1 48.66 367 HIS A N 1
ATOM 2915 C CA . HIS A 1 367 ? -5.133 36.812 -70.938 1 48.66 367 HIS A CA 1
ATOM 2916 C C . HIS A 1 367 ? -6.227 36.844 -72 1 48.66 367 HIS A C 1
ATOM 2918 O O . HIS A 1 367 ? -6.395 35.875 -72.75 1 48.66 367 HIS A O 1
ATOM 2924 N N . LEU A 1 368 ? -7.473 37.438 -71.75 1 45.47 368 LEU A N 1
ATOM 2925 C CA . LEU A 1 368 ? -8.352 37.562 -72.875 1 45.47 368 LEU A CA 1
ATOM 2926 C C . LEU A 1 368 ? -7.801 38.594 -73.875 1 45.47 368 LEU A C 1
ATOM 2928 O O . LEU A 1 368 ? -7.504 39.719 -73.5 1 45.47 368 LEU A O 1
ATOM 2932 N N . PRO A 1 369 ? -7.367 38.219 -75.062 1 48.72 369 PRO A N 1
ATOM 2933 C CA . PRO A 1 369 ? -6.816 39.094 -76.125 1 48.72 369 PRO A CA 1
ATOM 2934 C C . PRO A 1 369 ? -7.793 40.188 -76.562 1 48.72 369 PRO A C 1
ATOM 2936 O O . PRO A 1 369 ? -9.008 40 -76.5 1 48.72 369 PRO A O 1
ATOM 2939 N N . LEU A 1 370 ? -7.516 41.469 -76.5 1 46.03 370 LEU A N 1
ATOM 2940 C CA . LEU A 1 370 ? -8.195 42.656 -76.938 1 46.03 370 LEU A CA 1
ATOM 2941 C C . LEU A 1 370 ? -8.547 42.531 -78.438 1 46.03 370 LEU A C 1
ATOM 2943 O O . LEU A 1 370 ? -7.73 42.062 -79.25 1 46.03 370 LEU A O 1
ATOM 2947 N N . PRO A 1 371 ? -9.883 42.469 -78.75 1 47.34 371 PRO A N 1
ATOM 2948 C CA . PRO A 1 371 ? -10.32 42.406 -80.188 1 47.34 371 PRO A CA 1
ATOM 2949 C C . PRO A 1 371 ? -9.766 43.531 -81 1 47.34 371 PRO A C 1
ATOM 2951 O O . PRO A 1 371 ? -9.633 44.656 -80.5 1 47.34 371 PRO A O 1
ATOM 2954 N N . THR A 1 372 ? -8.797 43.344 -81.938 1 44.03 372 THR A N 1
ATOM 2955 C CA . THR A 1 372 ? -8.289 44.281 -82.938 1 44.03 372 THR A CA 1
ATOM 2956 C C . THR A 1 372 ? -9.414 44.75 -83.812 1 44.03 372 THR A C 1
ATOM 2958 O O . THR A 1 372 ? -10.086 43.938 -84.5 1 44.03 372 THR A O 1
ATOM 2961 N N . ASN A 1 373 ? -10.18 45.75 -83.438 1 32.62 373 ASN A N 1
ATOM 2962 C CA . ASN A 1 373 ? -11.031 46.469 -84.375 1 32.62 373 ASN A CA 1
ATOM 2963 C C . ASN A 1 373 ? -10.266 46.875 -85.625 1 32.62 373 ASN A C 1
ATOM 2965 O O . ASN A 1 373 ? -9.242 47.562 -85.562 1 32.62 373 ASN A O 1
ATOM 2969 N N . ALA A 1 374 ? -10.367 46.125 -86.75 1 23.69 374 ALA A N 1
ATOM 2970 C CA . ALA A 1 374 ? -10.336 46.781 -88.062 1 23.69 374 ALA A CA 1
ATOM 2971 C C . ALA A 1 374 ? -11.594 47.625 -88.312 1 23.69 374 ALA A C 1
ATOM 2973 O O . ALA A 1 374 ? -12.695 47.188 -87.938 1 23.69 374 ALA A O 1
ATOM 2974 N N . MET B 1 1 ? -16.375 -18.141 50.406 1 24.2 1 MET B N 1
ATOM 2975 C CA . MET B 1 1 ? -16.469 -18.844 49.125 1 24.2 1 MET B CA 1
ATOM 2976 C C . MET B 1 1 ? -16.219 -17.891 47.969 1 24.2 1 MET B C 1
ATOM 2978 O O . MET B 1 1 ? -17.125 -17.172 47.562 1 24.2 1 MET B O 1
ATOM 2982 N N . LEU B 1 2 ? -15.086 -17.188 47.844 1 26.12 2 LEU B N 1
ATOM 2983 C CA . LEU B 1 2 ? -14.586 -16.031 47.125 1 26.12 2 LEU B CA 1
ATOM 2984 C C . LEU B 1 2 ? -14.453 -16.344 45.625 1 26.12 2 LEU B C 1
ATOM 2986 O O . LEU B 1 2 ? -13.656 -17.203 45.25 1 26.12 2 LEU B O 1
ATOM 2990 N N . ASP B 1 3 ? -15.633 -16.406 44.875 1 26.12 3 ASP B N 1
ATOM 2991 C CA . ASP B 1 3 ? -15.781 -16.688 43.469 1 26.12 3 ASP B CA 1
ATOM 2992 C C . ASP B 1 3 ? -14.773 -15.875 42.625 1 26.12 3 ASP B C 1
ATOM 2994 O O . ASP B 1 3 ? -14.797 -14.648 42.656 1 26.12 3 ASP B O 1
ATOM 2998 N N . THR B 1 4 ? -13.586 -16.359 42.438 1 28.27 4 THR B N 1
ATOM 2999 C CA . THR B 1 4 ? -12.477 -15.875 41.625 1 28.27 4 THR B CA 1
ATOM 3000 C C . THR B 1 4 ? -12.945 -15.586 40.188 1 28.27 4 THR B C 1
ATOM 3002 O O . THR B 1 4 ? -13.367 -16.5 39.469 1 28.27 4 THR B O 1
ATOM 3005 N N . PHE B 1 5 ? -13.547 -14.422 39.906 1 28.66 5 PHE B N 1
ATOM 3006 C CA . PHE B 1 5 ? -13.938 -13.914 38.594 1 28.66 5 PHE B CA 1
ATOM 3007 C C . PHE B 1 5 ? -12.844 -14.188 37.562 1 28.66 5 PHE B C 1
ATOM 3009 O O . PHE B 1 5 ? -11.781 -13.57 37.594 1 28.66 5 PHE B O 1
ATOM 3016 N N . ASN B 1 6 ? -12.656 -15.453 37.094 1 29.22 6 ASN B N 1
ATOM 3017 C CA . ASN B 1 6 ? -11.836 -15.852 35.969 1 29.22 6 ASN B CA 1
ATOM 3018 C C . ASN B 1 6 ? -12.055 -14.945 34.781 1 29.22 6 ASN B C 1
ATOM 3020 O O . ASN B 1 6 ? -13.172 -14.859 34.25 1 29.22 6 ASN B O 1
ATOM 3024 N N . SER B 1 7 ? -11.445 -13.805 34.719 1 30.47 7 SER B N 1
ATOM 3025 C CA . SER B 1 7 ? -11.461 -12.898 33.562 1 30.47 7 SER B CA 1
ATOM 3026 C C . SER B 1 7 ? -11.336 -13.664 32.25 1 30.47 7 SER B C 1
ATOM 3028 O O . SER B 1 7 ? -10.445 -14.508 32.125 1 30.47 7 SER B O 1
ATOM 3030 N N . PRO B 1 8 ? -12.469 -13.961 31.531 1 31.14 8 PRO B N 1
ATOM 3031 C CA . PRO B 1 8 ? -12.352 -14.664 30.25 1 31.14 8 PRO B CA 1
ATOM 3032 C C . PRO B 1 8 ? -11.125 -14.234 29.453 1 31.14 8 PRO B C 1
ATOM 3034 O O . PRO B 1 8 ? -10.672 -13.094 29.578 1 31.14 8 PRO B O 1
ATOM 3037 N N . GLU B 1 9 ? -10.203 -15.07 29.25 1 30.78 9 GLU B N 1
ATOM 3038 C CA . GLU B 1 9 ? -9.133 -14.906 28.266 1 30.78 9 GLU B CA 1
ATOM 3039 C C . GLU B 1 9 ? -9.633 -14.18 27.016 1 30.78 9 GLU B C 1
ATOM 3041 O O . GLU B 1 9 ? -10.508 -14.68 26.312 1 30.78 9 GLU B O 1
ATOM 3046 N N . LYS B 1 10 ? -9.828 -12.883 27.094 1 32.97 10 LYS B N 1
ATOM 3047 C CA . LYS B 1 10 ? -10.078 -12.133 25.875 1 32.97 10 LYS B CA 1
ATOM 3048 C C . LYS B 1 10 ? -9.398 -12.797 24.672 1 32.97 10 LYS B C 1
ATOM 3050 O O . LYS B 1 10 ? -8.172 -12.898 24.625 1 32.97 10 LYS B O 1
ATOM 3055 N N . GLU B 1 11 ? -9.922 -13.867 24.203 1 34.84 11 GLU B N 1
ATOM 3056 C CA . GLU B 1 11 ? -9.531 -14.391 22.891 1 34.84 11 GLU B CA 1
ATOM 3057 C C . GLU B 1 11 ? -9.102 -13.266 21.953 1 34.84 11 GLU B C 1
ATOM 3059 O O . GLU B 1 11 ? -9.891 -12.359 21.672 1 34.84 11 GLU B O 1
ATOM 3064 N N . LEU B 1 12 ? -7.996 -12.688 22.047 1 34.66 12 LEU B N 1
ATOM 3065 C CA . LEU B 1 12 ? -7.359 -11.742 21.125 1 34.66 12 LEU B CA 1
ATOM 3066 C C . LEU B 1 12 ? -7.676 -12.094 19.672 1 34.66 12 LEU B C 1
ATOM 3068 O O . LEU B 1 12 ? -7.027 -12.961 19.094 1 34.66 12 LEU B O 1
ATOM 3072 N N . ASN B 1 13 ? -8.867 -12.422 19.344 1 38.19 13 ASN B N 1
ATOM 3073 C CA . ASN B 1 13 ? -8.984 -12.438 17.891 1 38.19 13 ASN B CA 1
ATOM 3074 C C . ASN B 1 13 ? -8.234 -11.266 17.266 1 38.19 13 ASN B C 1
ATOM 3076 O O . ASN B 1 13 ? -8.609 -10.109 17.453 1 38.19 13 ASN B O 1
ATOM 3080 N N . PRO B 1 14 ? -6.969 -11.195 17.297 1 43.19 14 PRO B N 1
ATOM 3081 C CA . PRO B 1 14 ? -6.281 -10.047 16.719 1 43.19 14 PRO B CA 1
ATOM 3082 C C . PRO B 1 14 ? -6.926 -9.578 15.406 1 43.19 14 PRO B C 1
ATOM 3084 O O . PRO B 1 14 ? -7.188 -10.391 14.516 1 43.19 14 PRO B O 1
ATOM 3087 N N . PRO B 1 15 ? -7.957 -8.688 15.422 1 51.81 15 PRO B N 1
ATOM 3088 C CA . PRO B 1 15 ? -8.359 -8.156 14.117 1 51.81 15 PRO B CA 1
ATOM 3089 C C . PRO B 1 15 ? -7.184 -8.031 13.148 1 51.81 15 PRO B C 1
ATOM 3091 O O . PRO B 1 15 ? -6.164 -7.426 13.484 1 51.81 15 PRO B O 1
ATOM 3094 N N . THR B 1 16 ? -6.887 -9.055 12.305 1 68 16 THR B N 1
ATOM 3095 C CA . THR B 1 16 ? -5.703 -9.086 11.453 1 68 16 THR B CA 1
ATOM 3096 C C . THR B 1 16 ? -5.832 -8.086 10.305 1 68 16 THR B C 1
ATOM 3098 O O . THR B 1 16 ? -6.801 -8.125 9.547 1 68 16 THR B O 1
ATOM 3101 N N . PHE B 1 17 ? -5.336 -6.828 10.445 1 83.12 17 PHE B N 1
ATOM 3102 C CA . PHE B 1 17 ? -5.258 -5.863 9.352 1 83.12 17 PHE B CA 1
ATOM 3103 C C . PHE B 1 17 ? -4.355 -6.383 8.234 1 83.12 17 PHE B C 1
ATOM 3105 O O . PHE B 1 17 ? -3.475 -7.211 8.477 1 83.12 17 PHE B O 1
ATOM 3112 N N . SER B 1 18 ? -4.73 -5.953 7.105 1 88.31 18 SER B N 1
ATOM 3113 C CA . SER B 1 18 ? -3.994 -6.43 5.941 1 88.31 18 SER B CA 1
ATOM 3114 C C . SER B 1 18 ? -2.641 -5.738 5.82 1 88.31 18 SER B C 1
ATOM 3116 O O . SER B 1 18 ? -2.535 -4.531 6.039 1 88.31 18 SER B O 1
ATOM 3118 N N . MET B 1 19 ? -1.664 -6.504 5.629 1 91.25 19 MET B N 1
ATOM 3119 C CA . MET B 1 19 ? -0.36 -5.957 5.266 1 91.25 19 MET B CA 1
ATOM 3120 C C . MET B 1 19 ? -0.257 -5.746 3.76 1 91.25 19 MET B C 1
ATOM 3122 O O . MET B 1 19 ? -0.866 -6.48 2.982 1 91.25 19 MET B O 1
ATOM 3126 N N . PRO B 1 20 ? 0.444 -4.746 3.381 1 94.06 20 PRO B N 1
ATOM 3127 C CA . PRO B 1 20 ? 0.659 -4.559 1.944 1 94.06 20 PRO B CA 1
ATOM 3128 C C . PRO B 1 20 ? 1.54 -5.648 1.334 1 94.06 20 PRO B C 1
ATOM 3130 O O . PRO B 1 20 ? 2.047 -6.512 2.053 1 94.06 20 PRO B O 1
ATOM 3133 N N . VAL B 1 21 ? 1.581 -5.613 0.034 1 96.5 21 VAL B N 1
ATOM 3134 C CA . VAL B 1 21 ? 2.535 -6.484 -0.648 1 96.5 21 VAL B CA 1
ATOM 3135 C C . VAL B 1 21 ? 3.936 -5.879 -0.566 1 96.5 21 VAL B C 1
ATOM 3137 O O . VAL B 1 21 ? 4.148 -4.738 -0.984 1 96.5 21 VAL B O 1
ATOM 3140 N N . TYR B 1 22 ? 4.828 -6.562 0.02 1 95.81 22 TYR B N 1
ATOM 3141 C CA . TYR B 1 22 ? 6.238 -6.195 -0.003 1 95.81 22 TYR B CA 1
ATOM 3142 C C . TYR B 1 22 ? 6.98 -6.949 -1.099 1 95.81 22 TYR B C 1
ATOM 3144 O O . TYR B 1 22 ? 6.953 -8.18 -1.142 1 95.81 22 TYR B O 1
ATOM 3152 N N . ALA B 1 23 ? 7.668 -6.234 -1.91 1 95.31 23 ALA B N 1
ATOM 3153 C CA . ALA B 1 23 ? 8.453 -6.852 -2.975 1 95.31 23 ALA B CA 1
ATOM 3154 C C . ALA B 1 23 ? 9.453 -7.859 -2.406 1 95.31 23 ALA B C 1
ATOM 3156 O O . ALA B 1 23 ? 9.734 -8.883 -3.039 1 95.31 23 ALA B O 1
ATOM 3157 N N . ALA B 1 24 ? 9.945 -7.578 -1.249 1 94.94 24 ALA B N 1
ATOM 3158 C CA . ALA B 1 24 ? 10.906 -8.461 -0.593 1 94.94 24 ALA B CA 1
ATOM 3159 C C . ALA B 1 24 ? 10.344 -9.867 -0.438 1 94.94 24 ALA B C 1
ATOM 3161 O O . ALA B 1 24 ? 11.07 -10.852 -0.59 1 94.94 24 ALA B O 1
ATOM 3162 N N . ASP B 1 25 ? 9.062 -9.984 -0.113 1 96.62 25 ASP B N 1
ATOM 3163 C CA . ASP B 1 25 ? 8.422 -11.289 0.05 1 96.62 25 ASP B CA 1
ATOM 3164 C C . ASP B 1 25 ? 8.367 -12.039 -1.276 1 96.62 25 ASP B C 1
ATOM 3166 O O . ASP B 1 25 ? 8.602 -13.25 -1.32 1 96.62 25 ASP B O 1
ATOM 3170 N N . VAL B 1 26 ? 8.047 -11.344 -2.301 1 97.25 26 VAL B N 1
ATOM 3171 C CA . VAL B 1 26 ? 7.934 -11.922 -3.633 1 97.25 26 VAL B CA 1
ATOM 3172 C C . VAL B 1 26 ? 9.312 -12.359 -4.125 1 97.25 26 VAL B C 1
ATOM 3174 O O . VAL B 1 26 ? 9.484 -13.492 -4.582 1 97.25 26 VAL B O 1
ATOM 3177 N N . ILE B 1 27 ? 10.289 -11.5 -3.951 1 95.88 27 ILE B N 1
ATOM 3178 C CA . ILE B 1 27 ? 11.641 -11.766 -4.426 1 95.88 27 ILE B CA 1
ATOM 3179 C C . ILE B 1 27 ? 12.234 -12.953 -3.66 1 95.88 27 ILE B C 1
ATOM 3181 O O . ILE B 1 27 ? 12.789 -13.867 -4.262 1 95.88 27 ILE B O 1
ATOM 3185 N N . SER B 1 28 ? 12.086 -12.906 -2.35 1 95.56 28 SER B N 1
ATOM 3186 C CA . SER B 1 28 ? 12.602 -13.992 -1.526 1 95.56 28 SER B CA 1
ATOM 3187 C C . SER B 1 28 ? 11.984 -15.328 -1.927 1 95.56 28 SER B C 1
ATOM 3189 O O . SER B 1 28 ? 12.68 -16.344 -2 1 95.56 28 SER B O 1
ATOM 3191 N N . SER B 1 29 ? 10.719 -15.359 -2.178 1 96.75 29 SER B N 1
ATOM 3192 C CA . SER B 1 29 ? 10.039 -16.594 -2.537 1 96.75 29 SER B CA 1
ATOM 3193 C C . SER B 1 29 ? 10.422 -17.047 -3.941 1 96.75 29 SER B C 1
ATOM 3195 O O . SER B 1 29 ? 10.562 -18.25 -4.195 1 96.75 29 SER B O 1
ATOM 3197 N N . LEU B 1 30 ? 10.523 -16.109 -4.844 1 96.75 30 LEU B N 1
ATOM 3198 C CA . LEU B 1 30 ? 10.984 -16.453 -6.184 1 96.75 30 LEU B CA 1
ATOM 3199 C C . LEU B 1 30 ? 12.398 -17.031 -6.145 1 96.75 30 LEU B C 1
ATOM 3201 O O . LEU B 1 30 ? 12.703 -17.984 -6.855 1 96.75 30 LEU B O 1
ATOM 3205 N N . GLN B 1 31 ? 13.234 -16.453 -5.34 1 94.69 31 GLN B N 1
ATOM 3206 C CA . GLN B 1 31 ? 14.586 -16.969 -5.137 1 94.69 31 GLN B CA 1
ATOM 3207 C C . GLN B 1 31 ? 14.562 -18.406 -4.613 1 94.69 31 GLN B C 1
ATOM 3209 O O . GLN B 1 31 ? 15.25 -19.281 -5.141 1 94.69 31 GLN B O 1
ATOM 3214 N N . ASN B 1 32 ? 13.812 -18.609 -3.621 1 94.94 32 ASN B N 1
ATOM 3215 C CA . ASN B 1 32 ? 13.711 -19.953 -3.037 1 94.94 32 ASN B CA 1
ATOM 3216 C C . ASN B 1 32 ? 13.148 -20.953 -4.035 1 94.94 32 ASN B C 1
ATOM 3218 O O . ASN B 1 32 ? 13.586 -22.109 -4.074 1 94.94 32 ASN B O 1
ATOM 3222 N N . LEU B 1 33 ? 12.18 -20.516 -4.762 1 96.94 33 LEU B N 1
ATOM 3223 C CA . LEU B 1 33 ? 11.578 -21.375 -5.781 1 96.94 33 LEU B CA 1
ATOM 3224 C C . LEU B 1 33 ? 12.617 -21.812 -6.805 1 96.94 33 LEU B C 1
ATOM 3226 O O . LEU B 1 33 ? 12.703 -23 -7.129 1 96.94 33 LEU B O 1
ATOM 3230 N N . LEU B 1 34 ? 13.414 -20.875 -7.27 1 95.69 34 LEU B N 1
ATOM 3231 C CA . LEU B 1 34 ? 14.383 -21.156 -8.32 1 95.69 34 LEU B CA 1
ATOM 3232 C C . LEU B 1 34 ? 15.594 -21.891 -7.758 1 95.69 34 LEU B C 1
ATOM 3234 O O . LEU B 1 34 ? 16.078 -22.859 -8.367 1 95.69 34 LEU B O 1
ATOM 3238 N N . VAL B 1 35 ? 16.031 -21.5 -6.586 1 94.5 35 VAL B N 1
ATOM 3239 C CA . VAL B 1 35 ? 17.297 -21.984 -6.047 1 94.5 35 VAL B CA 1
ATOM 3240 C C . VAL B 1 35 ? 17.078 -23.297 -5.289 1 94.5 35 VAL B C 1
ATOM 3242 O O . VAL B 1 35 ? 17.953 -24.156 -5.254 1 94.5 35 VAL B O 1
ATOM 3245 N N . HIS B 1 36 ? 15.906 -23.469 -4.75 1 93.94 36 HIS B N 1
ATOM 3246 C CA . HIS B 1 36 ? 15.719 -24.641 -3.9 1 93.94 36 HIS B CA 1
ATOM 3247 C C . HIS B 1 36 ? 14.75 -25.625 -4.539 1 93.94 36 HIS B C 1
ATOM 3249 O O . HIS B 1 36 ? 15.055 -26.828 -4.645 1 93.94 36 HIS B O 1
ATOM 3255 N N . ASP B 1 37 ? 13.609 -25.203 -4.973 1 96.19 37 ASP B N 1
ATOM 3256 C CA . ASP B 1 37 ? 12.594 -26.141 -5.438 1 96.19 37 ASP B CA 1
ATOM 3257 C C . ASP B 1 37 ? 12.945 -26.703 -6.812 1 96.19 37 ASP B C 1
ATOM 3259 O O . ASP B 1 37 ? 12.906 -27.906 -7.023 1 96.19 37 ASP B O 1
ATOM 3263 N N . VAL B 1 38 ? 13.289 -25.844 -7.734 1 96.81 38 VAL B N 1
ATOM 3264 C CA . VAL B 1 38 ? 13.609 -26.297 -9.086 1 96.81 38 VAL B CA 1
ATOM 3265 C C . VAL B 1 38 ? 14.906 -27.094 -9.07 1 96.81 38 VAL B C 1
ATOM 3267 O O . VAL B 1 38 ? 15.023 -28.109 -9.773 1 96.81 38 VAL B O 1
ATOM 3270 N N . ARG B 1 39 ? 15.789 -26.719 -8.18 1 93.75 39 ARG B N 1
ATOM 3271 C CA . ARG B 1 39 ? 17.094 -27.359 -8.086 1 93.75 39 ARG B CA 1
ATOM 3272 C C . ARG B 1 39 ? 16.969 -28.797 -7.609 1 93.75 39 ARG B C 1
ATOM 3274 O O . ARG B 1 39 ? 17.891 -29.594 -7.812 1 93.75 39 ARG B O 1
ATOM 3281 N N . ARG B 1 40 ? 15.914 -29.156 -7.047 1 93.06 40 ARG B N 1
ATOM 3282 C CA . ARG B 1 40 ? 15.758 -30.5 -6.48 1 93.06 40 ARG B CA 1
ATOM 3283 C C . ARG B 1 40 ? 15.711 -31.562 -7.574 1 93.06 40 ARG B C 1
ATOM 3285 O O . ARG B 1 40 ? 15.992 -32.719 -7.32 1 93.06 40 ARG B O 1
ATOM 3292 N N . LYS B 1 41 ? 15.383 -31.141 -8.773 1 94.19 41 LYS B N 1
ATOM 3293 C CA . LYS B 1 41 ? 15.328 -32.062 -9.898 1 94.19 41 LYS B CA 1
ATOM 3294 C C . LYS B 1 41 ? 16.719 -32.375 -10.422 1 94.19 41 LYS B C 1
ATOM 3296 O O . LYS B 1 41 ? 17.531 -31.484 -10.656 1 94.19 41 LYS B O 1
ATOM 3301 N N . LYS B 1 42 ? 17.016 -33.625 -10.539 1 94.69 42 LYS B N 1
ATOM 3302 C CA . LYS B 1 42 ? 18.297 -34 -11.117 1 94.69 42 LYS B CA 1
ATOM 3303 C C . LYS B 1 42 ? 18.375 -33.625 -12.594 1 94.69 42 LYS B C 1
ATOM 3305 O O . LYS B 1 42 ? 19.406 -33.156 -13.062 1 94.69 42 LYS B O 1
ATOM 3310 N N . VAL B 1 43 ? 17.312 -33.969 -13.25 1 96.75 43 VAL B N 1
ATOM 3311 C CA . VAL B 1 43 ? 17.156 -33.625 -14.664 1 96.75 43 VAL B CA 1
ATOM 3312 C C . VAL B 1 43 ? 15.75 -33.094 -14.922 1 96.75 43 VAL B C 1
ATOM 3314 O O . VAL B 1 43 ? 14.766 -33.688 -14.469 1 96.75 43 VAL B O 1
ATOM 3317 N N . ILE B 1 44 ? 15.656 -31.984 -15.539 1 97.75 44 ILE B N 1
ATOM 3318 C CA . ILE B 1 44 ? 14.375 -31.406 -15.93 1 97.75 44 ILE B CA 1
ATOM 3319 C C . ILE B 1 44 ? 14.133 -31.656 -17.422 1 97.75 44 ILE B C 1
ATOM 3321 O O . ILE B 1 44 ? 14.852 -31.125 -18.266 1 97.75 44 ILE B O 1
ATOM 3325 N N . LYS B 1 45 ? 13.164 -32.469 -17.781 1 96.94 45 LYS B N 1
ATOM 3326 C CA . LYS B 1 45 ? 12.875 -32.812 -19.172 1 96.94 45 LYS B CA 1
ATOM 3327 C C . LYS B 1 45 ? 11.391 -33.125 -19.359 1 96.94 45 LYS B C 1
ATOM 3329 O O . LYS B 1 45 ? 10.641 -33.219 -18.375 1 96.94 45 LYS B O 1
ATOM 3334 N N . GLY B 1 46 ? 10.984 -33.188 -20.594 1 95.25 46 GLY B N 1
ATOM 3335 C CA . GLY B 1 46 ? 9.617 -33.562 -20.891 1 95.25 46 GLY B CA 1
ATOM 3336 C C . GLY B 1 46 ? 8.586 -32.625 -20.312 1 95.25 46 GLY B C 1
ATOM 3337 O O . GLY B 1 46 ? 8.68 -31.406 -20.484 1 95.25 46 GLY B O 1
ATOM 3338 N N . ALA B 1 47 ? 7.625 -33.219 -19.578 1 94.5 47 ALA B N 1
ATOM 3339 C CA . ALA B 1 47 ? 6.504 -32.438 -19.047 1 94.5 47 ALA B CA 1
ATOM 3340 C C . ALA B 1 47 ? 6.973 -31.453 -18 1 94.5 47 ALA B C 1
ATOM 3342 O O . ALA B 1 47 ? 6.414 -30.359 -17.875 1 94.5 47 ALA B O 1
ATOM 3343 N N . GLU B 1 48 ? 8.008 -31.812 -17.297 1 96.69 48 GLU B N 1
ATOM 3344 C CA . GLU B 1 48 ? 8.547 -30.906 -16.281 1 96.69 48 GLU B CA 1
ATOM 3345 C C . GLU B 1 48 ? 9.188 -29.672 -16.922 1 96.69 48 GLU B C 1
ATOM 3347 O O . GLU B 1 48 ? 9.016 -28.547 -16.438 1 96.69 48 GLU B O 1
ATOM 3352 N N . LEU B 1 49 ? 9.906 -29.906 -17.969 1 97.94 49 LEU B N 1
ATOM 3353 C CA . LEU B 1 49 ? 10.531 -28.781 -18.672 1 97.94 49 LEU B CA 1
ATOM 3354 C C . LEU B 1 49 ? 9.477 -27.875 -19.297 1 97.94 49 LEU B C 1
ATOM 3356 O O . LEU B 1 49 ? 9.602 -26.656 -19.266 1 97.94 49 LEU B O 1
ATOM 3360 N N . ASP B 1 50 ? 8.453 -28.516 -19.891 1 96.44 50 ASP B N 1
ATOM 3361 C CA . ASP B 1 50 ? 7.359 -27.75 -20.469 1 96.44 50 ASP B CA 1
ATOM 3362 C C . ASP B 1 50 ? 6.691 -26.875 -19.406 1 96.44 50 ASP B C 1
ATOM 3364 O O . ASP B 1 50 ? 6.363 -25.719 -19.672 1 96.44 50 ASP B O 1
ATOM 3368 N N . ALA B 1 51 ? 6.484 -27.422 -18.234 1 97.25 51 ALA B N 1
ATOM 3369 C CA . ALA B 1 51 ? 5.871 -26.688 -17.125 1 97.25 51 ALA B CA 1
ATOM 3370 C C . ALA B 1 51 ? 6.758 -25.531 -16.688 1 97.25 51 ALA B C 1
ATOM 3372 O O . ALA B 1 51 ? 6.262 -24.438 -16.406 1 97.25 51 ALA B O 1
ATOM 3373 N N . LEU B 1 52 ? 8.023 -25.812 -16.594 1 98.38 52 LEU B N 1
ATOM 3374 C CA . LEU B 1 52 ? 8.969 -24.781 -16.219 1 98.38 52 LEU B CA 1
ATOM 3375 C C . LEU B 1 52 ? 8.977 -23.641 -17.234 1 98.38 52 LEU B C 1
ATOM 3377 O O . LEU B 1 52 ? 8.953 -22.469 -16.859 1 98.38 52 LEU B O 1
ATOM 3381 N N . LYS B 1 53 ? 9.023 -23.969 -18.5 1 97.88 53 LYS B N 1
ATOM 3382 C CA . LYS B 1 53 ? 9 -22.969 -19.562 1 97.88 53 LYS B CA 1
ATOM 3383 C C . LYS B 1 53 ? 7.738 -22.125 -19.5 1 97.88 53 LYS B C 1
ATOM 3385 O O . LYS B 1 53 ? 7.801 -20.891 -19.609 1 97.88 53 LYS B O 1
ATOM 3390 N N . GLU B 1 54 ? 6.621 -22.75 -19.312 1 96.94 54 GLU B N 1
ATOM 3391 C CA . GLU B 1 54 ? 5.348 -22.047 -19.219 1 96.94 54 GLU B CA 1
ATOM 3392 C C . GLU B 1 54 ? 5.305 -21.125 -18.016 1 96.94 54 GLU B C 1
ATOM 3394 O O . GLU B 1 54 ? 4.832 -20 -18.094 1 96.94 54 GLU B O 1
ATOM 3399 N N . PHE B 1 55 ? 5.777 -21.672 -16.906 1 98.19 55 PHE B N 1
ATOM 3400 C CA . PHE B 1 55 ? 5.797 -20.875 -15.672 1 98.19 55 PHE B CA 1
ATOM 3401 C C . PHE B 1 55 ? 6.664 -19.641 -15.836 1 98.19 55 PHE B C 1
ATOM 3403 O O . PHE B 1 55 ? 6.246 -18.531 -15.492 1 98.19 55 PHE B O 1
ATOM 3410 N N . LEU B 1 56 ? 7.867 -19.797 -16.359 1 98 56 LEU B N 1
ATOM 3411 C CA . LEU B 1 56 ? 8.766 -18.672 -16.562 1 98 56 LEU B CA 1
ATOM 3412 C C . LEU B 1 56 ? 8.164 -17.656 -17.531 1 98 56 LEU B C 1
ATOM 3414 O O . LEU B 1 56 ? 8.383 -16.453 -17.406 1 98 56 LEU B O 1
ATOM 3418 N N . THR B 1 57 ? 7.355 -18.141 -18.469 1 97.19 57 THR B N 1
ATOM 3419 C CA . THR B 1 57 ? 6.695 -17.25 -19.422 1 97.19 57 THR B CA 1
ATOM 3420 C C . THR B 1 57 ? 5.703 -16.344 -18.719 1 97.19 57 THR B C 1
ATOM 3422 O O . THR B 1 57 ? 5.711 -15.125 -18.938 1 97.19 57 THR B O 1
ATOM 3425 N N . VAL B 1 58 ? 4.902 -16.906 -17.859 1 96.94 58 VAL B N 1
ATOM 3426 C CA . VAL B 1 58 ? 3.895 -16.078 -17.203 1 96.94 58 VAL B CA 1
ATOM 3427 C C . VAL B 1 58 ? 4.559 -15.18 -16.156 1 96.94 58 VAL B C 1
ATOM 3429 O O . VAL B 1 58 ? 4.113 -14.055 -15.93 1 96.94 58 VAL B O 1
ATOM 3432 N N . VAL B 1 59 ? 5.633 -15.648 -15.508 1 97.88 59 VAL B N 1
ATOM 3433 C CA . VAL B 1 59 ? 6.363 -14.812 -14.555 1 97.88 59 VAL B CA 1
ATOM 3434 C C . VAL B 1 59 ? 6.973 -13.617 -15.289 1 97.88 59 VAL B C 1
ATOM 3436 O O . VAL B 1 59 ? 6.848 -12.477 -14.836 1 97.88 59 VAL B O 1
ATOM 3439 N N . SER B 1 60 ? 7.598 -13.891 -16.375 1 96.19 60 SER B N 1
ATOM 3440 C CA . SER B 1 60 ? 8.234 -12.836 -17.172 1 96.19 60 SER B CA 1
ATOM 3441 C C . SER B 1 60 ? 7.215 -11.82 -17.656 1 96.19 60 SER B C 1
ATOM 3443 O O . SER B 1 60 ? 7.5 -10.625 -17.719 1 96.19 60 SER B O 1
ATOM 3445 N N . LYS B 1 61 ? 6.051 -12.234 -17.953 1 93.88 61 LYS B N 1
ATOM 3446 C CA . LYS B 1 61 ? 5.047 -11.383 -18.578 1 93.88 61 LYS B CA 1
ATOM 3447 C C . LYS B 1 61 ? 4.234 -10.625 -17.531 1 93.88 61 LYS B C 1
ATOM 3449 O O . LYS B 1 61 ? 3.852 -9.469 -17.75 1 93.88 61 LYS B O 1
ATOM 3454 N N . TYR B 1 62 ? 4.02 -11.297 -16.391 1 95.88 62 TYR B N 1
ATOM 3455 C CA . TYR B 1 62 ? 2.965 -10.742 -15.547 1 95.88 62 TYR B CA 1
ATOM 3456 C C . TYR B 1 62 ? 3.504 -10.367 -14.164 1 95.88 62 TYR B C 1
ATOM 3458 O O . TYR B 1 62 ? 2.811 -9.719 -13.375 1 95.88 62 TYR B O 1
ATOM 3466 N N . LEU B 1 63 ? 4.703 -10.773 -13.789 1 96.38 63 LEU B N 1
ATOM 3467 C CA . LEU B 1 63 ? 5.301 -10.328 -12.531 1 96.38 63 LEU B CA 1
ATOM 3468 C C . LEU B 1 63 ? 6.117 -9.062 -12.742 1 96.38 63 LEU B C 1
ATOM 3470 O O . LEU B 1 63 ? 7.086 -9.062 -13.508 1 96.38 63 LEU B O 1
ATOM 3474 N N . ASP B 1 64 ? 5.742 -8.023 -12.094 1 91.44 64 ASP B N 1
ATOM 3475 C CA . ASP B 1 64 ? 6.441 -6.754 -12.242 1 91.44 64 ASP B CA 1
ATOM 3476 C C . ASP B 1 64 ? 7.309 -6.453 -11.023 1 91.44 64 ASP B C 1
ATOM 3478 O O . ASP B 1 64 ? 6.828 -5.898 -10.031 1 91.44 64 ASP B O 1
ATOM 3482 N N . LEU B 1 65 ? 8.562 -6.77 -11.133 1 90.06 65 LEU B N 1
ATOM 3483 C CA . LEU B 1 65 ? 9.516 -6.551 -10.055 1 90.06 65 LEU B CA 1
ATOM 3484 C C . LEU B 1 65 ? 10.477 -5.418 -10.398 1 90.06 65 LEU B C 1
ATOM 3486 O O . LEU B 1 65 ? 11.57 -5.332 -9.836 1 90.06 65 LEU B O 1
ATOM 3490 N N . GLY B 1 66 ? 10.07 -4.633 -11.383 1 83.19 66 GLY B N 1
ATOM 3491 C CA . GLY B 1 66 ? 10.969 -3.584 -11.836 1 83.19 66 GLY B CA 1
ATOM 3492 C C . GLY B 1 66 ? 11.859 -4.02 -12.984 1 83.19 66 GLY B C 1
ATOM 3493 O O . GLY B 1 66 ? 11.977 -5.211 -13.266 1 83.19 66 GLY B O 1
ATOM 3494 N N . GLN B 1 67 ? 12.531 -3.104 -13.555 1 82.62 67 GLN B N 1
ATOM 3495 C CA . GLN B 1 67 ? 13.258 -3.338 -14.805 1 82.62 67 GLN B CA 1
ATOM 3496 C C . GLN B 1 67 ? 14.406 -4.32 -14.594 1 82.62 67 GLN B C 1
ATOM 3498 O O . GLN B 1 67 ? 14.602 -5.234 -15.398 1 82.62 67 GLN B O 1
ATOM 3503 N N . HIS B 1 68 ? 15.078 -4.188 -13.523 1 84.38 68 HIS B N 1
ATOM 3504 C CA . HIS B 1 68 ? 16.266 -5 -13.297 1 84.38 68 HIS B CA 1
ATOM 3505 C C . HIS B 1 68 ? 15.906 -6.473 -13.133 1 84.38 68 HIS B C 1
ATOM 3507 O O . HIS B 1 68 ? 16.406 -7.324 -13.875 1 84.38 68 HIS B O 1
ATOM 3513 N N . TYR B 1 69 ? 15.039 -6.805 -12.273 1 89.38 69 TYR B N 1
ATOM 3514 C CA . TYR B 1 69 ? 14.648 -8.188 -12.023 1 89.38 69 TYR B CA 1
ATOM 3515 C C . TYR B 1 69 ? 13.898 -8.766 -13.227 1 89.38 69 TYR B C 1
ATOM 3517 O O . TYR B 1 69 ? 14.086 -9.93 -13.57 1 89.38 69 TYR B O 1
ATOM 3525 N N . ASN B 1 70 ? 13.133 -7.953 -13.859 1 91.19 70 ASN B N 1
ATOM 3526 C CA . ASN B 1 70 ? 12.375 -8.43 -15.016 1 91.19 70 ASN B CA 1
ATOM 3527 C C . ASN B 1 70 ? 13.289 -8.812 -16.172 1 91.19 70 ASN B C 1
ATOM 3529 O O . ASN B 1 70 ? 13.016 -9.773 -16.906 1 91.19 70 ASN B O 1
ATOM 3533 N N . SER B 1 71 ? 14.367 -8.055 -16.297 1 93.06 71 SER B N 1
ATOM 3534 C CA . SER B 1 71 ? 15.328 -8.391 -17.344 1 93.06 71 SER B CA 1
ATOM 3535 C C . SER B 1 71 ? 16.016 -9.719 -17.062 1 93.06 71 SER B C 1
ATOM 3537 O O . SER B 1 71 ? 16.281 -10.5 -17.969 1 93.06 71 SER B O 1
ATOM 3539 N N . GLU B 1 72 ? 16.281 -9.969 -15.844 1 94.75 72 GLU B N 1
ATOM 3540 C CA . GLU B 1 72 ? 16.922 -11.227 -15.453 1 94.75 72 GLU B CA 1
ATOM 3541 C C . GLU B 1 72 ? 15.969 -12.406 -15.672 1 94.75 72 GLU B C 1
ATOM 3543 O O . GLU B 1 72 ? 16.391 -13.469 -16.141 1 94.75 72 GLU B O 1
ATOM 3548 N N . ILE B 1 73 ? 14.75 -12.211 -15.352 1 96.19 73 ILE B N 1
ATOM 3549 C CA . ILE B 1 73 ? 13.75 -13.258 -15.531 1 96.19 73 ILE B CA 1
ATOM 3550 C C . ILE B 1 73 ? 13.578 -13.555 -17.016 1 96.19 73 ILE B C 1
ATOM 3552 O O . ILE B 1 73 ? 13.5 -14.711 -17.422 1 96.19 73 ILE B O 1
ATOM 3556 N N . ALA B 1 74 ? 13.562 -12.523 -17.797 1 96.06 74 ALA B N 1
ATOM 3557 C CA . ALA B 1 74 ? 13.461 -12.688 -19.234 1 96.06 74 ALA B CA 1
ATOM 3558 C C . ALA B 1 74 ? 14.672 -13.43 -19.797 1 96.06 74 ALA B C 1
ATOM 3560 O O . ALA B 1 74 ? 14.531 -14.273 -20.688 1 96.06 74 ALA B O 1
ATOM 3561 N N . TRP B 1 75 ? 15.773 -13.039 -19.297 1 97.25 75 TRP B N 1
ATOM 3562 C CA . TRP B 1 75 ? 17 -13.719 -19.703 1 97.25 75 TRP B CA 1
ATOM 3563 C C . TRP B 1 75 ? 16.953 -15.203 -19.359 1 97.25 75 TRP B C 1
ATOM 3565 O O . TRP B 1 75 ? 17.25 -16.047 -20.188 1 97.25 75 TRP B O 1
ATOM 3575 N N . LEU B 1 76 ? 16.547 -15.5 -18.156 1 97.62 76 LEU B N 1
ATOM 3576 C CA . LEU B 1 76 ? 16.438 -16.891 -17.719 1 97.62 76 LEU B CA 1
ATOM 3577 C C . LEU B 1 76 ? 15.453 -17.656 -18.594 1 97.62 76 LEU B C 1
ATOM 3579 O O . LEU B 1 76 ? 15.727 -18.797 -19 1 97.62 76 LEU B O 1
ATOM 3583 N N . LYS B 1 77 ? 14.328 -17.062 -18.844 1 97.69 77 LYS B N 1
ATOM 3584 C CA . LYS B 1 77 ? 13.312 -17.672 -19.719 1 97.69 77 LYS B CA 1
ATOM 3585 C C . LYS B 1 77 ? 13.898 -18.016 -21.078 1 97.69 77 LYS B C 1
ATOM 3587 O O . LYS B 1 77 ? 13.672 -19.109 -21.594 1 97.69 77 LYS B O 1
ATOM 3592 N N . ARG B 1 78 ? 14.602 -17.109 -21.625 1 97.38 78 ARG B N 1
ATOM 3593 C CA . ARG B 1 78 ? 15.203 -17.328 -22.938 1 97.38 78 ARG B CA 1
ATOM 3594 C C . ARG B 1 78 ? 16.188 -18.484 -22.906 1 97.38 78 ARG B C 1
ATOM 3596 O O . ARG B 1 78 ? 16.172 -19.344 -23.797 1 97.38 78 ARG B O 1
ATOM 3603 N N . LYS B 1 79 ? 17.031 -18.516 -21.938 1 97.81 79 LYS B N 1
ATOM 3604 C CA . LYS B 1 79 ? 18.016 -19.578 -21.812 1 97.81 79 LYS B CA 1
ATOM 3605 C C . LYS B 1 79 ? 17.344 -20.938 -21.641 1 97.81 79 LYS B C 1
ATOM 3607 O O . LYS B 1 79 ? 17.797 -21.938 -22.203 1 97.81 79 LYS B O 1
ATOM 3612 N N . VAL B 1 80 ? 16.297 -20.953 -20.891 1 98.06 80 VAL B N 1
ATOM 3613 C CA . VAL B 1 80 ? 15.578 -22.203 -20.625 1 98.06 80 VAL B CA 1
ATOM 3614 C C . VAL B 1 80 ? 14.844 -22.656 -21.891 1 98.06 80 VAL B C 1
ATOM 3616 O O . VAL B 1 80 ? 14.797 -23.844 -22.188 1 98.06 80 VAL B O 1
ATOM 3619 N N . ASP B 1 81 ? 14.312 -21.734 -22.625 1 97 81 ASP B N 1
ATOM 3620 C CA . ASP B 1 81 ? 13.562 -22.016 -23.844 1 97 81 ASP B CA 1
ATOM 3621 C C . ASP B 1 81 ? 14.453 -22.703 -24.875 1 97 81 ASP B C 1
ATOM 3623 O O . ASP B 1 81 ? 13.961 -23.469 -25.719 1 97 81 ASP B O 1
ATOM 3627 N N . GLU B 1 82 ? 15.664 -22.516 -24.781 1 96.94 82 GLU B N 1
ATOM 3628 C CA . GLU B 1 82 ? 16.609 -23.047 -25.75 1 96.94 82 GLU B CA 1
ATOM 3629 C C . GLU B 1 82 ? 17 -24.484 -25.422 1 96.94 82 GLU B C 1
ATOM 3631 O O . GLU B 1 82 ? 17.578 -25.188 -26.25 1 96.94 82 GLU B O 1
ATOM 3636 N N . LYS B 1 83 ? 16.594 -24.922 -24.312 1 97.25 83 LYS B N 1
ATOM 3637 C CA . LYS B 1 83 ? 17.062 -26.219 -23.844 1 97.25 83 LYS B CA 1
ATOM 3638 C C . LYS B 1 83 ? 16 -27.297 -24.062 1 97.25 83 LYS B C 1
ATOM 3640 O O . LYS B 1 83 ? 14.805 -27.031 -23.969 1 97.25 83 LYS B O 1
ATOM 3645 N N . SER B 1 84 ? 16.484 -28.5 -24.344 1 97.19 84 SER B N 1
ATOM 3646 C CA . SER B 1 84 ? 15.602 -29.656 -24.422 1 97.19 84 SER B CA 1
ATOM 3647 C C . SER B 1 84 ? 15.609 -30.438 -23.109 1 97.19 84 SER B C 1
ATOM 3649 O O . SER B 1 84 ? 14.695 -31.219 -22.844 1 97.19 84 SER B O 1
ATOM 3651 N N . GLU B 1 85 ? 16.625 -30.281 -22.406 1 97.81 85 GLU B N 1
ATOM 3652 C CA . GLU B 1 85 ? 16.797 -30.828 -21.062 1 97.81 85 GLU B CA 1
ATOM 3653 C C . GLU B 1 85 ? 17.766 -29.969 -20.25 1 97.81 85 GLU B C 1
ATOM 3655 O O . GLU B 1 85 ? 18.609 -29.281 -20.797 1 97.81 85 GLU B O 1
ATOM 3660 N N . ILE B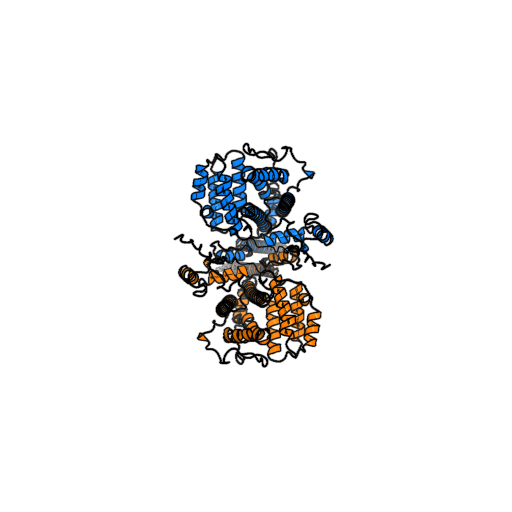 1 86 ? 17.547 -29.969 -18.938 1 98.31 86 ILE B N 1
ATOM 3661 C CA . ILE B 1 86 ? 18.406 -29.172 -18.078 1 98.31 86 ILE B CA 1
ATOM 3662 C C . ILE B 1 86 ? 18.906 -30.016 -16.906 1 98.31 86 ILE B C 1
ATOM 3664 O O . ILE B 1 86 ? 18.094 -30.469 -16.078 1 98.31 86 ILE B O 1
ATOM 3668 N N . GLN B 1 87 ? 20.203 -30.203 -16.828 1 98.06 87 GLN B N 1
ATOM 3669 C CA . GLN B 1 87 ? 20.797 -30.875 -15.688 1 98.06 87 GLN B CA 1
ATOM 3670 C C . GLN B 1 87 ? 20.844 -29.953 -14.469 1 98.06 87 GLN B C 1
ATOM 3672 O O . GLN B 1 87 ? 20.922 -28.734 -14.617 1 98.06 87 GLN B O 1
ATOM 3677 N N . ARG B 1 88 ? 20.875 -30.578 -13.344 1 97.06 88 ARG B N 1
ATOM 3678 C CA . ARG B 1 88 ? 20.891 -29.812 -12.102 1 97.06 88 ARG B CA 1
ATOM 3679 C C . ARG B 1 88 ? 22.031 -28.797 -12.117 1 97.06 88 ARG B C 1
ATOM 3681 O O . ARG B 1 88 ? 21.828 -27.625 -11.773 1 97.06 88 ARG B O 1
ATOM 3688 N N . GLN B 1 89 ? 23.203 -29.25 -12.508 1 96.69 89 GLN B N 1
ATOM 3689 C CA . GLN B 1 89 ? 24.359 -28.359 -12.516 1 96.69 89 GLN B CA 1
ATOM 3690 C C . GLN B 1 89 ? 24.172 -27.219 -13.508 1 96.69 89 GLN B C 1
ATOM 3692 O O . GLN B 1 89 ? 24.578 -26.078 -13.242 1 96.69 89 GLN B O 1
ATOM 3697 N N . GLU B 1 90 ? 23.578 -27.516 -14.609 1 96.88 90 GLU B N 1
ATOM 3698 C CA . GLU B 1 90 ? 23.312 -26.469 -15.602 1 96.88 90 GLU B CA 1
ATOM 3699 C C . GLU B 1 90 ? 22.359 -25.422 -15.055 1 96.88 90 GLU B C 1
ATOM 3701 O O . GLU B 1 90 ? 22.531 -24.219 -15.32 1 96.88 90 GLU B O 1
ATOM 3706 N N . TRP B 1 91 ? 21.359 -25.906 -14.336 1 97.44 91 TRP B N 1
ATOM 3707 C CA . TRP B 1 91 ? 20.406 -24.984 -13.711 1 97.44 91 TRP B CA 1
ATOM 3708 C C . TRP B 1 91 ? 21.109 -24.062 -12.719 1 97.44 91 TRP B C 1
ATOM 3710 O O . TRP B 1 91 ? 20.891 -22.859 -12.727 1 97.44 91 TRP B O 1
ATOM 3720 N N . LEU B 1 92 ? 21.984 -24.625 -11.945 1 95.44 92 LEU B N 1
ATOM 3721 C CA . LEU B 1 92 ? 22.719 -23.859 -10.945 1 95.44 92 LEU B CA 1
ATOM 3722 C C . LEU B 1 92 ? 23.625 -22.828 -11.609 1 95.44 92 LEU B C 1
ATOM 3724 O O . LEU B 1 92 ? 23.781 -21.719 -11.109 1 95.44 92 LEU B O 1
ATOM 3728 N N . ASP B 1 93 ? 24.219 -23.188 -12.688 1 95.56 93 ASP B N 1
ATOM 3729 C CA . ASP B 1 93 ? 25.078 -22.266 -13.43 1 95.56 93 ASP B CA 1
ATOM 3730 C C . ASP B 1 93 ? 24.297 -21.078 -13.969 1 95.56 93 ASP B C 1
ATOM 3732 O O . ASP B 1 93 ? 24.781 -19.953 -13.969 1 95.56 93 ASP B O 1
ATOM 3736 N N . LEU B 1 94 ? 23.094 -21.375 -14.477 1 95.88 94 LEU B N 1
ATOM 3737 C CA . LEU B 1 94 ? 22.234 -20.297 -14.969 1 95.88 94 LEU B CA 1
ATOM 3738 C C . LEU B 1 94 ? 21.875 -19.328 -13.844 1 95.88 94 LEU B C 1
ATOM 3740 O O . LEU B 1 94 ? 21.938 -18.109 -14.023 1 95.88 94 LEU B O 1
ATOM 3744 N N . LEU B 1 95 ? 21.594 -19.875 -12.641 1 95.31 95 LEU B N 1
ATOM 3745 C CA . LEU B 1 95 ? 21.156 -19.047 -11.516 1 95.31 95 LEU B CA 1
ATOM 3746 C C . LEU B 1 95 ? 22.328 -18.234 -10.969 1 95.31 95 LEU B C 1
ATOM 3748 O O . LEU B 1 95 ? 22.125 -17.109 -10.492 1 95.31 95 LEU B O 1
ATOM 3752 N N . ALA B 1 96 ? 23.5 -18.781 -11.031 1 92.38 96 ALA B N 1
ATOM 3753 C CA . ALA B 1 96 ? 24.688 -18.109 -10.516 1 92.38 96 ALA B CA 1
ATOM 3754 C C . ALA B 1 96 ? 24.953 -16.797 -11.273 1 92.38 96 ALA B C 1
ATOM 3756 O O . ALA B 1 96 ? 25.594 -15.898 -10.758 1 92.38 96 ALA B O 1
ATOM 3757 N N . GLU B 1 97 ? 24.375 -16.672 -12.438 1 90.38 97 GLU B N 1
ATOM 3758 C CA . GLU B 1 97 ? 24.578 -15.5 -13.281 1 90.38 97 GLU B CA 1
ATOM 3759 C C . GLU B 1 97 ? 23.562 -14.406 -12.961 1 90.38 97 GLU B C 1
ATOM 3761 O O . GLU B 1 97 ? 23.688 -13.281 -13.43 1 90.38 97 GLU B O 1
ATOM 3766 N N . MET B 1 98 ? 22.656 -14.719 -12.039 1 90.94 98 MET B N 1
ATOM 3767 C CA . MET B 1 98 ? 21.547 -13.812 -11.805 1 90.94 98 MET B CA 1
ATOM 3768 C C . MET B 1 98 ? 21.672 -13.148 -10.43 1 90.94 98 MET B C 1
ATOM 3770 O O . MET B 1 98 ? 21.828 -13.828 -9.422 1 90.94 98 MET B O 1
ATOM 3774 N N . THR B 1 99 ? 21.438 -11.82 -10.305 1 83.5 99 THR B N 1
ATOM 3775 C CA . THR B 1 99 ? 21.391 -11.086 -9.047 1 83.5 99 THR B CA 1
ATOM 3776 C C . THR B 1 99 ? 20.172 -11.508 -8.227 1 83.5 99 THR B C 1
ATOM 3778 O O . THR B 1 99 ? 20.234 -11.562 -6.996 1 83.5 99 THR B O 1
ATOM 3781 N N . LEU B 1 100 ? 19.109 -11.734 -8.875 1 83.56 100 LEU B N 1
ATOM 3782 C CA . LEU B 1 100 ? 17.875 -12.172 -8.242 1 83.56 100 LEU B CA 1
ATOM 3783 C C . LEU B 1 100 ? 18.125 -13.359 -7.32 1 83.56 100 LEU B C 1
ATOM 3785 O O . LEU B 1 100 ? 17.469 -13.492 -6.281 1 83.56 100 LEU B O 1
ATOM 3789 N N . SER B 1 101 ? 19.078 -14.047 -7.688 1 79.31 101 SER B N 1
ATOM 3790 C CA . SER B 1 101 ? 19.344 -15.281 -6.945 1 79.31 101 SER B CA 1
ATOM 3791 C C . SER B 1 101 ? 20.281 -15.031 -5.773 1 79.31 101 SER B C 1
ATOM 3793 O O . SER B 1 101 ? 20.344 -15.836 -4.84 1 79.31 101 SER B O 1
ATOM 3795 N N . THR B 1 102 ? 20.938 -13.906 -5.762 1 75.12 102 THR B N 1
ATOM 3796 C CA . THR B 1 102 ? 22.016 -13.734 -4.789 1 75.12 102 THR B CA 1
ATOM 3797 C C . THR B 1 102 ? 21.688 -12.609 -3.811 1 75.12 102 THR B C 1
ATOM 3799 O O . THR B 1 102 ? 22.344 -12.477 -2.77 1 75.12 102 THR B O 1
ATOM 3802 N N . ASP B 1 103 ? 20.688 -11.914 -4.141 1 80.88 103 ASP B N 1
ATOM 3803 C CA . ASP B 1 103 ? 20.328 -10.797 -3.273 1 80.88 103 ASP B CA 1
ATOM 3804 C C . ASP B 1 103 ? 19.859 -11.297 -1.906 1 80.88 103 ASP B C 1
ATOM 3806 O O . ASP B 1 103 ? 19.172 -12.312 -1.81 1 80.88 103 ASP B O 1
ATOM 3810 N N . ASN B 1 104 ? 20.312 -10.578 -0.955 1 83.44 104 ASN B N 1
ATOM 3811 C CA . ASN B 1 104 ? 19.875 -10.891 0.404 1 83.44 104 ASN B CA 1
ATOM 3812 C C . ASN B 1 104 ? 18.609 -10.133 0.781 1 83.44 104 ASN B C 1
ATOM 3814 O O . ASN B 1 104 ? 18.672 -8.969 1.167 1 83.44 104 ASN B O 1
ATOM 3818 N N . VAL B 1 105 ? 17.547 -10.797 0.621 1 88.38 105 VAL B N 1
ATOM 3819 C CA . VAL B 1 105 ? 16.234 -10.211 0.908 1 88.38 105 VAL B CA 1
ATOM 3820 C C . VAL B 1 105 ? 15.508 -11.055 1.952 1 88.38 105 VAL B C 1
ATOM 3822 O O . VAL B 1 105 ? 15.602 -12.289 1.939 1 88.38 105 VAL B O 1
ATOM 3825 N N . HIS B 1 106 ? 14.797 -10.352 2.863 1 89.94 106 HIS B N 1
ATOM 3826 C CA . HIS B 1 106 ? 14.117 -11.039 3.955 1 89.94 106 HIS B CA 1
ATOM 3827 C C . HIS B 1 106 ? 12.609 -10.82 3.891 1 89.94 106 HIS B C 1
ATOM 3829 O O . HIS B 1 106 ? 12.148 -9.781 3.424 1 89.94 106 HIS B O 1
ATOM 3835 N N . TYR B 1 107 ? 11.984 -11.875 4.391 1 94 107 TYR B N 1
ATOM 3836 C CA . TYR B 1 107 ? 10.531 -11.766 4.441 1 94 107 TYR B CA 1
ATOM 3837 C C . TYR B 1 107 ? 10.094 -10.672 5.406 1 94 107 TYR B C 1
ATOM 3839 O O . TYR B 1 107 ? 10.688 -10.5 6.477 1 94 107 TYR B O 1
ATOM 3847 N N . ILE B 1 108 ? 9.023 -9.93 5.027 1 93.94 108 ILE B N 1
ATOM 3848 C CA . ILE B 1 108 ? 8.5 -8.859 5.871 1 93.94 108 ILE B CA 1
ATOM 3849 C C . ILE B 1 108 ? 7.062 -9.18 6.277 1 93.94 108 ILE B C 1
ATOM 3851 O O . ILE B 1 108 ? 6.809 -9.594 7.41 1 93.94 108 ILE B O 1
ATOM 3855 N N . ALA B 1 109 ? 6.129 -9.086 5.32 1 94.06 109 ALA B N 1
ATOM 3856 C CA . ALA B 1 109 ? 4.746 -9.438 5.625 1 94.06 109 ALA B CA 1
ATOM 3857 C C . ALA B 1 109 ? 4.602 -10.938 5.867 1 94.06 109 ALA B C 1
ATOM 3859 O O . ALA B 1 109 ? 3.742 -11.367 6.641 1 94.06 109 ALA B O 1
ATOM 3860 N N . CYS B 1 110 ? 5.441 -11.742 5.223 1 95.44 110 CYS B N 1
ATOM 3861 C CA . CYS B 1 110 ? 5.391 -13.195 5.328 1 95.44 110 CYS B CA 1
ATOM 3862 C C . CYS B 1 110 ? 6.367 -13.703 6.387 1 95.44 110 CYS B C 1
ATOM 3864 O O . CYS B 1 110 ? 6.625 -14.898 6.477 1 95.44 110 CYS B O 1
ATOM 3866 N N . HIS B 1 111 ? 6.883 -12.75 7.164 1 93.62 111 HIS B N 1
ATOM 3867 C CA . HIS B 1 111 ? 7.762 -13.172 8.25 1 93.62 111 HIS B CA 1
ATOM 3868 C C . HIS B 1 111 ? 7.004 -13.992 9.281 1 93.62 111 HIS B C 1
ATOM 3870 O O . HIS B 1 111 ? 5.98 -13.555 9.805 1 93.62 111 HIS B O 1
ATOM 3876 N N . GLY B 1 112 ? 7.523 -15.188 9.57 1 92.44 112 GLY B N 1
ATOM 3877 C CA . GLY B 1 112 ? 6.867 -16.078 10.523 1 92.44 112 GLY B CA 1
ATOM 3878 C C . GLY B 1 112 ? 7.27 -15.805 11.961 1 92.44 112 GLY B C 1
ATOM 3879 O O . GLY B 1 112 ? 8.359 -15.289 12.219 1 92.44 112 GLY B O 1
ATOM 3880 N N . SER B 1 113 ? 6.352 -16.141 12.867 1 91.81 113 SER B N 1
ATOM 3881 C CA . SER B 1 113 ? 6.676 -16.047 14.289 1 91.81 113 SER B CA 1
ATOM 3882 C C . SER B 1 113 ? 7.809 -16.984 14.664 1 91.81 113 SER B C 1
ATOM 3884 O O . SER B 1 113 ? 8.477 -16.797 15.68 1 91.81 113 SER B O 1
ATOM 3886 N N . LYS B 1 114 ? 7.93 -17.969 13.891 1 92 114 LYS B N 1
ATOM 3887 C CA . LYS B 1 114 ? 9.047 -18.906 13.938 1 92 114 LYS B CA 1
ATOM 3888 C C . LYS B 1 114 ? 9.672 -19.078 12.555 1 92 114 LYS B C 1
ATOM 3890 O O . LYS B 1 114 ? 9.023 -18.859 11.539 1 92 114 LYS B O 1
ATOM 3895 N N . PRO B 1 115 ? 10.945 -19.438 12.445 1 88.81 115 PRO B N 1
ATOM 3896 C CA . PRO B 1 115 ? 11.664 -19.484 11.172 1 88.81 115 PRO B CA 1
ATOM 3897 C C . PRO B 1 115 ? 11.016 -20.422 10.156 1 88.81 115 PRO B C 1
ATOM 3899 O O . PRO B 1 115 ? 11.148 -20.219 8.945 1 88.81 115 PRO B O 1
ATOM 3902 N N . HIS B 1 116 ? 10.312 -21.438 10.633 1 90.06 116 HIS B N 1
ATOM 3903 C CA . HIS B 1 116 ? 9.812 -22.438 9.688 1 90.06 116 HIS B CA 1
ATOM 3904 C C . HIS B 1 116 ? 8.367 -22.156 9.312 1 90.06 116 HIS B C 1
ATOM 3906 O O . HIS B 1 116 ? 7.762 -22.891 8.531 1 90.06 116 HIS B O 1
ATOM 3912 N N . LEU B 1 117 ? 7.875 -21.078 9.812 1 92.62 117 LEU B N 1
ATOM 3913 C CA . LEU B 1 117 ? 6.477 -20.75 9.547 1 92.62 117 LEU B CA 1
ATOM 3914 C C . LEU B 1 117 ? 6.363 -19.625 8.531 1 92.62 117 LEU B C 1
ATOM 3916 O O . LEU B 1 117 ? 7.199 -18.719 8.508 1 92.62 117 LEU B O 1
ATOM 3920 N N . ARG B 1 118 ? 5.16 -19.641 7.637 1 93.62 118 ARG B N 1
ATOM 3921 C CA . ARG B 1 118 ? 4.82 -18.641 6.629 1 93.62 118 ARG B CA 1
ATOM 3922 C C . ARG B 1 118 ? 5.934 -18.516 5.59 1 93.62 118 ARG B C 1
ATOM 3924 O O . ARG B 1 118 ? 6.211 -19.453 4.852 1 93.62 118 ARG B O 1
ATOM 3931 N N . GLY B 1 119 ? 6.672 -17.609 5.574 1 94.69 119 GLY B N 1
ATOM 3932 C CA . GLY B 1 119 ? 7.836 -17.438 4.719 1 94.69 119 GLY B CA 1
ATOM 3933 C C . GLY B 1 119 ? 7.566 -17.766 3.266 1 94.69 119 GLY B C 1
ATOM 3934 O O . GLY B 1 119 ? 6.754 -17.109 2.611 1 94.69 119 GLY B O 1
ATOM 3935 N N . TYR B 1 120 ? 8.195 -18.875 2.812 1 96 120 TYR B N 1
ATOM 3936 C CA . TYR B 1 120 ? 8.305 -19.219 1.401 1 96 120 TYR B CA 1
ATOM 3937 C C . TYR B 1 120 ? 6.934 -19.453 0.783 1 96 120 TYR B C 1
ATOM 3939 O O . TYR B 1 120 ? 6.559 -18.781 -0.181 1 96 120 TYR B O 1
ATOM 3947 N N . PRO B 1 121 ? 6.055 -20.312 1.326 1 96.62 121 PRO B N 1
ATOM 3948 C CA . PRO B 1 121 ? 4.75 -20.531 0.697 1 96.62 121 PRO B CA 1
ATOM 3949 C C . PRO B 1 121 ? 3.869 -19.281 0.718 1 96.62 121 PRO B C 1
ATOM 3951 O O . PRO B 1 121 ? 3.113 -19.047 -0.226 1 96.62 121 PRO B O 1
ATOM 3954 N N . CYS B 1 122 ? 3.992 -18.5 1.771 1 96.75 122 CYS B N 1
ATOM 3955 C CA . CYS B 1 122 ? 3.256 -17.25 1.877 1 96.75 122 CYS B CA 1
ATOM 3956 C C . CYS B 1 122 ? 3.619 -16.312 0.736 1 96.75 122 CYS B C 1
ATOM 3958 O O . CYS B 1 122 ? 2.738 -15.789 0.05 1 96.75 122 CYS B O 1
ATOM 3960 N N . GLY B 1 123 ? 4.879 -16.109 0.527 1 97.75 123 GLY B N 1
ATOM 3961 C CA . GLY B 1 123 ? 5.352 -15.242 -0.541 1 97.75 123 GLY B CA 1
ATOM 3962 C C . GLY B 1 123 ? 4.996 -15.75 -1.925 1 97.75 123 GLY B C 1
ATOM 3963 O O . GLY B 1 123 ? 4.766 -14.961 -2.842 1 97.75 123 GLY B O 1
ATOM 3964 N N . LEU B 1 124 ? 4.906 -17.031 -2.105 1 98 124 LEU B N 1
ATOM 3965 C CA . LEU B 1 124 ? 4.52 -17.625 -3.383 1 98 124 LEU B CA 1
ATOM 3966 C C . LEU B 1 124 ? 3.076 -17.266 -3.729 1 98 124 LEU B C 1
ATOM 3968 O O . LEU B 1 124 ? 2.785 -16.859 -4.859 1 98 124 LEU B O 1
ATOM 3972 N N . TRP B 1 125 ? 2.193 -17.406 -2.74 1 98.44 125 TRP B N 1
ATOM 3973 C CA . TRP B 1 125 ? 0.796 -17.062 -2.969 1 98.44 125 TRP B CA 1
ATOM 3974 C C . TRP B 1 125 ? 0.66 -15.586 -3.34 1 98.44 125 TRP B C 1
ATOM 3976 O O . TRP B 1 125 ? -0.083 -15.242 -4.262 1 98.44 125 TRP B O 1
ATOM 3986 N N . ILE B 1 126 ? 1.421 -14.727 -2.617 1 98.44 126 ILE B N 1
ATOM 3987 C CA . ILE B 1 126 ? 1.39 -13.305 -2.924 1 98.44 126 ILE B CA 1
ATOM 3988 C C . ILE B 1 126 ? 1.829 -13.078 -4.371 1 98.44 126 ILE B C 1
ATOM 3990 O O . ILE B 1 126 ? 1.204 -12.312 -5.102 1 98.44 126 ILE B O 1
ATOM 3994 N N . MET B 1 127 ? 2.848 -13.742 -4.77 1 98.44 127 MET B N 1
ATOM 3995 C CA . MET B 1 127 ? 3.361 -13.625 -6.129 1 98.44 127 MET B CA 1
ATOM 3996 C C . MET B 1 127 ? 2.301 -14.039 -7.148 1 98.44 127 MET B C 1
ATOM 3998 O O . MET B 1 127 ? 2.094 -13.344 -8.148 1 98.44 127 MET B O 1
ATOM 4002 N N . PHE B 1 128 ? 1.617 -15.156 -6.895 1 98.81 128 PHE B N 1
ATOM 4003 C CA . PHE B 1 128 ? 0.588 -15.641 -7.805 1 98.81 128 PHE B CA 1
ATOM 4004 C C . PHE B 1 128 ? -0.542 -14.633 -7.938 1 98.81 128 PHE B C 1
ATOM 4006 O O . PHE B 1 128 ? -0.985 -14.328 -9.047 1 98.81 128 PHE B O 1
ATOM 4013 N N . HIS B 1 129 ? -0.954 -14.117 -6.812 1 98.75 129 HIS B N 1
ATOM 4014 C CA . HIS B 1 129 ? -2.014 -13.117 -6.824 1 98.75 129 HIS B CA 1
ATOM 4015 C C . HIS B 1 129 ? -1.586 -11.867 -7.594 1 98.75 129 HIS B C 1
ATOM 4017 O O . HIS B 1 129 ? -2.35 -11.336 -8.398 1 98.75 129 HIS B O 1
ATOM 4023 N N . ALA B 1 130 ? -0.414 -11.43 -7.324 1 98.44 130 ALA B N 1
ATOM 4024 C CA . ALA B 1 130 ? 0.111 -10.242 -7.988 1 98.44 130 ALA B CA 1
ATOM 4025 C C . ALA B 1 130 ? 0.127 -10.422 -9.508 1 98.44 130 ALA B C 1
ATOM 4027 O O . ALA B 1 130 ? -0.212 -9.5 -10.25 1 98.44 130 ALA B O 1
ATOM 4028 N N . MET B 1 131 ? 0.489 -11.562 -9.969 1 98.19 131 MET B N 1
ATOM 4029 C CA . MET B 1 131 ? 0.554 -11.836 -11.398 1 98.19 131 MET B CA 1
ATOM 4030 C C . MET B 1 131 ? -0.836 -11.797 -12.023 1 98.19 131 MET B C 1
ATOM 4032 O O . MET B 1 131 ? -1.026 -11.203 -13.086 1 98.19 131 MET B O 1
ATOM 4036 N N . THR B 1 132 ? -1.81 -12.453 -11.383 1 98.19 132 THR B N 1
ATOM 4037 C CA . THR B 1 132 ? -3.154 -12.461 -11.945 1 98.19 132 THR B CA 1
ATOM 4038 C C . THR B 1 132 ? -3.732 -11.055 -11.992 1 98.19 132 THR B C 1
ATOM 4040 O O . THR B 1 132 ? -4.375 -10.664 -12.969 1 98.19 132 THR B O 1
ATOM 4043 N N . VAL B 1 133 ? -3.486 -10.312 -10.977 1 97.44 133 VAL B N 1
ATOM 4044 C CA . VAL B 1 133 ? -3.992 -8.945 -10.898 1 97.44 133 VAL B CA 1
ATOM 4045 C C . VAL B 1 133 ? -3.309 -8.078 -11.961 1 97.44 133 VAL B C 1
ATOM 4047 O O . VAL B 1 133 ? -3.963 -7.285 -12.641 1 97.44 133 VAL B O 1
ATOM 4050 N N . ASN B 1 134 ? -2.043 -8.219 -12.086 1 96 134 ASN B N 1
ATOM 4051 C CA . ASN B 1 134 ? -1.343 -7.445 -13.102 1 96 134 ASN B CA 1
ATOM 4052 C C . ASN B 1 134 ? -1.836 -7.793 -14.508 1 96 134 ASN B C 1
ATOM 4054 O O . ASN B 1 134 ? -1.977 -6.914 -15.359 1 96 134 ASN B O 1
ATOM 4058 N N . ARG B 1 135 ? -2.074 -9.039 -14.742 1 95.06 135 ARG B N 1
ATOM 4059 C CA . ARG B 1 135 ? -2.648 -9.43 -16.016 1 95.06 135 ARG B CA 1
ATOM 4060 C C . ARG B 1 135 ? -3.988 -8.75 -16.25 1 95.06 135 ARG B C 1
ATOM 4062 O O . ARG B 1 135 ? -4.254 -8.25 -17.359 1 95.06 135 ARG B O 1
ATOM 4069 N N . TYR B 1 136 ? -4.809 -8.797 -15.289 1 94.06 136 TYR B N 1
ATOM 4070 C CA . TYR B 1 136 ? -6.109 -8.148 -15.375 1 94.06 136 TYR B CA 1
ATOM 4071 C C . TYR B 1 136 ? -5.957 -6.668 -15.711 1 94.06 136 TYR B C 1
ATOM 4073 O O . TYR B 1 136 ? -6.633 -6.16 -16.609 1 94.06 136 TYR B O 1
ATOM 4081 N N . ILE B 1 137 ? -5.074 -6.004 -15.023 1 90.69 137 ILE B N 1
ATOM 4082 C CA . ILE B 1 137 ? -4.84 -4.574 -15.219 1 90.69 137 ILE B CA 1
ATOM 4083 C C . ILE B 1 137 ? -4.332 -4.328 -16.641 1 90.69 137 ILE B C 1
ATOM 4085 O O . ILE B 1 137 ? -4.766 -3.383 -17.312 1 90.69 137 ILE B O 1
ATOM 4089 N N . GLN B 1 138 ? -3.455 -5.109 -17.109 1 85.44 138 GLN B N 1
ATOM 4090 C CA . GLN B 1 138 ? -2.898 -4.973 -18.438 1 85.44 138 GLN B CA 1
ATOM 4091 C C . GLN B 1 138 ? -3.982 -5.121 -19.516 1 85.44 138 GLN B C 1
ATOM 4093 O O . GLN B 1 138 ? -3.908 -4.496 -20.562 1 85.44 138 GLN B O 1
ATOM 4098 N N . GLY B 1 139 ? -4.883 -5.965 -19.266 1 79.19 139 GLY B N 1
ATOM 4099 C CA . GLY B 1 139 ? -5.969 -6.188 -20.203 1 79.19 139 GLY B CA 1
ATOM 4100 C C . GLY B 1 139 ? -6.988 -5.066 -20.203 1 79.19 139 GLY B C 1
ATOM 4101 O O . GLY B 1 139 ? -7.719 -4.891 -21.188 1 79.19 139 GLY B O 1
ATOM 4102 N N . GLU B 1 140 ? -7.148 -4.34 -19.094 1 66.31 140 GLU B N 1
ATOM 4103 C CA . GLU B 1 140 ? -8.133 -3.273 -18.953 1 66.31 140 GLU B CA 1
ATOM 4104 C C . GLU B 1 140 ? -7.586 -1.941 -19.453 1 66.31 140 GLU B C 1
ATOM 4106 O O . GLU B 1 140 ? -8.336 -0.987 -19.656 1 66.31 140 GLU B O 1
ATOM 4111 N N . LYS B 1 141 ? -6.375 -1.808 -19.656 1 56.69 141 LYS B N 1
ATOM 4112 C CA . LYS B 1 141 ? -5.824 -0.544 -20.141 1 56.69 141 LYS B CA 1
ATOM 4113 C C . LYS B 1 141 ? -6.312 -0.237 -21.547 1 56.69 141 LYS B C 1
ATOM 4115 O O . LYS B 1 141 ? -6.262 -1.096 -22.438 1 56.69 141 LYS B O 1
ATOM 4120 N N . PRO B 1 142 ? -7.277 0.885 -21.672 1 46.72 142 PRO B N 1
ATOM 4121 C CA . PRO B 1 142 ? -7.895 1.253 -22.938 1 46.72 142 PRO B CA 1
ATOM 4122 C C . PRO B 1 142 ? -6.914 1.213 -24.109 1 46.72 142 PRO B C 1
ATOM 4124 O O . PRO B 1 142 ? -7.32 1.053 -25.266 1 46.72 142 PRO B O 1
ATOM 4127 N N . GLY B 1 143 ? -5.777 1.796 -23.875 1 41.62 143 GLY B N 1
ATOM 4128 C CA . GLY B 1 143 ? -5.016 2.021 -25.094 1 41.62 143 GLY B CA 1
ATOM 4129 C C . GLY B 1 143 ? -4.98 0.809 -26 1 41.62 143 GLY B C 1
ATOM 4130 O O . GLY B 1 143 ? -4.32 0.829 -27.047 1 41.62 143 GLY B O 1
ATOM 4131 N N . ARG B 1 144 ? -4.855 -0.321 -25.344 1 41.72 144 ARG B N 1
ATOM 4132 C CA . ARG B 1 144 ? -4.961 -1.419 -26.297 1 41.72 144 ARG B CA 1
ATOM 4133 C C . ARG B 1 144 ? -6.375 -1.523 -26.859 1 41.72 144 ARG B C 1
ATOM 4135 O O . ARG B 1 144 ? -7.336 -1.676 -26.109 1 41.72 144 ARG B O 1
ATOM 4142 N N . SER B 1 145 ? -6.625 -0.918 -27.766 1 38.72 145 SER B N 1
ATOM 4143 C CA . SER B 1 145 ? -7.855 -0.609 -28.484 1 38.72 145 SER B CA 1
ATOM 4144 C C . SER B 1 145 ? -8.859 -1.751 -28.375 1 38.72 145 SER B C 1
ATOM 4146 O O . SER B 1 145 ? -8.586 -2.871 -28.812 1 38.72 145 SER B O 1
ATOM 4148 N N . SER B 1 146 ? -9.711 -1.644 -27.359 1 44.09 146 SER B N 1
ATOM 4149 C CA . SER B 1 146 ? -10.906 -2.48 -27.391 1 44.09 146 SER B CA 1
ATOM 4150 C C . SER B 1 146 ? -11.273 -2.889 -28.812 1 44.09 146 SER B C 1
ATOM 4152 O O . SER B 1 146 ? -11.695 -4.023 -29.047 1 44.09 146 SER B O 1
ATOM 4154 N N . SER B 1 147 ? -11.047 -1.904 -29.547 1 43.34 147 SER B N 1
ATOM 4155 C CA . SER B 1 147 ? -11.406 -2.176 -30.922 1 43.34 147 SER B CA 1
ATOM 4156 C C . SER B 1 147 ? -10.484 -3.221 -31.547 1 43.34 147 SER B C 1
ATOM 4158 O O . SER B 1 147 ? -10.945 -4.129 -32.25 1 43.34 147 SER B O 1
ATOM 4160 N N . ILE B 1 148 ? -9.234 -3 -31.234 1 46.59 148 ILE B N 1
ATOM 4161 C CA . ILE B 1 148 ? -8.328 -3.965 -31.844 1 46.59 148 ILE B CA 1
ATOM 4162 C C . ILE B 1 148 ? -8.492 -5.328 -31.188 1 46.59 148 ILE B C 1
ATOM 4164 O O . ILE B 1 148 ? -8.461 -6.363 -31.859 1 46.59 148 ILE B O 1
ATOM 4168 N N . LYS B 1 149 ? -8.719 -5.297 -29.906 1 52.19 149 LYS B N 1
ATOM 4169 C CA . LYS B 1 149 ? -9.008 -6.555 -29.219 1 52.19 149 LYS B CA 1
ATOM 4170 C C . LYS B 1 149 ? -10.289 -7.188 -29.75 1 52.19 149 LYS B C 1
ATOM 4172 O O . LYS B 1 149 ? -10.352 -8.406 -29.953 1 52.19 149 LYS B O 1
ATOM 4177 N N . TRP B 1 150 ? -11.102 -6.199 -29.906 1 50.5 150 TRP B N 1
ATOM 4178 C CA . TRP B 1 150 ? -12.352 -6.676 -30.484 1 50.5 150 TRP B CA 1
ATOM 4179 C C . TRP B 1 150 ? -12.109 -7.281 -31.875 1 50.5 150 TRP B C 1
ATOM 4181 O O . TRP B 1 150 ? -12.625 -8.359 -32.188 1 50.5 150 TRP B O 1
ATOM 4191 N N . TYR B 1 151 ? -11.281 -6.652 -32.562 1 49.34 151 TYR B N 1
ATOM 4192 C CA . TYR B 1 151 ? -10.977 -7.133 -33.906 1 49.34 151 TYR B CA 1
ATOM 4193 C C . TYR B 1 151 ? -10.156 -8.414 -33.844 1 49.34 151 TYR B C 1
ATOM 4195 O O . TYR B 1 151 ? -10.406 -9.352 -34.625 1 49.34 151 TYR B O 1
ATOM 4203 N N . ILE B 1 152 ? -9.242 -8.445 -33 1 49.66 152 ILE B N 1
ATOM 4204 C CA . ILE B 1 152 ? -8.422 -9.648 -32.906 1 49.66 152 ILE B CA 1
ATOM 4205 C C . ILE B 1 152 ? -9.273 -10.805 -32.375 1 49.66 152 ILE B C 1
ATOM 4207 O O . ILE B 1 152 ? -9.172 -11.93 -32.875 1 49.66 152 ILE B O 1
ATOM 4211 N N . TYR B 1 153 ? -10.086 -10.422 -31.391 1 53.16 153 TYR B N 1
ATOM 4212 C CA . TYR B 1 153 ? -11 -11.453 -30.906 1 53.16 153 TYR B CA 1
ATOM 4213 C C . TYR B 1 153 ? -11.93 -11.922 -32.031 1 53.16 153 TYR B C 1
ATOM 4215 O O . TYR B 1 153 ? -12.273 -13.102 -32.094 1 53.16 153 TYR B O 1
ATOM 4223 N N . LEU B 1 154 ? -12.297 -10.922 -32.781 1 55.19 154 LEU B N 1
ATOM 4224 C CA . LEU B 1 154 ? -13.18 -11.234 -33.906 1 55.19 154 LEU B CA 1
ATOM 4225 C C . LEU B 1 154 ? -12.453 -12.086 -34.938 1 55.19 154 LEU B C 1
ATOM 4227 O O . LEU B 1 154 ? -13.039 -13.016 -35.5 1 55.19 154 LEU B O 1
ATOM 4231 N N . LEU B 1 155 ? -11.266 -11.742 -35.188 1 54.16 155 LEU B N 1
ATOM 4232 C CA . LEU B 1 155 ? -10.516 -12.414 -36.25 1 54.16 155 LEU B CA 1
ATOM 4233 C C . LEU B 1 155 ? -9.883 -13.703 -35.75 1 54.16 155 LEU B C 1
ATOM 4235 O O . LEU B 1 155 ? -9.742 -14.672 -36.5 1 54.16 155 LEU B O 1
ATOM 4239 N N . PHE B 1 156 ? -9.43 -13.594 -34.625 1 47.56 156 PHE B N 1
ATOM 4240 C CA . PHE B 1 156 ? -8.766 -14.766 -34.062 1 47.56 156 PHE B CA 1
ATOM 4241 C C . PHE B 1 156 ? -9.406 -15.164 -32.75 1 47.56 156 PHE B C 1
ATOM 4243 O O . PHE B 1 156 ? -8.789 -15.016 -31.688 1 47.56 156 PHE B O 1
ATOM 4250 N N . PRO B 1 157 ? -10.625 -15.57 -32.969 1 45.91 157 PRO B N 1
ATOM 4251 C CA . PRO B 1 157 ? -11.391 -15.883 -31.781 1 45.91 157 PRO B CA 1
ATOM 4252 C C . PRO B 1 157 ? -10.68 -16.875 -30.859 1 45.91 157 PRO B C 1
ATOM 4254 O O . PRO B 1 157 ? -10.984 -16.953 -29.672 1 45.91 157 PRO B O 1
ATOM 4257 N N . PHE B 1 158 ? -9.898 -17.547 -31.609 1 43.25 158 PHE B N 1
ATOM 4258 C CA . PHE B 1 158 ? -9.211 -18.578 -30.844 1 43.25 158 PHE B CA 1
ATOM 4259 C C . PHE B 1 158 ? -8.109 -17.969 -29.984 1 43.25 158 PHE B C 1
ATOM 4261 O O . PHE B 1 158 ? -7.578 -18.625 -29.094 1 43.25 158 PHE B O 1
ATOM 4268 N N . ILE B 1 159 ? -7.602 -16.984 -30.516 1 45.16 159 ILE B N 1
ATOM 4269 C CA . ILE B 1 159 ? -6.652 -16.297 -29.656 1 45.16 159 ILE B CA 1
ATOM 4270 C C . ILE B 1 159 ? -7.375 -15.734 -28.438 1 45.16 159 ILE B C 1
ATOM 4272 O O . ILE B 1 159 ? -7.848 -14.594 -28.453 1 45.16 159 ILE B O 1
ATOM 4276 N N . ALA B 1 160 ? -8.5 -16.234 -28.297 1 44.12 160 ALA B N 1
ATOM 4277 C CA . ALA B 1 160 ? -9.375 -15.875 -27.188 1 44.12 160 ALA B CA 1
ATOM 4278 C C . ALA B 1 160 ? -8.578 -15.656 -25.906 1 44.12 160 ALA B C 1
ATOM 4280 O O . ALA B 1 160 ? -7.691 -16.453 -25.578 1 44.12 160 ALA B O 1
ATOM 4281 N N . ASP B 1 161 ? -8.43 -14.555 -25.5 1 50.09 161 ASP B N 1
ATOM 4282 C CA . ASP B 1 161 ? -8.141 -14.148 -24.125 1 50.09 161 ASP B CA 1
ATOM 4283 C C . ASP B 1 161 ? -8.672 -15.172 -23.125 1 50.09 161 ASP B C 1
ATOM 4285 O O . ASP B 1 161 ? -8.695 -14.906 -21.922 1 50.09 161 ASP B O 1
ATOM 4289 N N . GLY B 1 162 ? -9.422 -16.172 -23.734 1 53.81 162 GLY B N 1
ATOM 4290 C CA . GLY B 1 162 ? -10.172 -17.141 -22.953 1 53.81 162 GLY B CA 1
ATOM 4291 C C . GLY B 1 162 ? -9.281 -18.078 -22.172 1 53.81 162 GLY B C 1
ATOM 4292 O O . GLY B 1 162 ? -9.781 -18.969 -21.469 1 53.81 162 GLY B O 1
ATOM 4293 N N . THR B 1 163 ? -7.914 -17.828 -22.312 1 71.5 163 THR B N 1
ATOM 4294 C CA . THR B 1 163 ? -7.027 -18.781 -21.625 1 71.5 163 THR B CA 1
ATOM 4295 C C . THR B 1 163 ? -6.598 -18.234 -20.266 1 71.5 163 THR B C 1
ATOM 4297 O O . THR B 1 163 ? -6.578 -17.016 -20.062 1 71.5 163 THR B O 1
ATOM 4300 N N . ALA B 1 164 ? -6.816 -19.016 -19.25 1 88.31 164 ALA B N 1
ATOM 4301 C CA . ALA B 1 164 ? -6.277 -18.797 -17.906 1 88.31 164 ALA B CA 1
ATOM 4302 C C . ALA B 1 164 ? -4.824 -19.266 -17.812 1 88.31 164 ALA B C 1
ATOM 4304 O O . ALA B 1 164 ? -4.52 -20.25 -17.141 1 88.31 164 ALA B O 1
ATOM 4305 N N . PRO B 1 165 ? -3.914 -18.344 -18.594 1 94.19 165 PRO B N 1
ATOM 4306 C CA . PRO B 1 165 ? -2.537 -18.828 -18.719 1 94.19 165 PRO B CA 1
ATOM 4307 C C . PRO B 1 165 ? -1.841 -18.969 -17.359 1 94.19 165 PRO B C 1
ATOM 4309 O O . PRO B 1 165 ? -1.011 -19.859 -17.188 1 94.19 165 PRO B O 1
ATOM 4312 N N . ILE B 1 166 ? -2.16 -18.109 -16.453 1 97.75 166 ILE B N 1
ATOM 4313 C CA . ILE B 1 166 ? -1.503 -18.172 -15.148 1 97.75 166 ILE B CA 1
ATOM 4314 C C . ILE B 1 166 ? -2.008 -19.391 -14.375 1 97.75 166 ILE B C 1
ATOM 4316 O O . ILE B 1 166 ? -1.215 -20.156 -13.82 1 97.75 166 ILE B O 1
ATOM 4320 N N . ALA B 1 167 ? -3.307 -19.625 -14.414 1 97.81 167 ALA B N 1
ATOM 4321 C CA . ALA B 1 167 ? -3.883 -20.781 -13.742 1 97.81 167 ALA B CA 1
ATOM 4322 C C . ALA B 1 167 ? -3.303 -22.078 -14.297 1 97.81 167 ALA B C 1
ATOM 4324 O O . ALA B 1 167 ? -2.938 -22.984 -13.539 1 97.81 167 ALA B O 1
ATOM 4325 N N . HIS B 1 168 ? -3.213 -22.109 -15.586 1 96.75 168 HIS B N 1
ATOM 4326 C CA . HIS B 1 168 ? -2.682 -23.312 -16.219 1 96.75 168 HIS B CA 1
ATOM 4327 C C . HIS B 1 168 ? -1.209 -23.516 -15.875 1 96.75 168 HIS B C 1
ATOM 4329 O O . HIS B 1 168 ? -0.786 -24.625 -15.562 1 96.75 168 HIS B O 1
ATOM 4335 N N . ALA B 1 169 ? -0.448 -22.438 -15.914 1 97.75 169 ALA B N 1
ATOM 4336 C CA . ALA B 1 169 ? 0.969 -22.516 -15.57 1 97.75 169 ALA B CA 1
ATOM 4337 C C . ALA B 1 169 ? 1.157 -23 -14.133 1 97.75 169 ALA B C 1
ATOM 4339 O O . ALA B 1 169 ? 2.031 -23.812 -13.852 1 97.75 169 ALA B O 1
ATOM 4340 N N . LEU B 1 170 ? 0.355 -22.5 -13.234 1 98.38 170 LEU B N 1
ATOM 4341 C CA . LEU B 1 170 ? 0.453 -22.891 -11.836 1 98.38 170 LEU B CA 1
ATOM 4342 C C . LEU B 1 170 ? 0.084 -24.359 -11.648 1 98.38 170 LEU B C 1
ATOM 4344 O O . LEU B 1 170 ? 0.75 -25.078 -10.906 1 98.38 170 LEU B O 1
ATOM 4348 N N . ASN B 1 171 ? -0.966 -24.781 -12.32 1 97.19 171 ASN B N 1
ATOM 4349 C CA . ASN B 1 171 ? -1.413 -26.156 -12.227 1 97.19 171 ASN B CA 1
ATOM 4350 C C . ASN B 1 171 ? -0.324 -27.125 -12.68 1 97.19 171 ASN B C 1
ATOM 4352 O O . ASN B 1 171 ? -0.203 -28.234 -12.133 1 97.19 171 ASN B O 1
ATOM 4356 N N . ARG B 1 172 ? 0.47 -26.75 -13.641 1 96.75 172 ARG B N 1
ATOM 4357 C CA . ARG B 1 172 ? 1.512 -27.625 -14.164 1 96.75 172 ARG B CA 1
ATOM 4358 C C . ARG B 1 172 ? 2.787 -27.531 -13.336 1 96.75 172 ARG B C 1
ATOM 4360 O O . ARG B 1 172 ? 3.438 -28.531 -13.055 1 96.75 172 ARG B O 1
ATOM 4367 N N . PHE B 1 173 ? 3.1 -26.391 -12.914 1 98.12 173 PHE B N 1
ATOM 4368 C CA . PHE B 1 173 ? 4.402 -26.109 -12.328 1 98.12 173 PHE B CA 1
ATOM 4369 C C . PHE B 1 173 ? 4.422 -26.5 -10.852 1 98.12 173 PHE B C 1
ATOM 4371 O O . PHE B 1 173 ? 5.309 -27.234 -10.406 1 98.12 173 PHE B O 1
ATOM 4378 N N . VAL B 1 174 ? 3.49 -26.047 -10.055 1 98.31 174 VAL B N 1
ATOM 4379 C CA . VAL B 1 174 ? 3.52 -26.156 -8.602 1 98.31 174 VAL B CA 1
ATOM 4380 C C . VAL B 1 174 ? 3.545 -27.625 -8.195 1 98.31 174 VAL B C 1
ATOM 4382 O O . VAL B 1 174 ? 4.406 -28.047 -7.418 1 98.31 174 VAL B O 1
ATOM 4385 N N . PRO B 1 175 ? 2.717 -28.5 -8.781 1 97.81 175 PRO B N 1
ATOM 4386 C CA . PRO B 1 175 ? 2.736 -29.906 -8.367 1 97.81 175 PRO B CA 1
ATOM 4387 C C . PRO B 1 175 ? 4.066 -30.594 -8.664 1 97.81 175 PRO B C 1
ATOM 4389 O O . PRO B 1 175 ? 4.449 -31.531 -7.973 1 97.81 175 PRO B O 1
ATOM 4392 N N . ARG B 1 176 ? 4.762 -30.078 -9.625 1 96.94 176 ARG B N 1
ATOM 4393 C CA . ARG B 1 176 ? 5.969 -30.75 -10.094 1 96.94 176 ARG B CA 1
ATOM 4394 C C . ARG B 1 176 ? 7.199 -30.266 -9.336 1 96.94 176 ARG B C 1
ATOM 4396 O O . ARG B 1 176 ? 8.156 -31.016 -9.141 1 96.94 176 ARG B O 1
ATOM 4403 N N . PHE B 1 177 ? 7.16 -29.016 -8.891 1 97.56 177 PHE B N 1
ATOM 4404 C CA . PHE B 1 177 ? 8.43 -28.438 -8.453 1 97.56 177 PHE B CA 1
ATOM 4405 C C . PHE B 1 177 ? 8.352 -28.016 -6.984 1 97.56 177 PHE B C 1
ATOM 4407 O O . PHE B 1 177 ? 9.383 -27.844 -6.332 1 97.56 177 PHE B O 1
ATOM 4414 N N . PHE B 1 178 ? 7.137 -27.781 -6.461 1 97.06 178 PHE B N 1
ATOM 4415 C CA . PHE B 1 178 ? 7.027 -27.359 -5.066 1 97.06 178 PHE B CA 1
ATOM 4416 C C . PHE B 1 178 ? 7.605 -28.422 -4.137 1 97.06 178 PHE B C 1
ATOM 4418 O O . PHE B 1 178 ? 7.32 -29.609 -4.293 1 97.06 178 PHE B O 1
ATOM 4425 N N . SER B 1 179 ? 8.32 -28.078 -3.172 1 94.44 179 SER B N 1
ATOM 4426 C CA . SER B 1 179 ? 9.086 -28.984 -2.336 1 94.44 179 SER B CA 1
ATOM 4427 C C . SER B 1 179 ? 8.18 -29.797 -1.414 1 94.44 179 SER B C 1
ATOM 4429 O O . SER B 1 179 ? 8.516 -30.906 -1.017 1 94.44 179 SER B O 1
ATOM 4431 N N . CYS B 1 180 ? 7.051 -29.266 -1.072 1 93.62 180 CYS B N 1
ATOM 4432 C CA . CYS B 1 180 ? 6.109 -29.984 -0.216 1 93.62 180 CYS B CA 1
ATOM 4433 C C . CYS B 1 180 ? 5.242 -30.938 -1.032 1 93.62 180 CYS B C 1
ATOM 4435 O O . CYS B 1 180 ? 4.246 -30.516 -1.625 1 93.62 180 CYS B O 1
ATOM 4437 N N . GLY B 1 181 ? 5.621 -32.219 -0.964 1 94.06 181 GLY B N 1
ATOM 4438 C CA . GLY B 1 181 ? 4.891 -33.219 -1.727 1 94.06 181 GLY B CA 1
ATOM 4439 C C . GLY B 1 181 ? 3.416 -33.281 -1.38 1 94.06 181 GLY B C 1
ATOM 4440 O O . GLY B 1 181 ? 2.564 -33.312 -2.271 1 94.06 181 GLY B O 1
ATOM 4441 N N . PHE B 1 182 ? 3.131 -33.25 -0.066 1 94 182 PHE B N 1
ATOM 4442 C CA . PHE B 1 182 ? 1.761 -33.25 0.432 1 94 182 PHE B CA 1
ATOM 4443 C C . PHE B 1 182 ? 0.97 -32.094 -0.172 1 94 182 PHE B C 1
ATOM 4445 O O . PHE B 1 182 ? -0.15 -32.281 -0.649 1 94 182 PHE B O 1
ATOM 4452 N N . CYS B 1 183 ? 1.526 -30.906 -0.245 1 95.56 183 CYS B N 1
ATOM 4453 C CA . CYS B 1 183 ? 0.901 -29.703 -0.785 1 95.56 183 CYS B CA 1
ATOM 4454 C C . CYS B 1 183 ? 0.745 -29.797 -2.297 1 95.56 183 CYS B C 1
ATOM 4456 O O . CYS B 1 183 ? -0.278 -29.391 -2.848 1 95.56 183 CYS B O 1
ATOM 4458 N N . ALA B 1 184 ? 1.714 -30.391 -2.893 1 97 184 ALA B N 1
ATOM 4459 C CA . ALA B 1 184 ? 1.734 -30.516 -4.348 1 97 184 ALA B CA 1
ATOM 4460 C C . ALA B 1 184 ? 0.553 -31.359 -4.844 1 97 184 ALA B C 1
ATOM 4462 O O . ALA B 1 184 ? -0.15 -30.953 -5.773 1 97 184 ALA B O 1
ATOM 4463 N N . PHE B 1 185 ? 0.321 -32.5 -4.227 1 97.44 185 PHE B N 1
ATOM 4464 C CA . PHE B 1 185 ? -0.766 -33.375 -4.641 1 97.44 185 PHE B CA 1
ATOM 4465 C C . PHE B 1 185 ? -2.117 -32.719 -4.41 1 97.44 185 PHE B C 1
ATOM 4467 O O . PHE B 1 185 ? -3.021 -32.812 -5.242 1 97.44 185 PHE B O 1
ATOM 4474 N N . HIS B 1 186 ? -2.264 -32.031 -3.299 1 96.75 186 HIS B N 1
ATOM 4475 C CA . HIS B 1 186 ? -3.508 -31.312 -3.021 1 96.75 186 HIS B CA 1
ATOM 4476 C C . HIS B 1 186 ? -3.746 -30.203 -4.039 1 96.75 186 HIS B C 1
ATOM 4478 O O . HIS B 1 186 ? -4.875 -30 -4.5 1 96.75 186 HIS B O 1
ATOM 4484 N N . PHE B 1 187 ? -2.697 -29.453 -4.336 1 97.81 187 PHE B N 1
ATOM 4485 C CA . PHE B 1 187 ? -2.816 -28.375 -5.312 1 97.81 187 PHE B CA 1
ATOM 4486 C C . PHE B 1 187 ? -3.205 -28.922 -6.68 1 97.81 187 PHE B C 1
ATOM 4488 O O . PHE B 1 187 ? -4.055 -28.344 -7.367 1 97.81 187 PHE B O 1
ATOM 4495 N N . ALA B 1 188 ? -2.592 -30.047 -7.062 1 97.75 188 ALA B N 1
ATOM 4496 C CA . ALA B 1 188 ? -2.92 -30.703 -8.328 1 97.75 188 ALA B CA 1
ATOM 4497 C C . ALA B 1 188 ? -4.398 -31.078 -8.383 1 97.75 188 ALA B C 1
ATOM 4499 O O . ALA B 1 188 ? -5.082 -30.797 -9.367 1 97.75 188 ALA B O 1
ATOM 4500 N N . LYS B 1 189 ? -4.844 -31.656 -7.379 1 97.31 189 LYS B N 1
ATOM 4501 C CA . LYS B 1 189 ? -6.23 -32.094 -7.312 1 97.31 189 LYS B CA 1
ATOM 4502 C C . LYS B 1 189 ? -7.195 -30.922 -7.422 1 97.31 189 LYS B C 1
ATOM 4504 O O . LYS B 1 189 ? -8.102 -30.922 -8.258 1 97.31 189 LYS B O 1
ATOM 4509 N N . MET B 1 190 ? -6.977 -29.906 -6.656 1 96.62 190 MET B N 1
ATOM 4510 C CA . MET B 1 190 ? -7.883 -28.766 -6.535 1 96.62 190 MET B CA 1
ATOM 4511 C C . MET B 1 190 ? -7.934 -27.969 -7.836 1 96.62 190 MET B C 1
ATOM 4513 O O . MET B 1 190 ? -8.945 -27.344 -8.141 1 96.62 190 MET B O 1
ATOM 4517 N N . THR B 1 191 ? -6.828 -27.938 -8.586 1 96.75 191 THR B N 1
ATOM 4518 C CA . THR B 1 191 ? -6.746 -27.094 -9.773 1 96.75 191 THR B CA 1
ATOM 4519 C C . THR B 1 191 ? -6.871 -27.938 -11.047 1 96.75 191 THR B C 1
ATOM 4521 O O . THR B 1 191 ? -6.57 -27.453 -12.141 1 96.75 191 THR B O 1
ATOM 4524 N N . SER B 1 192 ? -7.324 -29.141 -11.031 1 95.44 192 SER B N 1
ATOM 4525 C CA . SER B 1 192 ? -7.309 -30.094 -12.141 1 95.44 192 SER B CA 1
ATOM 4526 C C . SER B 1 192 ? -8.234 -29.641 -13.258 1 95.44 192 SER B C 1
ATOM 4528 O O . SER B 1 192 ? -8.094 -30.078 -14.406 1 95.44 192 SER B O 1
ATOM 4530 N N . ASN B 1 193 ? -9.133 -28.797 -12.977 1 92.38 193 ASN B N 1
ATOM 4531 C CA . ASN B 1 193 ? -10.094 -28.359 -13.984 1 92.38 193 ASN B CA 1
ATOM 4532 C C . ASN B 1 193 ? -9.469 -27.344 -14.953 1 92.38 193 ASN B C 1
ATOM 4534 O O . ASN B 1 193 ? -10.078 -27 -15.969 1 92.38 193 ASN B O 1
ATOM 4538 N N . VAL B 1 194 ? -8.297 -26.906 -14.664 1 94.44 194 VAL B N 1
ATOM 4539 C CA . VAL B 1 194 ? -7.66 -25.922 -15.531 1 94.44 194 VAL B CA 1
ATOM 4540 C C . VAL B 1 194 ? -6.766 -26.625 -16.547 1 94.44 194 VAL B C 1
ATOM 4542 O O . VAL B 1 194 ? -6.238 -26 -17.469 1 94.44 194 VAL B O 1
ATOM 4545 N N . ARG B 1 195 ? -6.684 -27.906 -16.484 1 92.56 195 ARG B N 1
ATOM 4546 C CA . ARG B 1 195 ? -5.82 -28.703 -17.359 1 92.56 195 ARG B CA 1
ATOM 4547 C C . ARG B 1 195 ? -6.336 -28.703 -18.797 1 92.56 195 ARG B C 1
ATOM 4549 O O . ARG B 1 195 ? -7.531 -28.516 -19.031 1 92.56 195 ARG B O 1
ATOM 4556 N N . LEU B 1 196 ? -5.434 -28.859 -19.656 1 90.81 196 LEU B N 1
ATOM 4557 C CA . LEU B 1 196 ? -5.785 -29.062 -21.062 1 90.81 196 LEU B CA 1
ATOM 4558 C C . LEU B 1 196 ? -6.008 -30.547 -21.344 1 90.81 196 LEU B C 1
ATOM 4560 O O . LEU B 1 196 ? -5.668 -31.406 -20.516 1 90.81 196 LEU B O 1
ATOM 4564 N N . ALA B 1 197 ? -6.562 -30.797 -22.516 1 89.25 197 ALA B N 1
ATOM 4565 C CA . ALA B 1 197 ? -6.844 -32.156 -22.922 1 89.25 197 ALA B CA 1
ATOM 4566 C C . ALA B 1 197 ? -5.562 -33 -22.984 1 89.25 197 ALA B C 1
ATOM 4568 O O . ALA B 1 197 ? -4.551 -32.531 -23.531 1 89.25 197 ALA B O 1
ATOM 4569 N N . GLY B 1 198 ? -5.613 -34.156 -22.375 1 90 198 GLY B N 1
ATOM 4570 C CA . GLY B 1 198 ? -4.496 -35.094 -22.469 1 90 198 GLY B CA 1
ATOM 4571 C C . GLY B 1 198 ? -3.506 -34.938 -21.328 1 90 198 GLY B C 1
ATOM 4572 O O . GLY B 1 198 ? -2.588 -35.75 -21.188 1 90 198 GLY B O 1
ATOM 4573 N N . GLU B 1 199 ? -3.709 -33.969 -20.422 1 93.12 199 GLU B N 1
ATOM 4574 C CA . GLU B 1 199 ? -2.775 -33.75 -19.328 1 93.12 199 GLU B CA 1
ATOM 4575 C C . GLU B 1 199 ? -3.176 -34.562 -18.094 1 93.12 199 GLU B C 1
ATOM 4577 O O . GLU B 1 199 ? -4.363 -34.688 -17.797 1 93.12 199 GLU B O 1
ATOM 4582 N N . ASP B 1 200 ? -2.168 -35.031 -17.438 1 93.62 200 ASP B N 1
ATOM 4583 C CA . ASP B 1 200 ? -2.402 -35.812 -16.219 1 93.62 200 ASP B CA 1
ATOM 4584 C C . ASP B 1 200 ? -2.83 -34.906 -15.062 1 93.62 200 ASP B C 1
ATOM 4586 O O . ASP B 1 200 ? -2.408 -33.75 -14.984 1 93.62 200 ASP B O 1
ATOM 4590 N N . VAL B 1 201 ? -3.635 -35.469 -14.203 1 95.81 201 VAL B N 1
ATOM 4591 C CA . VAL B 1 201 ? -4.102 -34.75 -13.031 1 95.81 201 VAL B CA 1
ATOM 4592 C C . VAL B 1 201 ? -2.955 -34.594 -12.031 1 95.81 201 VAL B C 1
ATOM 4594 O O . VAL B 1 201 ? -2.756 -33.5 -11.484 1 95.81 201 VAL B O 1
ATOM 4597 N N . TYR B 1 202 ? -2.234 -35.656 -11.805 1 96.5 202 TYR B N 1
ATOM 4598 C CA . TYR B 1 202 ? -1.229 -35.656 -10.742 1 96.5 202 TYR B CA 1
ATOM 4599 C C . TYR B 1 202 ? 0.177 -35.75 -11.328 1 96.5 202 TYR B C 1
ATOM 4601 O O . TYR B 1 202 ? 0.381 -36.312 -12.406 1 96.5 202 TYR B O 1
ATOM 4609 N N . PRO B 1 203 ? 1.102 -35.188 -10.617 1 91.38 203 PRO B N 1
ATOM 4610 C CA . PRO B 1 203 ? 2.496 -35.188 -11.07 1 91.38 203 PRO B CA 1
ATOM 4611 C C . PRO B 1 203 ? 3.16 -36.562 -10.844 1 91.38 203 PRO B C 1
ATOM 4613 O O . PRO B 1 203 ? 2.652 -37.375 -10.07 1 91.38 203 PRO B O 1
ATOM 4616 N N . ASP B 1 204 ? 4.258 -36.75 -11.57 1 91.19 204 ASP B N 1
ATOM 4617 C CA . ASP B 1 204 ? 5.121 -37.875 -11.297 1 91.19 204 ASP B CA 1
ATOM 4618 C C . ASP B 1 204 ? 6.137 -37.562 -10.203 1 91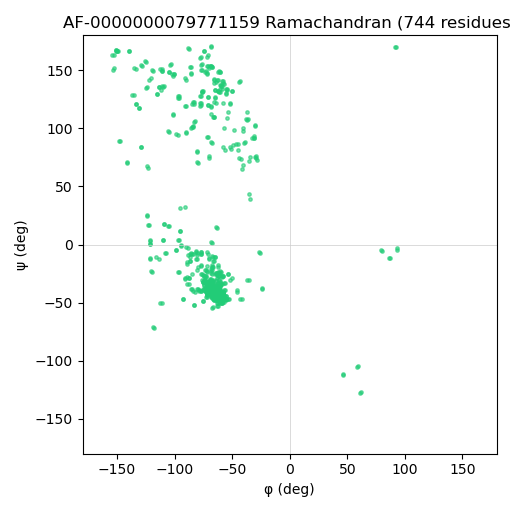.19 204 ASP B C 1
ATOM 4620 O O . ASP B 1 204 ? 7.137 -36.875 -10.461 1 91.19 204 ASP B O 1
ATOM 4624 N N . ARG B 1 205 ? 5.828 -38.031 -8.984 1 92.81 205 ARG B N 1
ATOM 4625 C CA . ARG B 1 205 ? 6.691 -37.812 -7.824 1 92.81 205 ARG B CA 1
ATOM 4626 C C . ARG B 1 205 ? 6.961 -39.125 -7.102 1 92.81 205 ARG B C 1
ATOM 4628 O O . ARG B 1 205 ? 6.371 -39.406 -6.051 1 92.81 205 ARG B O 1
ATOM 4635 N N . PRO B 1 206 ? 7.941 -39.812 -7.629 1 89.69 206 PRO B N 1
ATOM 4636 C CA . PRO B 1 206 ? 8.148 -41.188 -7.098 1 89.69 206 PRO B CA 1
ATOM 4637 C C . PRO B 1 206 ? 8.648 -41.156 -5.656 1 89.69 206 PRO B C 1
ATOM 4639 O O . PRO B 1 206 ? 8.453 -42.156 -4.926 1 89.69 206 PRO B O 1
ATOM 4642 N N . SER B 1 207 ? 9.25 -40.125 -5.258 1 89.44 207 SER B N 1
ATOM 4643 C CA . SER B 1 207 ? 9.828 -40.062 -3.918 1 89.44 207 SER B CA 1
ATOM 4644 C C . SER B 1 207 ? 8.797 -39.625 -2.883 1 89.44 207 SER B C 1
ATOM 4646 O O . SER B 1 207 ? 9.047 -39.719 -1.678 1 89.44 207 SER B O 1
ATOM 4648 N N . ASP B 1 208 ? 7.605 -39.219 -3.344 1 93.88 208 ASP B N 1
ATOM 4649 C CA . ASP B 1 208 ? 6.574 -38.719 -2.438 1 93.88 208 ASP B CA 1
ATOM 4650 C C . ASP B 1 208 ? 5.41 -39.688 -2.33 1 93.88 208 ASP B C 1
ATOM 4652 O O . ASP B 1 208 ? 5.008 -40.312 -3.328 1 93.88 208 ASP B O 1
ATOM 4656 N N . GLU B 1 209 ? 4.957 -39.906 -1.141 1 94 209 GLU B N 1
ATOM 4657 C CA . GLU B 1 209 ? 3.732 -40.688 -0.941 1 94 209 GLU B CA 1
ATOM 4658 C C . GLU B 1 209 ? 2.496 -39.812 -1.082 1 94 209 GLU B C 1
ATOM 4660 O O . GLU B 1 209 ? 2.361 -38.812 -0.379 1 94 209 GLU B O 1
ATOM 4665 N N . PRO B 1 210 ? 1.625 -40.188 -2.002 1 95.06 210 PRO B N 1
ATOM 4666 C CA . PRO B 1 210 ? 0.413 -39.375 -2.143 1 95.06 210 PRO B CA 1
ATOM 4667 C C . PRO B 1 210 ? -0.452 -39.375 -0.884 1 95.06 210 PRO B C 1
ATOM 4669 O O . PRO B 1 210 ? -0.565 -40.406 -0.215 1 95.06 210 PRO B O 1
ATOM 4672 N N . PRO B 1 211 ? -1.024 -38.281 -0.551 1 94.88 211 PRO B N 1
ATOM 4673 C CA . PRO B 1 211 ? -1.809 -38.188 0.682 1 94.88 211 PRO B CA 1
ATOM 4674 C C . PRO B 1 211 ? -3.215 -38.75 0.535 1 94.88 211 PRO B C 1
ATOM 4676 O O . PRO B 1 211 ? -3.934 -38.906 1.527 1 94.88 211 PRO B O 1
ATOM 4679 N N . PHE B 1 212 ? -3.676 -39.125 -0.655 1 95.5 212 PHE B N 1
ATOM 4680 C CA . PHE B 1 212 ? -4.973 -39.688 -0.968 1 95.5 212 PHE B CA 1
ATOM 4681 C C . PHE B 1 212 ? -4.895 -40.531 -2.238 1 95.5 212 PHE B C 1
ATOM 4683 O O . PHE B 1 212 ? -3.9 -40.469 -2.963 1 95.5 212 PHE B O 1
ATOM 4690 N N . PRO B 1 213 ? -5.949 -41.375 -2.404 1 95.38 213 PRO B N 1
ATOM 4691 C CA . PRO B 1 213 ? -5.953 -42.125 -3.668 1 95.38 213 PRO B CA 1
ATOM 4692 C C . PRO B 1 213 ? -6 -41.219 -4.891 1 95.38 213 PRO B C 1
ATOM 4694 O O . PRO B 1 213 ? -6.758 -40.25 -4.91 1 95.38 213 PRO B O 1
ATOM 4697 N N . LEU B 1 214 ? -5.176 -41.531 -5.816 1 95.88 214 LEU B N 1
ATOM 4698 C CA . LEU B 1 214 ? -5.051 -40.688 -6.996 1 95.88 214 LEU B CA 1
ATOM 4699 C C . LEU B 1 214 ? -6.164 -40.969 -7.996 1 95.88 214 LEU B C 1
ATOM 4701 O O . LEU B 1 214 ? -5.953 -41.719 -8.977 1 95.88 214 LEU B O 1
ATOM 4705 N N . GLU B 1 215 ? -7.254 -40.438 -7.75 1 95.25 215 GLU B N 1
ATOM 4706 C CA . GLU B 1 215 ? -8.414 -40.531 -8.633 1 95.25 215 GLU B CA 1
ATOM 4707 C C . GLU B 1 215 ? -8.719 -39.188 -9.273 1 95.25 215 GLU B C 1
ATOM 4709 O O . GLU B 1 215 ? -8.391 -38.125 -8.703 1 95.25 215 GLU B O 1
ATOM 4714 N N . VAL B 1 216 ? -9.219 -39.281 -10.406 1 94 216 VAL B N 1
ATOM 4715 C CA . VAL B 1 216 ? -9.648 -38.062 -11.062 1 94 216 VAL B CA 1
ATOM 4716 C C . VAL B 1 216 ? -10.789 -37.406 -10.281 1 94 216 VAL B C 1
ATOM 4718 O O . VAL B 1 216 ? -11.828 -38.031 -10.062 1 94 216 VAL B O 1
ATOM 4721 N N . PRO B 1 217 ? -10.633 -36.25 -9.875 1 94.94 217 PRO B N 1
ATOM 4722 C CA . PRO B 1 217 ? -11.688 -35.625 -9.07 1 94.94 217 PRO B CA 1
ATOM 4723 C C . PRO B 1 217 ? -12.93 -35.281 -9.891 1 94.94 217 PRO B C 1
ATOM 4725 O O . PRO B 1 217 ? -12.828 -35 -11.094 1 94.94 217 PRO B O 1
ATOM 4728 N N . ASP B 1 218 ? -14.055 -35.25 -9.172 1 93.62 218 ASP B N 1
ATOM 4729 C CA . ASP B 1 218 ? -15.297 -34.75 -9.758 1 93.62 218 ASP B CA 1
ATOM 4730 C C . ASP B 1 218 ? -15.219 -33.25 -10.023 1 93.62 218 ASP B C 1
ATOM 4732 O O . ASP B 1 218 ? -15.078 -32.438 -9.094 1 93.62 218 ASP B O 1
ATOM 4736 N N . PRO B 1 219 ? -15.344 -32.875 -11.266 1 90.31 219 PRO B N 1
ATOM 4737 C CA . PRO B 1 219 ? -15.203 -31.469 -11.617 1 90.31 219 PRO B CA 1
ATOM 4738 C C . PRO B 1 219 ? -16.203 -30.562 -10.875 1 90.31 219 PRO B C 1
ATOM 4740 O O . PRO B 1 219 ? -15.906 -29.391 -10.625 1 90.31 219 PRO B O 1
ATOM 4743 N N . SER B 1 220 ? -17.328 -31.109 -10.5 1 91.38 220 SER B N 1
ATOM 4744 C CA . SER B 1 220 ? -18.359 -30.312 -9.844 1 91.38 220 SER B CA 1
ATOM 4745 C C . SER B 1 220 ? -17.953 -29.906 -8.438 1 91.38 220 SER B C 1
ATOM 4747 O O . SER B 1 220 ? -18.531 -28.984 -7.855 1 91.38 220 SER B O 1
ATOM 4749 N N . THR B 1 221 ? -16.875 -30.5 -7.906 1 91.5 221 THR B N 1
ATOM 4750 C CA . THR B 1 221 ? -16.422 -30.219 -6.551 1 91.5 221 THR B CA 1
ATOM 4751 C C . THR B 1 221 ? -15.281 -29.219 -6.559 1 91.5 221 THR B C 1
ATOM 4753 O O . THR B 1 221 ? -14.805 -28.797 -5.504 1 91.5 221 THR B O 1
ATOM 4756 N N . LEU B 1 222 ? -14.859 -28.875 -7.773 1 94 222 LEU B N 1
ATOM 4757 C CA . LEU B 1 222 ? -13.703 -28 -7.93 1 94 222 LEU B CA 1
ATOM 4758 C C . LEU B 1 222 ? -14.133 -26.594 -8.305 1 94 222 LEU B C 1
ATOM 4760 O O . LEU B 1 222 ? -15.234 -26.391 -8.82 1 94 222 LEU B O 1
ATOM 4764 N N . PRO B 1 223 ? -13.258 -25.594 -7.965 1 91.38 223 PRO B N 1
ATOM 4765 C CA . PRO B 1 223 ? -13.555 -24.266 -8.492 1 91.38 223 PRO B CA 1
ATOM 4766 C C . PRO B 1 223 ? -13.648 -24.234 -10.016 1 91.38 223 PRO B C 1
ATOM 4768 O O . PRO B 1 223 ? -12.82 -24.844 -10.695 1 91.38 223 PRO B O 1
ATOM 4771 N N . ALA B 1 224 ? -14.586 -23.547 -10.516 1 91.62 224 ALA B N 1
ATOM 4772 C CA . ALA B 1 224 ? -14.75 -23.469 -11.961 1 91.62 224 ALA B CA 1
ATOM 4773 C C . ALA B 1 224 ? -13.5 -22.891 -12.625 1 91.62 224 ALA B C 1
ATOM 4775 O O . ALA B 1 224 ? -12.914 -21.938 -12.125 1 91.62 224 ALA B O 1
ATOM 4776 N N . ALA B 1 225 ? -13.109 -23.484 -13.688 1 93.38 225 ALA B N 1
ATOM 4777 C CA . ALA B 1 225 ? -11.938 -23 -14.414 1 93.38 225 ALA B CA 1
ATOM 4778 C C . ALA B 1 225 ? -12.156 -21.578 -14.93 1 93.38 225 ALA B C 1
ATOM 4780 O O . ALA B 1 225 ? -13.195 -21.266 -15.508 1 93.38 225 ALA B O 1
ATOM 4781 N N . PRO B 1 226 ? -11.195 -20.719 -14.695 1 95.44 226 PRO B N 1
ATOM 4782 C CA . PRO B 1 226 ? -11.352 -19.344 -15.172 1 95.44 226 PRO B CA 1
ATOM 4783 C C . PRO B 1 226 ? -11.219 -19.234 -16.688 1 95.44 226 PRO B C 1
ATOM 4785 O O . PRO B 1 226 ? -10.414 -19.938 -17.297 1 95.44 226 PRO B O 1
ATOM 4788 N N . LYS B 1 227 ? -11.961 -18.297 -17.25 1 90.94 227 LYS B N 1
ATOM 4789 C CA . LYS B 1 227 ? -11.992 -18.125 -18.703 1 90.94 227 LYS B CA 1
ATOM 4790 C C . LYS B 1 227 ? -11.547 -16.734 -19.094 1 90.94 227 LYS B C 1
ATOM 4792 O O . LYS B 1 227 ? -11.586 -16.359 -20.281 1 90.94 227 LYS B O 1
ATOM 4797 N N . SER B 1 228 ? -11.203 -15.922 -18.172 1 91.38 228 SER B N 1
ATOM 4798 C CA . SER B 1 228 ? -10.758 -14.547 -18.406 1 91.38 228 SER B CA 1
ATOM 4799 C C . SER B 1 228 ? -9.789 -14.094 -17.328 1 91.38 228 SER B C 1
ATOM 4801 O O . SER B 1 228 ? -9.617 -14.773 -16.312 1 91.38 228 SER B O 1
ATOM 4803 N N . ALA B 1 229 ? -9.156 -13.008 -17.641 1 94.5 229 ALA B N 1
ATOM 4804 C CA . ALA B 1 229 ? -8.266 -12.43 -16.641 1 94.5 229 ALA B CA 1
ATOM 4805 C C . ALA B 1 229 ? -9.008 -12.109 -15.352 1 94.5 229 ALA B C 1
ATOM 4807 O O . ALA B 1 229 ? -8.5 -12.344 -14.25 1 94.5 229 ALA B O 1
ATOM 4808 N N . ARG B 1 230 ? -10.172 -11.594 -15.547 1 94.44 230 ARG B N 1
ATOM 4809 C CA . ARG B 1 230 ? -11.047 -11.297 -14.414 1 94.44 230 ARG B CA 1
ATOM 4810 C C . ARG B 1 230 ? -11.32 -12.547 -13.594 1 94.44 230 ARG B C 1
ATOM 4812 O O . ARG B 1 230 ? -11.156 -12.539 -12.367 1 94.44 230 ARG B O 1
ATOM 4819 N N . GLU B 1 231 ? -11.672 -13.555 -14.219 1 96 231 GLU B N 1
ATOM 4820 C CA . GLU B 1 231 ? -12.016 -14.805 -13.547 1 96 231 GLU B CA 1
ATOM 4821 C C . GLU B 1 231 ? -10.781 -15.438 -12.914 1 96 231 GLU B C 1
ATOM 4823 O O . GLU B 1 231 ? -10.883 -16.109 -11.883 1 96 231 GLU B O 1
ATOM 4828 N N . GLU B 1 232 ? -9.648 -15.258 -13.492 1 97.19 232 GLU B N 1
ATOM 4829 C CA . GLU B 1 232 ? -8.422 -15.828 -12.953 1 97.19 232 GLU B CA 1
ATOM 4830 C C . GLU B 1 232 ? -8.086 -15.234 -11.586 1 97.19 232 GLU B C 1
ATOM 4832 O O . GLU B 1 232 ? -7.617 -15.945 -10.695 1 97.19 232 GLU B O 1
ATOM 4837 N N . VAL B 1 233 ? -8.305 -13.898 -11.453 1 98.31 233 VAL B N 1
ATOM 4838 C CA . VAL B 1 233 ? -8.086 -13.234 -10.172 1 98.31 233 VAL B CA 1
ATOM 4839 C C . VAL B 1 233 ? -8.992 -13.852 -9.109 1 98.31 233 VAL B C 1
ATOM 4841 O O . VAL B 1 233 ? -8.531 -14.211 -8.023 1 98.31 233 VAL B O 1
ATOM 4844 N N . LEU B 1 234 ? -10.211 -14.039 -9.43 1 98.19 234 LEU B N 1
ATOM 4845 C CA . LEU B 1 234 ? -11.203 -14.547 -8.484 1 98.19 234 LEU B CA 1
ATOM 4846 C C . LEU B 1 234 ? -10.977 -16.031 -8.219 1 98.19 234 LEU B C 1
ATOM 4848 O O . LEU B 1 234 ? -11.117 -16.484 -7.078 1 98.19 234 LEU B O 1
ATOM 4852 N N . TRP B 1 235 ? -10.648 -16.766 -9.242 1 97.88 235 TRP B N 1
ATOM 4853 C CA . TRP B 1 235 ? -10.367 -18.188 -9.125 1 97.88 235 TRP B CA 1
ATOM 4854 C C . TRP B 1 235 ? -9.227 -18.438 -8.148 1 97.88 235 TRP B C 1
ATOM 4856 O O . TRP B 1 235 ? -9.328 -19.328 -7.285 1 97.88 235 TRP B O 1
ATOM 4866 N N . LEU B 1 236 ? -8.172 -17.672 -8.289 1 98.5 236 LEU B N 1
ATOM 4867 C CA . LEU B 1 236 ? -7.02 -17.891 -7.418 1 98.5 236 LEU B CA 1
ATOM 4868 C C . LEU B 1 236 ? -7.375 -17.562 -5.969 1 98.5 236 LEU B C 1
ATOM 4870 O O . LEU B 1 236 ? -6.883 -18.219 -5.047 1 98.5 236 LEU B O 1
ATOM 4874 N N . ASN B 1 237 ? -8.188 -16.5 -5.785 1 98.38 237 ASN B N 1
ATOM 4875 C CA . ASN B 1 237 ? -8.648 -16.188 -4.434 1 98.38 237 ASN B CA 1
ATOM 4876 C C . ASN B 1 237 ? -9.453 -17.344 -3.846 1 98.38 237 ASN B C 1
ATOM 4878 O O . ASN B 1 237 ? -9.289 -17.688 -2.674 1 98.38 237 ASN B O 1
ATOM 4882 N N . THR B 1 238 ? -10.281 -17.938 -4.633 1 97.75 238 THR B N 1
ATOM 4883 C CA . THR B 1 238 ? -11.062 -19.094 -4.203 1 97.75 238 THR B CA 1
ATOM 4884 C C . THR B 1 238 ? -10.148 -20.266 -3.854 1 97.75 238 THR B C 1
ATOM 4886 O O . THR B 1 238 ? -10.289 -20.875 -2.791 1 97.75 238 THR B O 1
ATOM 4889 N N . ALA B 1 239 ? -9.25 -20.578 -4.742 1 97.5 239 ALA B N 1
ATOM 4890 C CA . ALA B 1 239 ? -8.305 -21.672 -4.52 1 97.5 239 ALA B CA 1
ATOM 4891 C C . ALA B 1 239 ? -7.512 -21.453 -3.232 1 97.5 239 ALA B C 1
ATOM 4893 O O . ALA B 1 239 ? -7.328 -22.391 -2.449 1 97.5 239 ALA B O 1
ATOM 4894 N N . HIS B 1 240 ? -7.07 -20.219 -3.059 1 98 240 HIS B N 1
ATOM 4895 C CA . HIS B 1 240 ? -6.285 -19.891 -1.874 1 98 240 HIS B CA 1
ATOM 4896 C C . HIS B 1 240 ? -7.102 -20.078 -0.601 1 98 240 HIS B C 1
ATOM 4898 O O . HIS B 1 240 ? -6.586 -20.562 0.408 1 98 240 HIS B O 1
ATOM 4904 N N . ASN B 1 241 ? -8.336 -19.688 -0.622 1 97.38 241 ASN B N 1
ATOM 4905 C CA . ASN B 1 241 ? -9.188 -19.828 0.556 1 97.38 241 ASN B CA 1
ATOM 4906 C C . ASN B 1 241 ? -9.508 -21.297 0.847 1 97.38 241 ASN B C 1
ATOM 4908 O O . ASN B 1 241 ? -9.664 -21.672 2.006 1 97.38 241 ASN B O 1
ATOM 4912 N N . ILE B 1 242 ? -9.594 -22.141 -0.178 1 96.94 242 ILE B N 1
ATOM 4913 C CA . ILE B 1 242 ? -9.75 -23.578 0.019 1 96.94 242 ILE B CA 1
ATOM 4914 C C . ILE B 1 242 ? -8.531 -24.125 0.767 1 96.94 242 ILE B C 1
ATOM 4916 O O . ILE B 1 242 ? -8.68 -24.906 1.705 1 96.94 242 ILE B O 1
ATOM 4920 N N . VAL B 1 243 ? -7.387 -23.688 0.34 1 96.94 243 VAL B N 1
ATOM 4921 C CA . VAL B 1 243 ? -6.152 -24.125 0.981 1 96.94 243 VAL B CA 1
ATOM 4922 C C . VAL B 1 243 ? -6.113 -23.625 2.426 1 96.94 243 VAL B C 1
ATOM 4924 O O . VAL B 1 243 ? -5.742 -24.375 3.334 1 96.94 243 VAL B O 1
ATOM 4927 N N . ASN B 1 244 ? -6.496 -22.312 2.641 1 96.75 244 ASN B N 1
ATOM 4928 C CA . ASN B 1 244 ? -6.555 -21.781 3.998 1 96.75 244 ASN B CA 1
ATOM 4929 C C . ASN B 1 244 ? -7.453 -22.625 4.895 1 96.75 244 ASN B C 1
ATOM 4931 O O . ASN B 1 244 ? -7.086 -22.938 6.027 1 96.75 244 ASN B O 1
ATOM 4935 N N . LYS B 1 245 ? -8.602 -22.953 4.406 1 96.38 245 LYS B N 1
ATOM 4936 C CA . LYS B 1 245 ? -9.539 -23.766 5.184 1 96.38 245 LYS B CA 1
ATOM 4937 C C . LYS B 1 245 ? -8.953 -25.125 5.512 1 96.38 245 LYS B C 1
ATOM 4939 O O . LYS B 1 245 ? -9.016 -25.578 6.656 1 96.38 245 LYS B O 1
ATOM 4944 N N . ARG B 1 246 ? -8.367 -25.797 4.578 1 95.06 246 ARG B N 1
ATOM 4945 C CA . ARG B 1 246 ? -7.82 -27.141 4.758 1 95.06 246 ARG B CA 1
ATOM 4946 C C . ARG B 1 246 ? -6.684 -27.125 5.777 1 95.06 246 ARG B C 1
ATOM 4948 O O . ARG B 1 246 ? -6.543 -28.078 6.559 1 95.06 246 ARG B O 1
ATOM 4955 N N . LEU B 1 247 ? -5.824 -26.125 5.715 1 95.5 247 LEU B N 1
ATOM 4956 C CA . LEU B 1 247 ? -4.613 -26.094 6.527 1 95.5 247 LEU B CA 1
ATOM 4957 C C . LEU B 1 247 ? -4.879 -25.484 7.891 1 95.5 247 LEU B C 1
ATOM 4959 O O . LEU B 1 247 ? -3.998 -25.453 8.75 1 95.5 247 LEU B O 1
ATOM 4963 N N . SER B 1 248 ? -6.078 -24.875 8.07 1 95.19 248 SER B N 1
ATOM 4964 C CA . SER B 1 248 ? -6.418 -24.312 9.367 1 95.19 248 SER B CA 1
ATOM 4965 C C . SER B 1 248 ? -6.305 -25.359 10.477 1 95.19 248 SER B C 1
ATOM 4967 O O . SER B 1 248 ? -6.801 -26.469 10.336 1 95.19 248 SER B O 1
ATOM 4969 N N . GLY B 1 249 ? -5.609 -25.031 11.547 1 93 249 GLY B N 1
ATOM 4970 C CA . GLY B 1 249 ? -5.434 -25.938 12.672 1 93 249 GLY B CA 1
ATOM 4971 C C . GLY B 1 249 ? -4.25 -26.875 12.5 1 93 249 GLY B C 1
ATOM 4972 O O . GLY B 1 249 ? -3.871 -27.578 13.438 1 93 249 GLY B O 1
ATOM 4973 N N . ASN B 1 250 ? -3.682 -26.906 11.242 1 92.62 250 ASN B N 1
ATOM 4974 C CA . ASN B 1 250 ? -2.492 -27.719 11 1 92.62 250 ASN B CA 1
ATOM 4975 C C . ASN B 1 250 ? -1.281 -27.172 11.75 1 92.62 250 ASN B C 1
ATOM 4977 O O . ASN B 1 250 ? -1.198 -25.969 12.016 1 92.62 250 ASN B O 1
ATOM 4981 N N . PRO B 1 251 ? -0.358 -28 12.078 1 89.94 251 PRO B N 1
ATOM 4982 C CA . PRO B 1 251 ? 0.84 -27.547 12.797 1 89.94 251 PRO B CA 1
ATOM 4983 C C . PRO B 1 251 ? 1.646 -26.516 12.023 1 89.94 251 PRO B C 1
ATOM 4985 O O . PRO B 1 251 ? 2.428 -25.766 12.609 1 89.94 251 PRO B O 1
ATOM 4988 N N . SER B 1 252 ? 1.49 -26.484 10.703 1 90 252 SER B N 1
ATOM 4989 C CA . SER B 1 252 ? 2.219 -25.531 9.867 1 90 252 SER B CA 1
ATOM 4990 C C . SER B 1 252 ? 1.6 -24.141 9.945 1 90 252 SER B C 1
ATOM 4992 O O . SER B 1 252 ? 2.176 -23.156 9.453 1 90 252 SER B O 1
ATOM 4994 N N . GLU B 1 253 ? 0.486 -24.031 10.609 1 93.19 253 GLU B N 1
ATOM 4995 C CA . GLU B 1 253 ? -0.153 -22.734 10.766 1 93.19 253 GLU B CA 1
ATOM 4996 C C . GLU B 1 253 ? 0.57 -21.875 11.805 1 93.19 253 GLU B C 1
ATOM 4998 O O . GLU B 1 253 ? 0.918 -22.375 12.883 1 93.19 253 GLU B O 1
ATOM 5003 N N . ASP B 1 254 ? 0.82 -20.734 11.43 1 92.56 254 ASP B N 1
ATOM 5004 C CA . ASP B 1 254 ? 1.437 -19.781 12.352 1 92.56 254 ASP B CA 1
ATOM 5005 C C . ASP B 1 254 ? 0.408 -19.234 13.336 1 92.56 254 ASP B C 1
ATOM 5007 O O . ASP B 1 254 ? -0.572 -18.609 12.922 1 92.56 254 ASP B O 1
ATOM 5011 N N . PRO B 1 255 ? 0.605 -19.391 14.594 1 91.19 255 PRO B N 1
ATOM 5012 C CA . PRO B 1 255 ? -0.354 -18.891 15.578 1 91.19 255 PRO B CA 1
ATOM 5013 C C . PRO B 1 255 ? -0.492 -17.359 15.531 1 91.19 255 PRO B C 1
ATOM 5015 O O . PRO B 1 255 ? -1.548 -16.828 15.875 1 91.19 255 PRO B O 1
ATOM 5018 N N . ALA B 1 256 ? 0.531 -16.688 15.094 1 89.25 256 ALA B N 1
ATOM 5019 C CA . ALA B 1 256 ? 0.499 -15.227 15.023 1 89.25 256 ALA B CA 1
ATOM 5020 C C . ALA B 1 256 ? -0.233 -14.75 13.773 1 89.25 256 ALA B C 1
ATOM 5022 O O . ALA B 1 256 ? -0.558 -13.57 13.648 1 89.25 256 ALA B O 1
ATOM 5023 N N . ALA B 1 257 ? -0.49 -15.633 12.852 1 91 257 ALA B N 1
ATOM 5024 C CA . ALA B 1 257 ? -1.218 -15.336 11.617 1 91 257 ALA B CA 1
ATOM 5025 C C . ALA B 1 257 ? -2.156 -16.484 11.25 1 91 257 ALA B C 1
ATOM 5027 O O . ALA B 1 257 ? -1.953 -17.156 10.234 1 91 257 ALA B O 1
ATOM 5028 N N . PRO B 1 258 ? -3.127 -16.609 11.984 1 92.25 258 PRO B N 1
ATOM 5029 C CA . PRO B 1 258 ? -4.039 -17.734 11.742 1 92.25 258 PRO B CA 1
ATOM 5030 C C . PRO B 1 258 ? -4.668 -17.672 10.352 1 92.25 258 PRO B C 1
ATOM 5032 O O . PRO B 1 258 ? -4.887 -16.594 9.805 1 92.25 258 PRO B O 1
ATOM 5035 N N . LYS B 1 259 ? -4.922 -18.812 9.82 1 93.81 259 LYS B N 1
ATOM 5036 C CA . LYS B 1 259 ? -5.582 -18.906 8.523 1 93.81 259 LYS B CA 1
ATOM 5037 C C . LYS B 1 259 ? -7.055 -18.5 8.625 1 93.81 259 LYS B C 1
ATOM 5039 O O . LYS B 1 259 ? -7.781 -19.016 9.477 1 93.81 259 LYS B O 1
ATOM 5044 N N . ILE B 1 260 ? -7.457 -17.625 7.832 1 94.31 260 ILE B N 1
ATOM 5045 C CA . ILE B 1 260 ? -8.836 -17.141 7.75 1 94.31 260 ILE B CA 1
ATOM 5046 C C . ILE B 1 260 ? -9.227 -16.938 6.285 1 94.31 260 ILE B C 1
ATOM 5048 O O . ILE B 1 260 ? -8.375 -17 5.398 1 94.31 260 ILE B O 1
ATOM 5052 N N . VAL B 1 261 ? -10.5 -16.781 6.094 1 96.69 261 VAL B N 1
ATOM 5053 C CA . VAL B 1 261 ? -10.945 -16.406 4.754 1 96.69 261 VAL B CA 1
ATOM 5054 C C . VAL B 1 261 ? -10.422 -15.016 4.41 1 96.69 261 VAL B C 1
ATOM 5056 O O . VAL B 1 261 ? -10.453 -14.109 5.246 1 96.69 261 VAL B O 1
ATOM 5059 N N . PHE B 1 262 ? -9.883 -14.914 3.227 1 96.44 262 PHE B N 1
ATOM 5060 C CA . PHE B 1 262 ? -9.352 -13.633 2.766 1 96.44 262 PHE B CA 1
ATOM 5061 C C . PHE B 1 262 ? -10.172 -13.102 1.595 1 96.44 262 PHE B C 1
ATOM 5063 O O . PHE B 1 262 ? -10.445 -13.828 0.638 1 96.44 262 PHE B O 1
ATOM 5070 N N . PRO B 1 263 ? -10.531 -11.859 1.553 1 96.75 263 PRO B N 1
ATOM 5071 C CA . PRO B 1 263 ? -10.391 -10.93 2.678 1 96.75 263 PRO B CA 1
ATOM 5072 C C . PRO B 1 263 ? -11.453 -11.141 3.75 1 96.75 263 PRO B C 1
ATOM 5074 O O . PRO B 1 263 ? -12.562 -11.602 3.445 1 96.75 263 PRO B O 1
ATOM 5077 N N . SER B 1 264 ? -11.062 -10.836 4.988 1 95.12 264 SER B N 1
ATOM 5078 C CA . SER B 1 264 ? -12.031 -10.844 6.082 1 95.12 264 SER B CA 1
ATOM 5079 C C . SER B 1 264 ? -12.953 -9.633 6.008 1 95.12 264 SER B C 1
ATOM 5081 O O . SER B 1 264 ? -12.672 -8.672 5.289 1 95.12 264 SER B O 1
ATOM 5083 N N . PRO B 1 265 ? -14.039 -9.648 6.77 1 93.5 265 PRO B N 1
ATOM 5084 C CA . PRO B 1 265 ? -14.922 -8.484 6.801 1 93.5 265 PRO B CA 1
ATOM 5085 C C . PRO B 1 265 ? -14.227 -7.227 7.305 1 93.5 265 PRO B C 1
ATOM 5087 O O . PRO B 1 265 ? -14.586 -6.113 6.902 1 93.5 265 PRO B O 1
ATOM 5090 N N . GLU B 1 266 ? -13.25 -7.352 8.102 1 90.25 266 GLU B N 1
ATOM 5091 C CA . GLU B 1 266 ? -12.492 -6.207 8.602 1 90.25 266 GLU B CA 1
ATOM 5092 C C . GLU B 1 266 ? -11.609 -5.613 7.512 1 90.25 266 GLU B C 1
ATOM 5094 O O . GLU B 1 266 ? -11.383 -4.402 7.48 1 90.25 266 GLU B O 1
ATOM 5099 N N . GLN B 1 267 ? -11.133 -6.469 6.621 1 93.44 267 GLN B N 1
ATOM 5100 C CA . GLN B 1 267 ? -10.258 -6.039 5.539 1 93.44 267 GLN B CA 1
ATOM 5101 C C . GLN B 1 267 ? -11.055 -5.418 4.398 1 93.44 267 GLN B C 1
ATOM 5103 O O . GLN B 1 267 ? -10.625 -4.426 3.803 1 93.44 267 GLN B O 1
ATOM 5108 N N . CYS B 1 268 ? -12.188 -6.039 4.184 1 94.25 268 CYS B N 1
ATOM 5109 C CA . CYS B 1 268 ? -13.078 -5.551 3.137 1 94.25 268 CYS B CA 1
ATOM 5110 C C . CYS B 1 268 ? -14.531 -5.801 3.5 1 94.25 268 CYS B C 1
ATOM 5112 O O . CYS B 1 268 ? -15.117 -6.805 3.084 1 94.25 268 CYS B O 1
ATOM 5114 N N . ARG B 1 269 ? -15.07 -4.906 4.137 1 92 269 ARG B N 1
ATOM 5115 C CA . ARG B 1 269 ? -16.469 -5.047 4.562 1 92 269 ARG B CA 1
ATOM 5116 C C . ARG B 1 269 ? -17.406 -5.078 3.359 1 92 269 ARG B C 1
ATOM 5118 O O . ARG B 1 269 ? -18.375 -5.836 3.344 1 92 269 ARG B O 1
ATOM 5125 N N . ALA B 1 270 ? -17.125 -4.262 2.389 1 93.5 270 ALA B N 1
ATOM 5126 C CA . ALA B 1 270 ? -17.984 -4.121 1.212 1 93.5 270 ALA B CA 1
ATOM 5127 C C . ALA B 1 270 ? -18 -5.406 0.389 1 93.5 270 ALA B C 1
ATOM 5129 O O . ALA B 1 270 ? -18.875 -5.594 -0.459 1 93.5 270 ALA B O 1
ATOM 5130 N N . CYS B 1 271 ? -17.062 -6.293 0.67 1 96.81 271 CYS B N 1
ATOM 5131 C CA . CYS B 1 271 ? -16.969 -7.535 -0.09 1 96.81 271 CYS B CA 1
ATOM 5132 C C . CYS B 1 271 ? -17.953 -8.57 0.419 1 96.81 271 CYS B C 1
ATOM 5134 O O . CYS B 1 271 ? -18.141 -9.625 -0.2 1 96.81 271 CYS B O 1
ATOM 5136 N N . TRP B 1 272 ? -18.641 -8.211 1.527 1 97.06 272 TRP B N 1
ATOM 5137 C CA . TRP B 1 272 ? -19.484 -9.18 2.219 1 97.06 272 TRP B CA 1
ATOM 5138 C C . TRP B 1 272 ? -20.906 -8.656 2.348 1 97.06 272 TRP B C 1
ATOM 5140 O O . TRP B 1 272 ? -21.125 -7.48 2.65 1 97.06 272 TRP B O 1
ATOM 5150 N N . SER B 1 273 ? -21.828 -9.516 2.062 1 97.25 273 SER B N 1
ATOM 5151 C CA . SER B 1 273 ? -23.188 -9.203 2.459 1 97.25 273 SER B CA 1
ATOM 5152 C C . SER B 1 273 ? -23.359 -9.297 3.971 1 97.25 273 SER B C 1
ATOM 5154 O O . SER B 1 273 ? -22.531 -9.898 4.66 1 97.25 273 SER B O 1
ATOM 5156 N N . GLU B 1 274 ? -24.422 -8.703 4.43 1 95.88 274 GLU B N 1
ATOM 5157 C CA . GLU B 1 274 ? -24.703 -8.766 5.863 1 95.88 274 GLU B CA 1
ATOM 5158 C C . GLU B 1 274 ? -24.875 -10.211 6.32 1 95.88 274 GLU B C 1
ATOM 5160 O O . GLU B 1 274 ? -24.375 -10.594 7.379 1 95.88 274 GLU B O 1
ATOM 5165 N N . ALA B 1 275 ? -25.562 -10.938 5.574 1 97.31 275 ALA B N 1
ATOM 5166 C CA . ALA B 1 275 ? -25.812 -12.336 5.898 1 97.31 275 ALA B CA 1
ATOM 5167 C C . ALA B 1 275 ? -24.5 -13.125 5.98 1 97.31 275 ALA B C 1
ATOM 5169 O O . ALA B 1 275 ? -24.297 -13.922 6.898 1 97.31 275 ALA B O 1
ATOM 5170 N N . ALA B 1 276 ? -23.625 -12.945 5.039 1 97.56 276 ALA B N 1
ATOM 5171 C CA . ALA B 1 276 ? -22.344 -13.648 5.023 1 97.56 276 ALA B CA 1
ATOM 5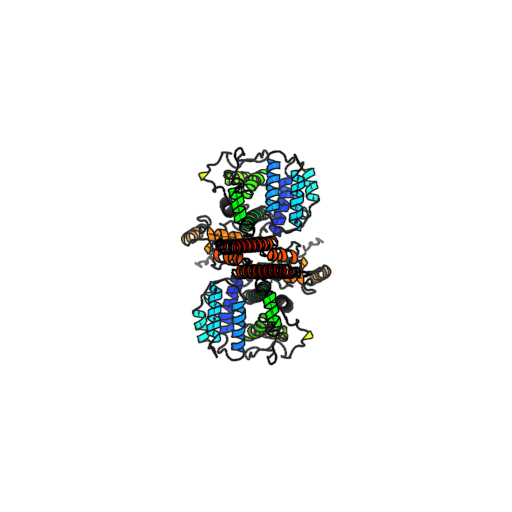172 C C . ALA B 1 276 ? -21.484 -13.242 6.211 1 97.56 276 ALA B C 1
ATOM 5174 O O . ALA B 1 276 ? -20.781 -14.07 6.793 1 97.56 276 ALA B O 1
ATOM 5175 N N . ARG B 1 277 ? -21.516 -11.961 6.523 1 95.88 277 ARG B N 1
ATOM 5176 C CA . ARG B 1 277 ? -20.734 -11.469 7.656 1 95.88 277 ARG B CA 1
ATOM 5177 C C . ARG B 1 277 ? -21.203 -12.117 8.961 1 95.88 277 ARG B C 1
ATOM 5179 O O . ARG B 1 277 ? -20.375 -12.445 9.82 1 95.88 277 ARG B O 1
ATOM 5186 N N . GLN B 1 278 ? -22.438 -12.305 9.109 1 96.31 278 GLN B N 1
ATOM 5187 C CA . GLN B 1 278 ? -22.984 -12.922 10.312 1 96.31 278 GLN B CA 1
ATOM 5188 C C . GLN B 1 278 ? -22.531 -14.383 10.422 1 96.31 278 GLN B C 1
ATOM 5190 O O . GLN B 1 278 ? -22.219 -14.859 11.516 1 96.31 278 GLN B O 1
ATOM 5195 N N . LYS B 1 279 ? -22.469 -15.031 9.328 1 96.69 279 LYS B N 1
ATOM 5196 C CA . LYS B 1 279 ? -22.062 -16.438 9.312 1 96.69 279 LYS B CA 1
ATOM 5197 C C . LYS B 1 279 ? -20.594 -16.578 9.719 1 96.69 279 LYS B C 1
ATOM 5199 O O . LYS B 1 279 ? -20.266 -17.438 10.531 1 96.69 279 LYS B O 1
ATOM 5204 N N . VAL B 1 280 ? -19.781 -15.75 9.141 1 95 280 VAL B N 1
ATOM 5205 C CA . VAL B 1 280 ? -18.344 -15.875 9.367 1 95 280 VAL B CA 1
ATOM 5206 C C . VAL B 1 280 ? -18 -15.414 10.789 1 95 280 VAL B C 1
ATOM 5208 O O . VAL B 1 280 ? -16.984 -15.828 11.352 1 95 280 VAL B O 1
ATOM 5211 N N . ALA B 1 281 ? -18.859 -14.602 11.375 1 93.12 281 ALA B N 1
ATOM 5212 C CA . ALA B 1 281 ? -18.672 -14.18 12.766 1 93.12 281 ALA B CA 1
ATOM 5213 C C . ALA B 1 281 ? -18.781 -15.367 13.711 1 93.12 281 ALA B C 1
ATOM 5215 O O . ALA B 1 281 ? -18.156 -15.375 14.781 1 93.12 281 ALA B O 1
ATOM 5216 N N . VAL B 1 282 ? -19.484 -16.422 13.328 1 94 282 VAL B N 1
ATOM 5217 C CA . VAL B 1 282 ? -19.688 -17.625 14.141 1 94 282 VAL B CA 1
ATOM 5218 C C . VAL B 1 282 ? -18.625 -18.656 13.82 1 94 282 VAL B C 1
ATOM 5220 O O . VAL B 1 282 ? -18.031 -19.25 14.727 1 94 282 VAL B O 1
ATOM 5223 N N . ASP B 1 283 ? -18.391 -18.875 12.547 1 94.31 283 ASP B N 1
ATOM 5224 C CA . ASP B 1 283 ? -17.375 -19.781 12.023 1 94.31 283 ASP B CA 1
ATOM 5225 C C . ASP B 1 283 ? -16.562 -19.125 10.906 1 94.31 283 ASP B C 1
ATOM 5227 O O . ASP B 1 283 ? -17.109 -18.812 9.844 1 94.31 283 ASP B O 1
ATOM 5231 N N . LYS B 1 284 ? -15.273 -19.047 11.133 1 93.62 284 LYS B N 1
ATOM 5232 C CA . LYS B 1 284 ? -14.414 -18.234 10.273 1 93.62 284 LYS B CA 1
ATOM 5233 C C . LYS B 1 284 ? -14.391 -18.797 8.852 1 93.62 284 LYS B C 1
ATOM 5235 O O . LYS B 1 284 ? -13.891 -18.141 7.934 1 93.62 284 LYS B O 1
ATOM 5240 N N . PHE B 1 285 ? -14.914 -20 8.602 1 96 285 PHE B N 1
ATOM 5241 C CA . PHE B 1 285 ? -14.898 -20.562 7.25 1 96 285 PHE B CA 1
ATOM 5242 C C . PHE B 1 285 ? -16.312 -20.891 6.785 1 96 285 PHE B C 1
ATOM 5244 O O . PHE B 1 285 ? -16.484 -21.625 5.812 1 96 285 PHE B O 1
ATOM 5251 N N . ALA B 1 286 ? -17.312 -20.328 7.48 1 96.56 286 ALA B N 1
ATOM 5252 C CA . ALA B 1 286 ? -18.703 -20.672 7.203 1 96.56 286 ALA B CA 1
ATOM 5253 C C . ALA B 1 286 ? -19.203 -19.969 5.945 1 96.56 286 ALA B C 1
ATOM 5255 O O . ALA B 1 286 ? -20.234 -20.328 5.387 1 96.56 286 ALA B O 1
ATOM 5256 N N . ALA B 1 287 ? -18.5 -18.922 5.543 1 96.94 287 ALA B N 1
ATOM 5257 C CA . ALA B 1 287 ? -18.859 -18.188 4.34 1 96.94 287 ALA B CA 1
ATOM 5258 C C . ALA B 1 287 ? -17.625 -17.594 3.678 1 96.94 287 ALA B C 1
ATOM 5260 O O . ALA B 1 287 ? -16.531 -17.609 4.254 1 96.94 287 ALA B O 1
ATOM 5261 N N . THR B 1 288 ? -17.812 -17.156 2.434 1 96.69 288 THR B N 1
ATOM 5262 C CA . THR B 1 288 ? -16.812 -16.422 1.673 1 96.69 288 THR B CA 1
ATOM 5263 C C . THR B 1 288 ? -17.375 -15.102 1.169 1 96.69 288 THR B C 1
ATOM 5265 O O . THR B 1 288 ? -18.578 -14.891 1.164 1 96.69 288 THR B O 1
ATOM 5268 N N . PRO B 1 289 ? -16.484 -14.156 0.894 1 97.31 289 PRO B N 1
ATOM 5269 C CA . PRO B 1 289 ? -17 -12.906 0.323 1 97.31 289 PRO B CA 1
ATOM 5270 C C . PRO B 1 289 ? -17.922 -13.141 -0.871 1 97.31 289 PRO B C 1
ATOM 5272 O O . PRO B 1 289 ? -17.578 -13.891 -1.786 1 97.31 289 PRO B O 1
ATOM 5275 N N . ASP B 1 290 ? -19.109 -12.461 -0.868 1 97.69 290 ASP B N 1
ATOM 5276 C CA . ASP B 1 290 ? -20.125 -12.797 -1.861 1 97.69 290 ASP B CA 1
ATOM 5277 C C . ASP B 1 290 ? -20.484 -11.586 -2.717 1 97.69 290 ASP B C 1
ATOM 5279 O O . ASP B 1 290 ? -21.391 -11.648 -3.555 1 97.69 290 ASP B O 1
ATOM 5283 N N . LYS B 1 291 ? -19.844 -10.5 -2.52 1 97.25 291 LYS B N 1
ATOM 5284 C CA . LYS B 1 291 ? -19.953 -9.367 -3.434 1 97.25 291 LYS B CA 1
ATOM 5285 C C . LYS B 1 291 ? -18.812 -9.344 -4.434 1 97.25 291 LYS B C 1
ATOM 5287 O O . LYS B 1 291 ? -17.781 -8.688 -4.195 1 97.25 291 LYS B O 1
ATOM 5292 N N . THR B 1 292 ? -19.031 -9.898 -5.555 1 96.88 292 THR B N 1
ATOM 5293 C CA . THR B 1 292 ? -17.984 -10.289 -6.488 1 96.88 292 THR B CA 1
ATOM 5294 C C . THR B 1 292 ? -17.266 -9.055 -7.023 1 96.88 292 THR B C 1
ATOM 5296 O O . THR B 1 292 ? -16.031 -9.039 -7.094 1 96.88 292 THR B O 1
ATOM 5299 N N . GLU B 1 293 ? -18.031 -8.031 -7.379 1 95.69 293 GLU B N 1
ATOM 5300 C CA . GLU B 1 293 ? -17.422 -6.844 -7.965 1 95.69 293 GLU B CA 1
ATOM 5301 C C . GLU B 1 293 ? -16.562 -6.109 -6.945 1 95.69 293 GLU B C 1
ATOM 5303 O O . GLU B 1 293 ? -15.469 -5.641 -7.273 1 95.69 293 GLU B O 1
ATOM 5308 N N . GLU B 1 294 ? -16.984 -6.055 -5.684 1 96.19 294 GLU B N 1
ATOM 5309 C CA . GLU B 1 294 ? -16.219 -5.445 -4.605 1 96.19 294 GLU B CA 1
ATOM 5310 C C . GLU B 1 294 ? -14.969 -6.273 -4.285 1 96.19 294 GLU B C 1
ATOM 5312 O O . GLU B 1 294 ? -13.898 -5.719 -4.023 1 96.19 294 GLU B O 1
ATOM 5317 N N . LEU B 1 295 ? -15.18 -7.562 -4.324 1 97.75 295 LEU B N 1
ATOM 5318 C CA . LEU B 1 295 ? -14.055 -8.453 -4.062 1 97.75 295 LEU B CA 1
ATOM 5319 C C . LEU B 1 295 ? -12.969 -8.281 -5.117 1 97.75 295 LEU B C 1
ATOM 5321 O O . LEU B 1 295 ? -11.789 -8.164 -4.785 1 97.75 295 LEU B O 1
ATOM 5325 N N . LEU B 1 296 ? -13.406 -8.273 -6.387 1 97.44 296 LEU B N 1
ATOM 5326 C CA . LEU B 1 296 ? -12.445 -8.086 -7.469 1 97.44 296 LEU B CA 1
ATOM 5327 C C . LEU B 1 296 ? -11.703 -6.762 -7.305 1 97.44 296 LEU B C 1
ATOM 5329 O O . LEU B 1 296 ? -10.469 -6.723 -7.391 1 97.44 296 LEU B O 1
ATOM 5333 N N . ALA B 1 297 ? -12.438 -5.734 -7.055 1 95.06 297 ALA B N 1
ATOM 5334 C CA . ALA B 1 297 ? -11.844 -4.406 -6.902 1 95.06 297 ALA B CA 1
ATOM 5335 C C . ALA B 1 297 ? -10.875 -4.371 -5.73 1 95.06 297 ALA B C 1
ATOM 5337 O O . ALA B 1 297 ? -9.812 -3.748 -5.812 1 95.06 297 ALA B O 1
ATOM 5338 N N . TYR B 1 298 ? -11.273 -5.066 -4.652 1 96.44 298 TYR B N 1
ATOM 5339 C CA . TYR B 1 298 ? -10.398 -5.133 -3.482 1 96.44 298 TYR B CA 1
ATOM 5340 C C . TYR B 1 298 ? -9.102 -5.852 -3.812 1 96.44 298 TYR B C 1
ATOM 5342 O O . TYR B 1 298 ? -8.016 -5.395 -3.438 1 96.44 298 TYR B O 1
ATOM 5350 N N . LEU B 1 299 ? -9.18 -6.957 -4.465 1 97.94 299 LEU B N 1
ATOM 5351 C CA . LEU B 1 299 ? -8.008 -7.754 -4.793 1 97.94 299 LEU B CA 1
ATOM 5352 C C . LEU B 1 299 ? -7.074 -6.984 -5.727 1 97.94 299 LEU B C 1
ATOM 5354 O O . LEU B 1 299 ? -5.852 -7.043 -5.574 1 97.94 299 LEU B O 1
ATOM 5358 N N . VAL B 1 300 ? -7.66 -6.324 -6.66 1 96.44 300 VAL B N 1
ATOM 5359 C CA . VAL B 1 300 ? -6.859 -5.512 -7.566 1 96.44 300 VAL B CA 1
ATOM 5360 C C . VAL B 1 300 ? -6.156 -4.406 -6.785 1 96.44 300 VAL B C 1
ATOM 5362 O O . VAL B 1 300 ? -4.953 -4.191 -6.945 1 96.44 300 VAL B O 1
ATOM 5365 N N . HIS B 1 301 ? -6.867 -3.748 -5.91 1 94.31 301 HIS B N 1
ATOM 5366 C CA . HIS B 1 301 ? -6.301 -2.689 -5.082 1 94.31 301 HIS B CA 1
ATOM 5367 C C . HIS B 1 301 ? -5.168 -3.217 -4.211 1 94.31 301 HIS B C 1
ATOM 5369 O O . HIS B 1 301 ? -4.152 -2.543 -4.027 1 94.31 301 HIS B O 1
ATOM 5375 N N . HIS B 1 302 ? -5.301 -4.398 -3.758 1 96.06 302 HIS B N 1
ATOM 5376 C CA . HIS B 1 302 ? -4.387 -4.98 -2.783 1 96.06 302 HIS B CA 1
ATOM 5377 C C . HIS B 1 302 ? -3.1 -5.453 -3.451 1 96.06 302 HIS B C 1
ATOM 5379 O O . HIS B 1 302 ? -2.008 -5.266 -2.906 1 96.06 302 HIS B O 1
ATOM 5385 N N . TYR B 1 303 ? -3.211 -6.023 -4.629 1 96.88 303 TYR B N 1
ATOM 5386 C CA . TYR B 1 303 ? -2.076 -6.758 -5.18 1 96.88 303 TYR B CA 1
ATOM 5387 C C . TYR B 1 303 ? -1.445 -6 -6.34 1 96.88 303 TYR B C 1
ATOM 5389 O O . TYR B 1 303 ? -0.409 -6.406 -6.867 1 96.88 303 TYR B O 1
ATOM 5397 N N . ARG B 1 304 ? -2.012 -4.922 -6.801 1 94.38 304 ARG B N 1
ATOM 5398 C CA . ARG B 1 304 ? -1.472 -4.207 -7.949 1 94.38 304 ARG B CA 1
ATOM 5399 C C . ARG B 1 304 ? -0.037 -3.758 -7.691 1 94.38 304 ARG B C 1
ATOM 5401 O O . ARG B 1 304 ? 0.293 -3.324 -6.586 1 94.38 304 ARG B O 1
ATOM 5408 N N . PRO B 1 305 ? 0.801 -3.834 -8.672 1 91.62 305 PRO B N 1
ATOM 5409 C CA . PRO B 1 305 ? 2.225 -3.531 -8.5 1 91.62 305 PRO B CA 1
ATOM 5410 C C . PRO B 1 305 ? 2.469 -2.096 -8.039 1 91.62 305 PRO B C 1
ATOM 5412 O O . PRO B 1 305 ? 3.404 -1.842 -7.273 1 91.62 305 PRO B O 1
ATOM 5415 N N . SER B 1 306 ? 1.662 -1.182 -8.414 1 89.19 306 SER B N 1
ATOM 5416 C CA . SER B 1 306 ? 1.872 0.23 -8.109 1 89.19 306 SER B CA 1
ATOM 5417 C C . SER B 1 306 ? 1.734 0.502 -6.617 1 89.19 306 SER B C 1
ATOM 5419 O O . SER B 1 306 ? 2.109 1.574 -6.141 1 89.19 306 SER B O 1
ATOM 5421 N N . SER B 1 307 ? 1.265 -0.471 -5.891 1 90.56 307 SER B N 1
ATOM 5422 C CA . SER B 1 307 ? 1.031 -0.239 -4.469 1 90.56 307 SER B CA 1
ATOM 5423 C C . SER B 1 307 ? 2.023 -1.017 -3.611 1 90.56 307 SER B C 1
ATOM 5425 O O . SER B 1 307 ? 1.908 -1.038 -2.385 1 90.56 307 SER B O 1
ATOM 5427 N N . TRP B 1 308 ? 2.932 -1.667 -4.207 1 94.62 308 TRP B N 1
ATOM 5428 C CA . TRP B 1 308 ? 3.875 -2.5 -3.469 1 94.62 308 TRP B CA 1
ATOM 5429 C C . TRP B 1 308 ? 4.805 -1.643 -2.617 1 94.62 308 TRP B C 1
ATOM 5431 O O . TRP B 1 308 ? 5.047 -0.475 -2.932 1 94.62 308 TRP B O 1
ATOM 5441 N N . ARG B 1 309 ? 5.281 -2.234 -1.582 1 94.06 309 ARG B N 1
ATOM 5442 C CA . ARG B 1 309 ? 6.344 -1.66 -0.763 1 94.06 309 ARG B CA 1
ATOM 5443 C C . ARG B 1 309 ? 7.695 -2.279 -1.106 1 94.06 309 ARG B C 1
ATOM 5445 O O . ARG B 1 309 ? 7.785 -3.48 -1.363 1 94.06 309 ARG B O 1
ATOM 5452 N N . TRP B 1 310 ? 8.727 -1.499 -1.014 1 92.88 310 TRP B N 1
ATOM 5453 C CA . TRP B 1 310 ? 10.016 -1.942 -1.528 1 92.88 310 TRP B CA 1
ATOM 5454 C C . TRP B 1 310 ? 11.086 -1.892 -0.439 1 92.88 310 TRP B C 1
ATOM 5456 O O . TRP B 1 310 ? 12.273 -1.76 -0.733 1 92.88 310 TRP B O 1
ATOM 5466 N N . ASP B 1 311 ? 10.641 -1.971 0.781 1 92.12 311 ASP B N 1
ATOM 5467 C CA . ASP B 1 311 ? 11.57 -2.008 1.907 1 92.12 311 ASP B CA 1
ATOM 5468 C C . ASP B 1 311 ? 12.594 -3.133 1.742 1 92.12 311 ASP B C 1
ATOM 5470 O O . ASP B 1 311 ? 12.227 -4.262 1.403 1 92.12 311 ASP B O 1
ATOM 5474 N N . GLY B 1 312 ? 13.875 -2.826 1.962 1 88.38 312 GLY B N 1
ATOM 5475 C CA . GLY B 1 312 ? 14.93 -3.83 1.911 1 88.38 312 GLY B CA 1
ATOM 5476 C C . GLY B 1 312 ? 15.367 -4.164 0.498 1 88.38 312 GLY B C 1
ATOM 5477 O O . GLY B 1 312 ? 16.25 -5 0.298 1 88.38 312 GLY B O 1
ATOM 5478 N N . VAL B 1 313 ? 14.711 -3.625 -0.463 1 89.44 313 VAL B N 1
ATOM 5479 C CA . VAL B 1 313 ? 15.047 -3.848 -1.865 1 89.44 313 VAL B CA 1
ATOM 5480 C C . VAL B 1 313 ? 15.508 -2.537 -2.502 1 89.44 313 VAL B C 1
ATOM 5482 O O . VAL B 1 313 ? 14.875 -1.495 -2.318 1 89.44 313 VAL B O 1
ATOM 5485 N N . CYS B 1 314 ? 16.578 -2.564 -3.123 1 83.19 314 CYS B N 1
ATOM 5486 C CA . CYS B 1 314 ? 17.109 -1.35 -3.725 1 83.19 314 CYS B CA 1
ATOM 5487 C C . CYS B 1 314 ? 16.484 -1.086 -5.082 1 83.19 314 CYS B C 1
ATOM 5489 O O . CYS B 1 314 ? 16.75 -1.796 -6.051 1 83.19 314 CYS B O 1
ATOM 5491 N N . VAL B 1 315 ? 15.609 -0.141 -5.125 1 84.69 315 VAL B N 1
ATOM 5492 C CA . VAL B 1 315 ? 14.969 0.262 -6.371 1 84.69 315 VAL B CA 1
ATOM 5493 C C . VAL B 1 315 ? 14.977 1.784 -6.488 1 84.69 315 VAL B C 1
ATOM 5495 O O . VAL B 1 315 ? 15.117 2.49 -5.488 1 84.69 315 VAL B O 1
ATOM 5498 N N . SER B 1 316 ? 15.008 2.186 -7.68 1 85.38 316 SER B N 1
ATOM 5499 C CA . SER B 1 316 ? 14.828 3.615 -7.922 1 85.38 316 SER B CA 1
ATOM 5500 C C . SER B 1 316 ? 13.352 3.992 -7.953 1 85.38 316 SER B C 1
ATOM 5502 O O . SER B 1 316 ? 12.602 3.523 -8.812 1 85.38 316 SER B O 1
ATOM 5504 N N . PHE B 1 317 ? 12.953 4.863 -7.105 1 86.94 317 PHE B N 1
ATOM 5505 C CA . PHE B 1 317 ? 11.562 5.297 -7.074 1 86.94 317 PHE B CA 1
ATOM 5506 C C . PHE B 1 317 ? 11.273 6.266 -8.211 1 86.94 317 PHE B C 1
ATOM 5508 O O . PHE B 1 317 ? 10.133 6.379 -8.664 1 86.94 317 PHE B O 1
ATOM 5515 N N . GLU B 1 318 ? 12.25 6.93 -8.664 1 83.25 318 GLU B N 1
ATOM 5516 C CA . GLU B 1 318 ? 12.086 7.77 -9.844 1 83.25 318 GLU B CA 1
ATOM 5517 C C . GLU B 1 318 ? 11.672 6.945 -11.062 1 83.25 318 GLU B C 1
ATOM 5519 O O . GLU B 1 318 ? 10.805 7.355 -11.836 1 83.25 318 GLU B O 1
ATOM 5524 N N . ASP B 1 319 ? 12.305 5.836 -11.133 1 78.56 319 ASP B N 1
ATOM 5525 C CA . ASP B 1 319 ? 11.977 4.941 -12.242 1 78.56 319 ASP B CA 1
ATOM 5526 C C . ASP B 1 319 ? 10.562 4.387 -12.102 1 78.56 319 ASP B C 1
ATOM 5528 O O . ASP B 1 319 ? 9.828 4.289 -13.094 1 78.56 319 ASP B O 1
ATOM 5532 N N . ILE B 1 320 ? 10.195 4.086 -10.922 1 77.31 320 ILE B N 1
ATOM 5533 C CA . ILE B 1 320 ? 8.867 3.555 -10.648 1 77.31 320 ILE B CA 1
ATOM 5534 C C . ILE B 1 320 ? 7.812 4.625 -10.938 1 77.31 320 ILE B C 1
ATOM 5536 O O . ILE B 1 320 ? 6.762 4.328 -11.516 1 77.31 320 ILE B O 1
ATOM 5540 N N . PHE B 1 321 ? 8.078 5.824 -10.555 1 73.44 321 PHE B N 1
ATOM 5541 C CA . PHE B 1 321 ? 7.188 6.961 -10.742 1 73.44 321 PHE B CA 1
ATOM 5542 C C . PHE B 1 321 ? 6.973 7.234 -12.227 1 73.44 321 PHE B C 1
ATOM 5544 O O . PHE B 1 321 ? 5.844 7.473 -12.656 1 73.44 321 PHE B O 1
ATOM 5551 N N . HIS B 1 322 ? 7.98 7.227 -12.961 1 61.75 322 HIS B N 1
ATOM 5552 C CA . HIS B 1 322 ? 7.898 7.535 -14.383 1 61.75 322 HIS B CA 1
ATOM 5553 C C . HIS B 1 322 ? 7.141 6.453 -15.141 1 61.75 322 HIS B C 1
ATOM 5555 O O . HIS B 1 322 ? 6.441 6.742 -16.109 1 61.75 322 HIS B O 1
ATOM 5561 N N . VAL B 1 323 ? 7.254 5.309 -14.695 1 55.5 323 VAL B N 1
ATOM 5562 C CA . VAL B 1 323 ? 6.523 4.219 -15.328 1 55.5 323 VAL B CA 1
ATOM 5563 C C . VAL B 1 323 ? 5.027 4.367 -15.047 1 55.5 323 VAL B C 1
ATOM 5565 O O . VAL B 1 323 ? 4.195 4.113 -15.922 1 55.5 323 VAL B O 1
ATOM 5568 N N . ASN B 1 324 ? 4.754 4.816 -13.883 1 56.94 324 ASN B N 1
ATOM 5569 C CA . ASN B 1 324 ? 3.361 4.957 -13.469 1 56.94 324 ASN B CA 1
ATOM 5570 C C . ASN B 1 324 ? 2.695 6.156 -14.141 1 56.94 324 ASN B C 1
ATOM 5572 O O . ASN B 1 324 ? 1.495 6.125 -14.422 1 56.94 324 ASN B O 1
ATOM 5576 N N . LEU B 1 325 ? 3.398 7.289 -14.312 1 47.81 325 LEU B N 1
ATOM 5577 C CA . LEU B 1 325 ? 2.881 8.461 -15.008 1 47.81 325 LEU B CA 1
ATOM 5578 C C . LEU B 1 325 ? 2.773 8.195 -16.516 1 47.81 325 LEU B C 1
ATOM 5580 O O . LEU B 1 325 ? 1.948 8.805 -17.188 1 47.81 325 LEU B O 1
ATOM 5584 N N . GLY B 1 326 ? 3.695 7.527 -17.125 1 41.84 326 GLY B N 1
ATOM 5585 C CA . GLY B 1 326 ? 3.746 7.301 -18.562 1 41.84 326 GLY B CA 1
ATOM 5586 C C . GLY B 1 326 ? 2.551 6.527 -19.078 1 41.84 326 GLY B C 1
ATOM 5587 O O . GLY B 1 326 ? 2.359 6.418 -20.297 1 41.84 326 GLY B O 1
ATOM 5588 N N . VAL B 1 327 ? 2.018 5.621 -18.359 1 38.47 327 VAL B N 1
ATOM 5589 C CA . VAL B 1 327 ? 1.042 4.797 -19.062 1 38.47 327 VAL B CA 1
ATOM 5590 C C . VAL B 1 327 ? -0.123 5.664 -19.531 1 38.47 327 VAL B C 1
ATOM 5592 O O . VAL B 1 327 ? -0.796 5.328 -20.516 1 38.47 327 VAL B O 1
ATOM 5595 N N . ASP B 1 328 ? -0.646 6.504 -18.656 1 38.19 328 ASP B N 1
ATOM 5596 C CA . ASP B 1 328 ? -1.941 7.023 -19.094 1 38.19 328 ASP B CA 1
ATOM 5597 C C . ASP B 1 328 ? -1.782 8 -20.25 1 38.19 328 ASP B C 1
ATOM 5599 O O . ASP B 1 328 ? -2.688 8.789 -20.547 1 38.19 328 ASP B O 1
ATOM 5603 N N . THR B 1 329 ? -0.634 8.367 -20.641 1 37.12 329 THR B N 1
ATOM 5604 C CA . THR B 1 329 ? -0.507 9.328 -21.734 1 37.12 329 THR B CA 1
ATOM 5605 C C . THR B 1 329 ? -0.903 8.688 -23.062 1 37.12 329 THR B C 1
ATOM 5607 O O . THR B 1 329 ? -0.706 7.488 -23.266 1 37.12 329 THR B O 1
ATOM 5610 N N . PHE B 1 330 ? -1.857 9.219 -23.672 1 38.22 330 PHE B N 1
ATOM 5611 C CA . PHE B 1 330 ? -2.09 8.836 -25.062 1 38.22 330 PHE B CA 1
ATOM 5612 C C . PHE B 1 330 ? -0.781 8.453 -25.75 1 38.22 330 PHE B C 1
ATOM 5614 O O . PHE B 1 330 ? 0.2 9.203 -25.688 1 38.22 330 PHE B O 1
ATOM 5621 N N . SER B 1 331 ? -0.603 7.273 -25.875 1 40.81 331 SER B N 1
ATOM 5622 C CA . SER B 1 331 ? 0.587 6.852 -26.609 1 40.81 331 SER B CA 1
ATOM 5623 C C . SER B 1 331 ? 0.776 7.68 -27.875 1 40.81 331 SER B C 1
ATOM 5625 O O . SER B 1 331 ? -0.17 8.297 -28.359 1 40.81 331 SER B O 1
ATOM 5627 N N . THR B 1 332 ? 1.927 7.988 -28.125 1 41.97 332 THR B N 1
ATOM 5628 C CA . THR B 1 332 ? 2.256 8.586 -29.422 1 41.97 332 THR B CA 1
ATOM 5629 C C . THR B 1 332 ? 1.403 7.984 -30.531 1 41.97 332 THR B C 1
ATOM 5631 O O . THR B 1 332 ? 0.969 8.688 -31.438 1 41.97 332 THR B O 1
ATOM 5634 N N . THR B 1 333 ? 1.081 6.789 -30.312 1 43.84 333 THR B N 1
ATOM 5635 C CA . THR B 1 333 ? 0.285 6.125 -31.344 1 43.84 333 THR B CA 1
ATOM 5636 C C . THR B 1 333 ? -1.159 6.617 -31.312 1 43.84 333 THR B C 1
ATOM 5638 O O . THR B 1 333 ? -1.787 6.781 -32.344 1 43.84 333 THR B O 1
ATOM 5641 N N . ASP B 1 334 ? -1.553 6.875 -30.078 1 49.12 334 ASP B N 1
ATOM 5642 C CA . ASP B 1 334 ? -2.916 7.383 -29.969 1 49.12 334 ASP B CA 1
ATOM 5643 C C . ASP B 1 334 ? -3.02 8.797 -30.531 1 49.12 334 ASP B C 1
ATOM 5645 O O . ASP B 1 334 ? -3.979 9.117 -31.25 1 49.12 334 ASP B O 1
ATOM 5649 N N . MET B 1 335 ? -2.084 9.5 -30.297 1 47.59 335 MET B N 1
ATOM 5650 C CA . MET B 1 335 ? -2.021 10.844 -30.859 1 47.59 335 MET B CA 1
ATOM 5651 C C . MET B 1 335 ? -1.924 10.789 -32.375 1 47.59 335 MET B C 1
ATOM 5653 O O . MET B 1 335 ? -2.566 11.578 -33.062 1 47.59 335 MET B O 1
ATOM 5657 N N . ILE B 1 336 ? -1.214 9.836 -32.875 1 50.56 336 ILE B N 1
ATOM 5658 C CA . ILE B 1 336 ? -1.083 9.633 -34.312 1 50.56 336 ILE B CA 1
ATOM 5659 C C . ILE B 1 336 ? -2.42 9.18 -34.875 1 50.56 336 ILE B C 1
ATOM 5661 O O . ILE B 1 336 ? -2.848 9.672 -35.938 1 50.56 336 ILE B O 1
ATOM 5665 N N . LEU B 1 337 ? -3.047 8.445 -34.125 1 52.81 337 LEU B N 1
ATOM 5666 C CA . LEU B 1 337 ? -4.316 7.922 -34.625 1 52.81 337 LEU B CA 1
ATOM 5667 C C . LEU B 1 337 ? -5.379 9.016 -34.656 1 52.81 337 LEU B C 1
ATOM 5669 O O . LEU B 1 337 ? -6.129 9.133 -35.625 1 52.81 337 LEU B O 1
ATOM 5673 N N . VAL B 1 338 ? -5.359 9.797 -33.656 1 58.34 338 VAL B N 1
ATOM 5674 C CA . VAL B 1 338 ? -6.297 10.914 -33.625 1 58.34 338 VAL B CA 1
ATOM 5675 C C . VAL B 1 338 ? -5.945 11.898 -34.75 1 58.34 338 VAL B C 1
ATOM 5677 O O . VAL B 1 338 ? -6.836 12.422 -35.406 1 58.34 338 VAL B O 1
ATOM 5680 N N . GLY B 1 339 ? -4.688 12.039 -34.969 1 55.12 339 GLY B N 1
ATOM 5681 C CA . GLY B 1 339 ? -4.227 12.852 -36.094 1 55.12 339 GLY B CA 1
ATOM 5682 C C . GLY B 1 339 ? -4.656 12.32 -37.438 1 55.12 339 GLY B C 1
ATOM 5683 O O . GLY B 1 339 ? -5.152 13.07 -38.281 1 55.12 339 GLY B O 1
ATOM 5684 N N . VAL B 1 340 ? -4.523 11.016 -37.531 1 59.25 340 VAL B N 1
ATOM 5685 C CA . VAL B 1 340 ? -4.863 10.383 -38.812 1 59.25 340 VAL B CA 1
ATOM 5686 C C . VAL B 1 340 ? -6.371 10.445 -39.031 1 59.25 340 VAL B C 1
ATOM 5688 O O . VAL B 1 340 ? -6.828 10.758 -40.125 1 59.25 340 VAL B O 1
ATOM 5691 N N . ILE B 1 341 ? -7.078 10.328 -38 1 59.28 341 ILE B N 1
ATOM 5692 C CA . ILE B 1 341 ? -8.531 10.375 -38.094 1 59.28 341 ILE B CA 1
ATOM 5693 C C . ILE B 1 341 ? -8.977 11.797 -38.438 1 59.28 341 ILE B C 1
ATOM 5695 O O . ILE B 1 341 ? -9.836 12 -39.281 1 59.28 341 ILE B O 1
ATOM 5699 N N . CYS B 1 342 ? -8.305 12.648 -37.875 1 59.88 342 CYS B N 1
ATOM 5700 C CA . CYS B 1 342 ? -8.641 14.047 -38.125 1 59.88 342 CYS B CA 1
ATOM 5701 C C . CYS B 1 342 ? -8.305 14.438 -39.562 1 59.88 342 CYS B C 1
ATOM 5703 O O . CYS B 1 342 ? -9.078 15.133 -40.219 1 59.88 342 CYS B O 1
ATOM 5705 N N . VAL B 1 343 ? -7.23 13.93 -40.031 1 61.19 343 VAL B N 1
ATOM 5706 C CA . VAL B 1 343 ? -6.809 14.203 -41.406 1 61.19 343 VAL B CA 1
ATOM 5707 C C . VAL B 1 343 ? -7.766 13.523 -42.375 1 61.19 343 VAL B C 1
ATOM 5709 O O . VAL B 1 343 ? -8.172 14.117 -43.375 1 61.19 343 VAL B O 1
ATOM 5712 N N . CYS B 1 344 ? -8.156 12.375 -42.031 1 60.97 344 CYS B N 1
ATOM 5713 C CA . CYS B 1 344 ? -9.055 11.633 -42.906 1 60.97 344 CYS B CA 1
ATOM 5714 C C . CYS B 1 344 ? -10.438 12.258 -42.906 1 60.97 344 CYS B C 1
ATOM 5716 O O . CYS B 1 344 ? -11.055 12.383 -43.969 1 60.97 344 CYS B O 1
ATOM 5718 N N . CYS B 1 345 ? -10.812 12.719 -41.844 1 62.38 345 CYS B N 1
ATOM 5719 C CA . CYS B 1 345 ? -12.125 13.352 -41.781 1 62.38 345 CYS B CA 1
ATOM 5720 C C . CYS B 1 345 ? -12.117 14.695 -42.5 1 62.38 345 CYS B C 1
ATOM 5722 O O . CYS B 1 345 ? -13.07 15.031 -43.188 1 62.38 345 CYS B O 1
ATOM 5724 N N . SER B 1 346 ? -11.055 15.328 -42.344 1 63.38 346 SER B N 1
ATOM 5725 C CA . SER B 1 346 ? -10.914 16.594 -43.031 1 63.38 346 SER B CA 1
ATOM 5726 C C . SER B 1 346 ? -10.836 16.391 -44.531 1 63.38 346 SER B C 1
ATOM 5728 O O . SER B 1 346 ? -11.422 17.156 -45.312 1 63.38 346 SER B O 1
ATOM 5730 N N . ALA B 1 347 ? -10.172 15.367 -44.906 1 65.38 347 ALA B N 1
ATOM 5731 C CA . ALA B 1 347 ? -10.07 15.023 -46.312 1 65.38 347 ALA B CA 1
ATOM 5732 C C . ALA B 1 347 ? -11.422 14.594 -46.875 1 65.38 347 ALA B C 1
ATOM 5734 O O . ALA B 1 347 ? -11.797 14.984 -47.969 1 65.38 347 ALA B O 1
ATOM 5735 N N . ALA B 1 348 ? -12.117 13.922 -46.094 1 67.94 348 ALA B N 1
ATOM 5736 C CA . ALA B 1 348 ? -13.453 13.484 -46.5 1 67.94 348 ALA B CA 1
ATOM 5737 C C . ALA B 1 348 ? -14.398 14.672 -46.625 1 67.94 348 ALA B C 1
ATOM 5739 O O . ALA B 1 348 ? -15.188 14.75 -47.562 1 67.94 348 ALA B O 1
ATOM 5740 N N . LEU B 1 349 ? -14.219 15.555 -45.812 1 69 349 LEU B N 1
ATOM 5741 C CA . LEU B 1 349 ? -15.031 16.766 -45.875 1 69 349 LEU B CA 1
ATOM 5742 C C . LEU B 1 349 ? -14.656 17.625 -47.062 1 69 349 LEU B C 1
ATOM 5744 O O . LEU B 1 349 ? -15.531 18.172 -47.75 1 69 349 LEU B O 1
ATOM 5748 N N . ALA B 1 350 ? -13.461 17.641 -47.344 1 69.25 350 ALA B N 1
ATOM 5749 C CA . ALA B 1 350 ? -12.992 18.375 -48.5 1 69.25 350 ALA B CA 1
ATOM 5750 C C . ALA B 1 350 ? -13.516 17.75 -49.812 1 69.25 350 ALA B C 1
ATOM 5752 O O . ALA B 1 350 ? -13.945 18.453 -50.719 1 69.25 350 ALA B O 1
ATOM 5753 N N . VAL B 1 351 ? -13.539 16.5 -49.781 1 70.44 351 VAL B N 1
ATOM 5754 C CA . VAL B 1 351 ? -14.047 15.789 -50.938 1 70.44 351 VAL B CA 1
ATOM 5755 C C . VAL B 1 351 ? -15.555 16.016 -51.062 1 70.44 351 VAL B C 1
ATOM 5757 O O . VAL B 1 351 ? -16.062 16.25 -52.156 1 70.44 351 VAL B O 1
ATOM 5760 N N . LEU B 1 352 ? -16.125 16.062 -50 1 69.56 352 LEU B N 1
ATOM 5761 C CA . LEU B 1 352 ? -17.562 16.312 -50 1 69.56 352 LEU B CA 1
ATOM 5762 C C . LEU B 1 352 ? -17.875 17.719 -50.469 1 69.56 352 LEU B C 1
ATOM 5764 O O . LEU B 1 352 ? -18.797 17.938 -51.281 1 69.56 352 LEU B O 1
ATOM 5768 N N . VAL B 1 353 ? -17.109 18.578 -50.094 1 70.44 353 VAL B N 1
ATOM 5769 C CA . VAL B 1 353 ? -17.281 19.969 -50.531 1 70.44 353 VAL B CA 1
ATOM 5770 C C . VAL B 1 353 ? -16.969 20.094 -52 1 70.44 353 VAL B C 1
ATOM 5772 O O . VAL B 1 353 ? -17.703 20.75 -52.75 1 70.44 353 VAL B O 1
ATOM 5775 N N . ALA B 1 354 ? -16 19.406 -52.438 1 69.06 354 ALA B N 1
ATOM 5776 C CA . ALA B 1 354 ? -15.648 19.406 -53.844 1 69.06 354 ALA B CA 1
ATOM 5777 C C . ALA B 1 354 ? -16.75 18.781 -54.688 1 69.06 354 ALA B C 1
ATOM 5779 O O . ALA B 1 354 ? -17.094 19.281 -55.75 1 69.06 354 ALA B O 1
ATOM 5780 N N . LEU B 1 355 ? -17.312 17.859 -54.125 1 69.94 355 LEU B N 1
ATOM 5781 C CA . LEU B 1 355 ? -18.391 17.172 -54.844 1 69.94 355 LEU B CA 1
ATOM 5782 C C . LEU B 1 355 ? -19.641 18.047 -54.875 1 69.94 355 LEU B C 1
ATOM 5784 O O . LEU B 1 355 ? -20.312 18.109 -55.906 1 69.94 355 LEU B O 1
ATOM 5788 N N . ILE B 1 356 ? -19.75 18.766 -53.906 1 68.94 356 ILE B N 1
ATOM 5789 C CA . ILE B 1 356 ? -20.891 19.672 -53.875 1 68.94 356 ILE B CA 1
ATOM 5790 C C . ILE B 1 356 ? -20.656 20.844 -54.812 1 68.94 356 ILE B C 1
ATOM 5792 O O . ILE B 1 356 ? -21.562 21.25 -55.531 1 68.94 356 ILE B O 1
ATOM 5796 N N . CYS B 1 357 ? -19.531 21.266 -54.844 1 64.88 357 CYS B N 1
ATOM 5797 C CA . CYS B 1 357 ? -19.188 22.375 -55.719 1 64.88 357 CYS B CA 1
ATOM 5798 C C . CYS B 1 357 ? -19.25 21.938 -57.188 1 64.88 357 CYS B C 1
ATOM 5800 O O . CYS B 1 357 ? -19.688 22.688 -58.031 1 64.88 357 CYS B O 1
ATOM 5802 N N . CYS B 1 358 ? -18.875 20.781 -57.469 1 62.38 358 CYS B N 1
ATOM 5803 C CA . CYS B 1 358 ? -18.938 20.25 -58.812 1 62.38 358 CYS B CA 1
ATOM 5804 C C . CYS B 1 358 ? -20.375 20 -59.25 1 62.38 358 CYS B C 1
ATOM 5806 O O . CYS B 1 358 ? -20.734 20.25 -60.406 1 62.38 358 CYS B O 1
ATOM 5808 N N . ARG B 1 359 ? -21.125 19.688 -58.344 1 59.62 359 ARG B N 1
ATOM 5809 C CA . ARG B 1 359 ? -22.531 19.484 -58.656 1 59.62 359 ARG B CA 1
ATOM 5810 C C . ARG B 1 359 ? -23.25 20.812 -58.875 1 59.62 359 ARG B C 1
ATOM 5812 O O . ARG B 1 359 ? -24.109 20.938 -59.75 1 59.62 359 ARG B O 1
ATOM 5819 N N . TRP B 1 360 ? -22.859 21.797 -58.219 1 58.84 360 TRP B N 1
ATOM 5820 C CA . TRP B 1 360 ? -23.453 23.109 -58.375 1 58.84 360 TRP B CA 1
ATOM 5821 C C . TRP B 1 360 ? -23.031 23.766 -59.688 1 58.84 360 TRP B C 1
ATOM 5823 O O . TRP B 1 360 ? -23.828 24.422 -60.344 1 58.84 360 TRP B O 1
ATOM 5833 N N . ARG B 1 361 ? -21.875 23.5 -60.188 1 56.5 361 ARG B N 1
ATOM 5834 C CA . ARG B 1 361 ? -21.406 24.016 -61.469 1 56.5 361 ARG B CA 1
ATOM 5835 C C . ARG B 1 361 ? -22.109 23.312 -62.625 1 56.5 361 ARG B C 1
ATOM 5837 O O . ARG B 1 361 ? -22.422 23.922 -63.656 1 56.5 361 ARG B O 1
ATOM 5844 N N . ARG B 1 362 ? -22.453 22.094 -62.5 1 57.22 362 ARG B N 1
ATOM 5845 C CA . ARG B 1 362 ? -23.141 21.375 -63.594 1 57.22 362 ARG B CA 1
ATOM 5846 C C . ARG B 1 362 ? -24.594 21.812 -63.688 1 57.22 362 ARG B C 1
ATOM 5848 O O . ARG B 1 362 ? -25.156 21.859 -64.812 1 57.22 362 ARG B O 1
ATOM 5855 N N . SER B 1 363 ? -25.188 22.266 -62.656 1 55.47 363 SER B N 1
ATOM 5856 C CA . SER B 1 363 ? -26.578 22.688 -62.75 1 55.47 363 SER B CA 1
ATOM 5857 C C . SER B 1 363 ? -26.703 24.078 -63.344 1 55.47 363 SER B C 1
ATOM 5859 O O . SER B 1 363 ? -27.672 24.375 -64.062 1 55.47 363 SER B O 1
ATOM 5861 N N . ARG B 1 364 ? -25.703 24.891 -63.312 1 54.06 364 ARG B N 1
ATOM 5862 C CA . ARG B 1 364 ? -25.781 26.219 -63.906 1 54.06 364 ARG B CA 1
ATOM 5863 C C . ARG B 1 364 ? -25.469 26.156 -65.375 1 54.06 364 ARG B C 1
ATOM 5865 O O . ARG B 1 364 ? -25.828 27.078 -66.125 1 54.06 364 ARG B O 1
ATOM 5872 N N . ARG B 1 365 ? -24.75 25.234 -65.875 1 50.25 365 ARG B N 1
ATOM 5873 C CA . ARG B 1 365 ? 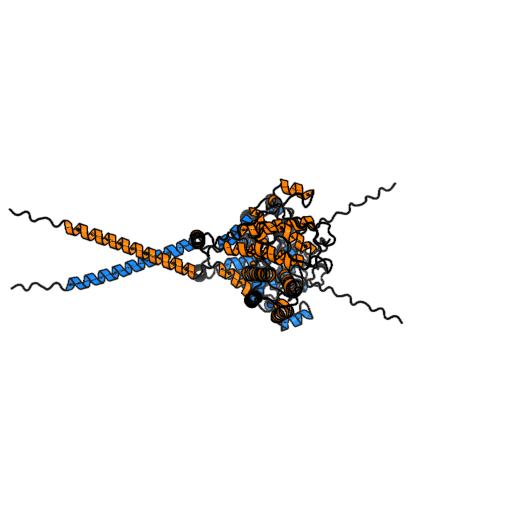-24.469 25.172 -67.312 1 50.25 365 ARG B CA 1
ATOM 5874 C C . ARG B 1 365 ? -25.688 24.719 -68.125 1 50.25 365 ARG B C 1
ATOM 5876 O O . ARG B 1 365 ? -25.781 24.938 -69.312 1 50.25 365 ARG B O 1
ATOM 5883 N N . GLY B 1 366 ? -26.609 24.062 -67.5 1 49.34 366 GLY B N 1
ATOM 5884 C CA . GLY B 1 366 ? -27.703 23.531 -68.25 1 49.34 366 GLY B CA 1
ATOM 5885 C C . GLY B 1 366 ? -28.703 24.578 -68.688 1 49.34 366 GLY B C 1
ATOM 5886 O O . GLY B 1 366 ? -29.625 24.297 -69.5 1 49.34 366 GLY B O 1
ATOM 5887 N N . HIS B 1 367 ? -28.844 25.641 -68 1 47.78 367 HIS B N 1
ATOM 5888 C CA . HIS B 1 367 ? -30 26.438 -68.375 1 47.78 367 HIS B CA 1
ATOM 5889 C C . HIS B 1 367 ? -29.609 27.453 -69.438 1 47.78 367 HIS B C 1
ATOM 5891 O O . HIS B 1 367 ? -29.578 28.656 -69.188 1 47.78 367 HIS B O 1
ATOM 5897 N N . LEU B 1 368 ? -28.625 27.156 -70.375 1 44.91 368 LEU B N 1
ATOM 5898 C CA . LEU B 1 368 ? -28.547 28.109 -71.5 1 44.91 368 LEU B CA 1
ATOM 5899 C C . LEU B 1 368 ? -29.812 28.031 -72.375 1 44.91 368 LEU B C 1
ATOM 5901 O O . LEU B 1 368 ? -30.203 26.953 -72.812 1 44.91 368 LEU B O 1
ATOM 5905 N N . PRO B 1 369 ? -30.719 29.062 -72.375 1 48.03 369 PRO B N 1
ATOM 5906 C CA . PRO B 1 369 ? -31.969 29.141 -73.188 1 48.03 369 PRO B CA 1
ATOM 5907 C C . PRO B 1 369 ? -31.766 28.906 -74.688 1 48.03 369 PRO B C 1
ATOM 5909 O O . PRO B 1 369 ? -30.688 29.203 -75.188 1 48.03 369 PRO B O 1
ATOM 5912 N N . LEU B 1 370 ? -32.406 27.922 -75.312 1 45.94 370 LEU B N 1
ATOM 5913 C CA . LEU B 1 370 ? -32.5 27.672 -76.75 1 45.94 370 LEU B CA 1
ATOM 5914 C C . LEU B 1 370 ? -32.969 28.922 -77.438 1 45.94 370 LEU B C 1
ATOM 5916 O O . LEU B 1 370 ? -33.875 29.609 -77 1 45.94 370 LEU B O 1
ATOM 5920 N N . PRO B 1 371 ? -32.156 29.516 -78.438 1 48.34 371 PRO B N 1
ATOM 5921 C CA . PRO B 1 371 ? -32.594 30.672 -79.25 1 48.34 371 PRO B CA 1
ATOM 5922 C C . PRO B 1 371 ? -33.875 30.406 -80 1 48.34 371 PRO B C 1
ATOM 5924 O O . PRO B 1 371 ? -34.062 29.297 -80.562 1 48.34 371 PRO B O 1
ATOM 5927 N N . THR B 1 372 ? -35.031 30.812 -79.625 1 41.19 372 THR B N 1
ATOM 5928 C CA . THR B 1 372 ? -36.281 30.812 -80.375 1 41.19 372 THR B CA 1
ATOM 5929 C C . THR B 1 372 ? -36.156 31.578 -81.688 1 41.19 372 THR B C 1
ATOM 5931 O O . THR B 1 372 ? -35.844 32.781 -81.688 1 41.19 372 THR B O 1
ATOM 5934 N N . ASN B 1 373 ? -35.594 30.938 -82.75 1 33.38 373 ASN B N 1
ATOM 5935 C CA . ASN B 1 373 ? -35.812 31.469 -84.062 1 33.38 373 ASN B CA 1
ATOM 5936 C C . ASN B 1 373 ? -37.281 31.609 -84.375 1 33.38 373 ASN B C 1
ATOM 5938 O O . ASN B 1 373 ? -38.094 30.719 -84.062 1 33.38 373 ASN B O 1
ATOM 5942 N N . ALA B 1 374 ? -37.719 32.906 -85 1 25.22 374 ALA B N 1
ATOM 5943 C CA . ALA B 1 374 ? -38.688 33.156 -86.062 1 25.22 374 ALA B CA 1
ATOM 5944 C C . ALA B 1 374 ? -38.312 32.5 -87.375 1 25.22 374 ALA B C 1
ATOM 5946 O O . ALA B 1 374 ? -37.125 32.5 -87.75 1 25.22 374 ALA B O 1
#

Radius of gyration: 32.99 Å; Cα contacts (8 Å, |Δi|>4): 937; chains: 2; bounding box: 75×89×137 Å

InterPro domains:
  IPR017905 ERV/ALR sulfhydryl oxidase domain [PS51324] (113-261)
  IPR036774 ERV/ALR sulfhydryl oxidase domain superfamily [G3DSA:1.20.120.310] (112-314)
  IPR036774 ERV/ALR sulfhydryl oxidase domain superfamily [SSF69000] (113-263)
  IPR039798 Sulfhydryl oxidase [PTHR22897] (15-364)
  IPR040986 Sulfhydryl oxidase, flavin adenine dinucleotide (FAD) binding domain [PF18371] (20-113)
  IPR042568 Sulfhydryl oxidase, flavin adenine dinucleotide (FAD) binding domain superfamily [G3DSA:1.20.120.1960] (4-111)

Solvent-accessible surface area (backbone atoms only — not comparable to full-atom values): 41203 Å² total; per-residue (Å²): 136,83,79,75,80,73,70,74,75,74,72,71,69,64,82,73,66,76,71,69,45,41,48,24,20,34,46,39,18,52,28,45,42,57,65,50,26,53,48,68,39,66,62,36,40,67,72,56,36,52,19,49,51,45,33,38,49,45,44,48,73,25,43,77,68,51,70,69,52,35,51,51,42,43,50,50,38,52,60,52,66,72,47,80,59,43,44,35,68,56,50,51,55,57,44,72,74,33,64,71,61,66,57,86,52,58,56,62,80,29,50,39,95,43,93,88,21,52,32,54,66,46,13,43,52,52,42,53,49,25,23,33,29,36,44,31,52,64,69,63,43,60,84,61,37,61,61,53,50,46,44,42,38,67,72,34,50,78,64,36,68,49,54,31,63,60,60,36,23,48,44,49,27,43,36,67,33,47,77,50,51,65,56,13,55,54,50,14,60,57,41,44,66,48,58,58,92,93,58,73,61,65,65,93,50,91,92,48,73,74,87,59,84,92,64,87,73,64,68,87,80,38,71,72,58,39,50,24,46,67,39,36,40,53,39,50,48,51,53,49,36,52,50,28,60,71,43,45,90,38,88,73,49,34,85,90,58,64,63,56,44,71,68,37,62,54,47,37,38,55,16,35,46,71,69,40,49,56,41,29,73,77,35,60,76,68,41,66,71,69,28,61,65,31,40,51,31,41,49,40,64,57,37,28,67,91,46,49,39,48,40,64,45,85,56,60,34,50,60,54,48,52,56,64,60,56,61,50,46,72,43,72,62,49,53,46,46,53,48,49,50,35,49,50,50,36,49,51,48,50,49,51,49,50,52,50,53,53,53,53,53,59,63,63,64,68,73,68,80,78,82,78,80,126,136,82,79,74,80,73,70,73,76,72,74,71,68,66,80,73,68,77,70,67,44,40,48,23,22,33,48,39,19,51,30,45,42,58,65,50,27,53,48,68,38,65,63,38,40,66,71,57,36,52,19,48,51,45,34,38,50,47,43,48,72,25,46,76,68,49,71,69,52,35,50,50,42,44,50,49,38,53,60,53,66,72,48,79,58,42,43,34,68,56,51,50,56,59,44,72,74,36,64,71,61,66,59,85,51,58,57,61,79,28,49,39,93,44,95,89,20,53,32,54,67,44,13,44,53,51,41,53,49,26,22,34,30,35,44,32,52,62,69,64,44,61,86,61,38,61,61,51,51,47,44,41,36,66,72,34,51,78,65,36,68,49,55,31,64,61,58,35,22,47,44,49,28,42,35,67,33,45,77,51,50,64,57,14,55,53,50,14,60,57,43,43,64,48,58,59,91,94,58,74,61,66,64,94,50,90,91,49,75,74,87,58,84,92,63,86,72,65,68,91,81,37,70,70,58,38,50,25,46,68,39,36,41,53,39,50,48,51,55,50,36,52,50,29,59,71,44,44,89,38,88,73,48,36,86,90,58,64,63,55,45,71,69,38,61,56,45,36,39,55,16,37,46,73,70,40,50,57,41,30,72,77,34,61,76,67,40,66,71,69,28,62,67,30,41,51,32,42,50,40,63,56,36,29,66,90,46,48,38,47,42,66,46,85,55,58,34,48,60,54,48,50,56,64,62,56,62,49,46,73,44,73,62,48,55,47,46,52,48,49,50,37,49,49,50,39,50,50,50,49,49,50,50,49,51,49,51,53,51,54,55,57,60,63,64,65,71,66,80,78,82,80,78,133